Protein AF-0000000080389502 (afdb_homodimer)

Radius of gyration: 26.68 Å; Cα contacts (8 Å, |Δi|>4): 828; chains: 2; bounding box: 94×75×65 Å

Solvent-accessible surface area (backbone atoms only — not comparable to full-atom values): 28628 Å² total; per-residue (Å²): 54,56,65,40,96,85,43,33,66,38,62,66,51,54,52,50,50,26,57,62,64,71,46,53,63,66,55,57,34,42,57,54,43,25,33,50,41,85,51,39,56,64,94,37,68,67,61,42,51,51,28,29,59,66,46,58,41,78,69,93,43,48,61,50,30,21,47,31,10,47,29,51,52,48,30,53,46,35,54,48,49,67,69,35,62,67,53,50,49,50,16,61,76,69,71,42,47,67,64,55,49,43,51,44,32,48,52,36,65,52,27,43,78,57,36,46,61,42,37,57,75,56,47,41,83,64,46,41,33,47,42,91,85,63,77,57,67,89,41,44,40,53,38,51,22,5,42,39,17,26,41,27,75,53,21,28,61,80,46,58,67,75,75,68,66,65,24,40,4,54,52,44,29,49,52,48,43,64,70,57,42,63,69,88,53,24,70,78,38,33,57,77,69,34,22,52,60,47,51,43,48,52,25,49,74,67,66,70,48,69,69,41,79,41,81,74,44,80,44,68,55,89,94,58,31,36,23,30,20,35,30,25,49,93,86,39,78,69,28,65,14,55,26,73,36,65,68,49,2,45,39,36,8,30,40,49,37,52,53,52,51,60,70,62,65,71,78,69,74,66,69,83,113,56,56,64,41,96,87,41,34,67,38,63,66,50,52,53,50,50,28,57,63,64,70,46,54,62,66,55,58,33,40,55,53,42,26,33,50,41,84,50,40,57,62,93,36,68,66,60,42,51,49,30,29,60,66,46,58,42,80,67,92,45,50,60,50,30,20,47,33,9,46,30,49,52,47,30,53,47,36,54,50,51,68,68,34,63,66,53,50,50,49,16,61,77,68,72,43,48,66,63,55,50,43,50,43,31,45,52,35,66,53,27,41,76,57,34,46,63,40,37,57,74,55,47,40,82,64,46,41,34,49,40,91,85,63,76,57,66,89,43,43,40,55,38,51,21,6,42,39,16,27,40,27,75,52,21,29,60,79,47,58,68,75,74,69,65,65,21,41,4,53,53,44,29,48,51,47,44,65,72,56,42,64,69,88,54,24,69,79,40,32,58,78,70,35,20,51,59,48,51,43,48,53,24,49,75,66,66,70,48,70,71,42,80,41,81,72,44,79,44,69,55,88,94,58,31,37,24,30,19,34,31,23,49,92,87,38,80,69,27,65,14,55,27,73,37,66,68,47,2,44,38,35,7,29,42,49,36,51,54,53,52,60,69,60,64,72,79,76,73,64,79,81,116

pLDDT: mean 85.76, std 14.03, range [20.98, 97.81]

Sequence (546 aa):
MRVNPDLSVNENDLEEFQEIISFKFKDKSYLVQALLHGSLFSGDKEKLSDFRKINGLENKDYEKLEYLGDSVLGLIIAEHAFHDTGINEYARLKGLTIEGVATKIRTVLASNESLKPVAGKIKLSRFVLSEGHVNIDGKLSDIMEALIGAIYIDGGQDNTSKTDEAEGNYSAAKDFVYQFFEIDSALEKIAVFNPKGMIQEIFHHNRLGNPIYKVMEEEGPDHEKKFTVGLYLNDKLLAMGSGNSKRKAEKAAAELHLKHLQDESPDISQDIEMRVNPDLSVNENDLEEFQEIISFKFKDKSYLVQALLHGSLFSGDKEKLSDFRKINGLENKDYEKLEYLGDSVLGLIIAEHAFHDTGINEYARLKGLTIEGVATKIRTVLASNESLKPVAGKIKLSRFVLSEGHVNIDGKLSDIMEALIGAIYIDGGQDNTSKTDEAEGNYSAAKDFVYQFFEIDSALEKIAVFNPKGMIQEIFHHNRLGNPIYKVMEEEGPDHEKKFTVGLYLNDKLLAMGSGNSKRKAEKAAAELHLKHLQDESPDISQDIE

Foldseek 3Di:
DDADPQLEDDPVLLVLLCVLLVFAFPQSLLVLLLQEDPQFVVPNVPSVVSNCVVSVNDDNPLPVLLVQLLVLVLVLLVVCLVPPVVLVVVCVVLVHDSVRLSVLLSLQQLDLVQCVQLCVSSVSVVRRRHDPPDDCSRPSSSSVSSNLSSQLQRLGPPNPPPPDSNVSRSVRSSVSCVVRTPSVCSSVCSCVRCLQVSVQSVCVVVVQDGKDKDWDDWDDDPVQIKTKIFIDGPNDTQFIAMDSDSVRRSSRRSSVNVVVVVVPPDPPVPDPD/DDADPQLEDDPVLLVLLCVLLVFAFPQSLLVLLLQEDPQFVVPNPPSVVSNCVVSVPDDPDLPVLLVQLLVLVLVLLVVCLVPDVVLVVVCVVLVHDSVRLSVLLSLQQLDLVQCVQLCVSSVSVVRRRHDPPDDCSRPSSSSVSSNLSSQLQRLGPPNPPPPDSNVSRSVRSSVSCVVRTPSVCSSVCSCVRCLQVSVQSVCVVVVQDGKDKDWDDWDDDPVQIKTKIFIDGPNHTQFIAMDSDSVRRSSRRSSVNVVVVVVPPDPPVPDPD

Secondary structure (DSSP, 8-state):
-PBPTTSPBPHHHHHHHHHHTT---SSTHHHHHHTB-TTTTTT-HHHHHHHHHHTT---S-HHHHHHHHHHHHHHHHHHHHHH-HHHHHHHHHHT--HHHHHHHHHHHHTSHHHHHHHHHHTTHHHH-BS-TT--GGGGHHHHHHHHHHHHHHH--TT---SS-HHHHHHHHHHHHHHHHS-GGGHHHHHHHH-HHHHHHHHHHHTT----EEEEEEEES-GGG-EEEEEEEETTEEEEEEEESSHHHHHHHHHHHHHHHHHHHS--TTSS--/-PBPTTSPBPHHHHHHHHHHTT---SSTHHHHHHTB-TTTTTT-HHHHHHHHHHTT---S-HHHHHHHHHHHHHHHHHHHHHH-HHHHHHHHHHT--HHHHHHHHHHHHHSHHHHHHHHHHTTHHHH-BS-TT--GGGGHHHHHHHHHHHHHHH--TT---SS-HHHHHHHHHHHHHHHHS-GGGHHHHHHHH-HHHHHHHHHHHTT----EEEEEEEES-GGG-EEEEEEEETTEEEEEEEESSHHHHHHHHHHHHHHHHHHHS--TTTT--

Structure (mmCIF, N/CA/C/O backbone):
data_AF-0000000080389502-model_v1
#
loop_
_entity.id
_entity.type
_entity.pdbx_description
1 polymer 'DsRNA-specific ribonuclease'
#
loop_
_atom_site.group_PDB
_atom_site.id
_atom_site.type_symbol
_atom_site.label_atom_id
_atom_site.label_alt_id
_atom_site.label_comp_id
_atom_site.label_asym_id
_atom_site.label_entity_id
_atom_site.label_seq_id
_atom_site.pdbx_PDB_ins_code
_atom_site.Cartn_x
_atom_site.Cartn_y
_atom_site.Cartn_z
_atom_site.occupancy
_atom_site.B_iso_or_equiv
_atom_site.auth_seq_id
_atom_site.auth_comp_id
_atom_site.auth_asym_id
_atom_site.auth_atom_id
_atom_site.pdbx_PDB_model_num
ATOM 1 N N . MET A 1 1 ? -4.391 29.172 6.129 1 91.69 1 MET A N 1
ATOM 2 C CA . MET A 1 1 ? -5.41 29.734 5.246 1 91.69 1 MET A CA 1
ATOM 3 C C . MET A 1 1 ? -6.465 30.484 6.043 1 91.69 1 MET A C 1
ATOM 5 O O . MET A 1 1 ? -6.891 30.031 7.105 1 91.69 1 MET A O 1
ATOM 9 N N . ARG A 1 2 ? -6.75 31.641 5.664 1 90.69 2 ARG A N 1
ATOM 10 C CA . ARG A 1 2 ? -7.711 32.469 6.379 1 90.69 2 ARG A CA 1
ATOM 11 C C . ARG A 1 2 ? -9.141 32 6.113 1 90.69 2 ARG A C 1
ATOM 13 O O . ARG A 1 2 ? -9.461 31.578 5.004 1 90.69 2 ARG A O 1
ATOM 20 N N . VAL A 1 3 ? -9.844 32 7.113 1 94.88 3 VAL A N 1
ATOM 21 C CA . VAL A 1 3 ? -11.273 31.75 7.012 1 94.88 3 VAL A CA 1
ATOM 22 C C . VAL A 1 3 ? -12.047 33.062 7.105 1 94.88 3 VAL A C 1
ATOM 24 O O . VAL A 1 3 ? -11.867 33.812 8.055 1 94.88 3 VAL A O 1
ATOM 27 N N . ASN A 1 4 ? -12.883 33.312 6.137 1 96.12 4 ASN A N 1
ATOM 28 C CA . ASN A 1 4 ? -13.688 34.531 6.102 1 96.12 4 ASN A CA 1
ATOM 29 C C . ASN A 1 4 ? -14.773 34.531 7.172 1 96.12 4 ASN A C 1
ATOM 31 O O . ASN A 1 4 ? -15.062 33.469 7.75 1 96.12 4 ASN A O 1
ATOM 35 N N . PRO A 1 5 ? -15.305 35.688 7.438 1 95.19 5 PRO A N 1
ATOM 36 C CA . PRO A 1 5 ? -16.359 35.75 8.453 1 95.19 5 PRO A CA 1
ATOM 37 C C . PRO A 1 5 ? -17.562 34.875 8.117 1 95.19 5 PRO A C 1
ATOM 39 O O . PRO A 1 5 ? -18.234 34.375 9.023 1 95.19 5 PRO A O 1
ATOM 42 N N . ASP A 1 6 ? -17.828 34.625 6.855 1 96 6 ASP A N 1
ATOM 43 C CA . ASP A 1 6 ? -18.953 33.812 6.453 1 96 6 ASP A CA 1
ATOM 44 C C . ASP A 1 6 ? -18.578 32.312 6.461 1 96 6 ASP A C 1
ATOM 46 O O . ASP A 1 6 ? -19.312 31.484 5.953 1 96 6 ASP A O 1
ATOM 50 N N . LEU A 1 7 ? -17.344 32 6.844 1 95.12 7 LEU A N 1
ATOM 51 C CA . LEU A 1 7 ? -16.812 30.656 7.062 1 95.12 7 LEU A CA 1
ATOM 52 C C . LEU A 1 7 ? -16.312 30.047 5.754 1 95.12 7 LEU A C 1
ATOM 54 O O . LEU A 1 7 ? -15.906 28.891 5.719 1 95.12 7 LEU A O 1
ATOM 58 N N . SER A 1 8 ? -16.359 30.875 4.703 1 96.38 8 SER A N 1
ATOM 59 C CA . SER A 1 8 ? -15.688 30.422 3.484 1 96.38 8 SER A CA 1
ATOM 60 C C . SER A 1 8 ? -14.18 30.578 3.584 1 96.38 8 SER A C 1
ATOM 62 O O . SER A 1 8 ? -13.688 31.453 4.301 1 96.38 8 SER A O 1
ATOM 64 N N . VAL A 1 9 ? -13.484 29.719 2.93 1 95.88 9 VAL A N 1
ATOM 65 C CA . VAL A 1 9 ? -12.031 29.844 2.9 1 95.88 9 VAL A CA 1
ATOM 66 C C . VAL A 1 9 ? -11.633 31 1.969 1 95.88 9 VAL A C 1
ATOM 68 O O . VAL A 1 9 ? -12.305 31.234 0.962 1 95.88 9 VAL A O 1
ATOM 71 N N . ASN A 1 10 ? -10.57 31.703 2.32 1 97 10 ASN A N 1
ATOM 72 C CA . ASN A 1 10 ? -10.109 32.844 1.527 1 97 10 ASN A CA 1
ATOM 73 C C . ASN A 1 10 ? -9.641 32.406 0.141 1 97 10 ASN A C 1
ATOM 75 O O . ASN A 1 10 ? -8.727 31.594 0.017 1 97 10 ASN A O 1
ATOM 79 N N . GLU A 1 11 ? -10.172 33 -0.851 1 96.31 11 GLU A N 1
ATOM 80 C CA . GLU A 1 11 ? -9.93 32.594 -2.232 1 96.31 11 GLU A CA 1
ATOM 81 C C . GLU A 1 11 ? -8.5 32.906 -2.654 1 96.31 11 GLU A C 1
ATOM 83 O O . GLU A 1 11 ? -7.891 32.156 -3.426 1 96.31 11 GLU A O 1
ATOM 88 N N . ASN A 1 12 ? -8.008 33.969 -2.207 1 96.94 12 ASN A N 1
ATOM 89 C CA . ASN A 1 12 ? -6.641 34.344 -2.541 1 96.94 12 ASN A CA 1
ATOM 90 C C . ASN A 1 12 ? -5.633 33.344 -1.97 1 96.94 12 ASN A C 1
ATOM 92 O O . ASN A 1 12 ? -4.641 33 -2.619 1 96.94 12 ASN A O 1
ATOM 96 N N . ASP A 1 13 ? -5.887 32.938 -0.735 1 97.12 13 ASP A N 1
ATOM 97 C CA . ASP A 1 13 ? -5.023 31.938 -0.107 1 97.12 13 ASP A CA 1
ATOM 98 C C . ASP A 1 13 ? -5.07 30.609 -0.86 1 97.12 13 ASP A C 1
ATOM 100 O O . ASP A 1 13 ? -4.043 29.953 -1.04 1 97.12 13 ASP A O 1
ATOM 104 N N . LEU A 1 14 ? -6.23 30.266 -1.277 1 96.69 14 LEU A N 1
ATOM 105 C CA . LEU A 1 14 ? -6.402 29.031 -2.049 1 96.69 14 LEU A CA 1
ATOM 106 C C . LEU A 1 14 ? -5.605 29.094 -3.35 1 96.69 14 LEU A C 1
ATOM 108 O O . LEU A 1 14 ? -4.926 28.125 -3.711 1 96.69 14 LEU A O 1
ATOM 112 N N . GLU A 1 15 ? -5.754 30.219 -3.998 1 97.19 15 GLU A N 1
ATOM 113 C CA . GLU A 1 15 ? -5.055 30.391 -5.266 1 97.19 15 GLU A CA 1
ATOM 114 C C . GLU A 1 15 ? -3.541 30.391 -5.062 1 97.19 15 GLU A C 1
ATOM 116 O O . GLU A 1 15 ? -2.803 29.797 -5.844 1 97.19 15 GLU A O 1
ATOM 121 N N . GLU A 1 16 ? -3.141 31.047 -4.051 1 97.56 16 GLU A N 1
ATOM 122 C CA . GLU A 1 16 ? -1.714 31.141 -3.75 1 97.56 16 GLU A CA 1
ATOM 123 C C . GLU A 1 16 ? -1.128 29.75 -3.482 1 97.56 16 GLU A C 1
ATOM 125 O O . GLU A 1 16 ? -0.048 29.422 -3.979 1 97.56 16 GLU A O 1
ATOM 130 N N . PHE A 1 17 ? -1.812 28.953 -2.711 1 97.81 17 PHE A N 1
ATOM 131 C CA . PHE A 1 17 ? -1.287 27.641 -2.375 1 97.81 17 PHE A CA 1
ATOM 132 C C . PHE A 1 17 ? -1.226 26.75 -3.609 1 97.81 17 PHE A C 1
ATOM 134 O O . PHE A 1 17 ? -0.278 25.969 -3.781 1 97.81 17 PHE A O 1
ATOM 141 N N . GLN A 1 18 ? -2.23 26.828 -4.414 1 97.62 18 GLN A N 1
ATOM 142 C CA . GLN A 1 18 ? -2.23 26.078 -5.664 1 97.62 18 GLN A CA 1
ATOM 143 C C . GLN A 1 18 ? -1.026 26.438 -6.527 1 97.62 18 GLN A C 1
ATOM 145 O O . GLN A 1 18 ? -0.44 25.578 -7.184 1 97.62 18 GLN A O 1
ATOM 150 N N . GLU A 1 19 ? -0.66 27.688 -6.523 1 96.75 19 GLU A N 1
ATOM 151 C CA . GLU A 1 19 ? 0.52 28.141 -7.254 1 96.75 19 GLU A CA 1
ATOM 152 C C . GLU A 1 19 ? 1.799 27.578 -6.645 1 96.75 19 GLU A C 1
ATOM 154 O O . GLU A 1 19 ? 2.699 27.156 -7.371 1 96.75 19 GLU A O 1
ATOM 159 N N . ILE A 1 20 ? 1.818 27.578 -5.395 1 97.06 20 ILE A N 1
ATOM 160 C CA . ILE A 1 20 ? 3.004 27.109 -4.684 1 97.06 20 ILE A CA 1
ATOM 161 C C . ILE A 1 20 ? 3.236 25.641 -4.977 1 97.06 20 ILE A C 1
ATOM 163 O O . ILE A 1 20 ? 4.367 25.219 -5.227 1 97.06 20 ILE A O 1
ATOM 167 N N . ILE A 1 21 ? 2.152 24.828 -5.02 1 96.38 21 ILE A N 1
ATOM 168 C CA . ILE A 1 21 ? 2.318 23.391 -5.207 1 96.38 21 ILE A CA 1
ATOM 169 C C . ILE A 1 21 ? 2.244 23.062 -6.695 1 96.38 21 ILE A C 1
ATOM 171 O O . ILE A 1 21 ? 2.223 21.891 -7.07 1 96.38 21 ILE A O 1
ATOM 175 N N . SER A 1 22 ? 2.121 24.094 -7.543 1 94.69 22 SER A N 1
ATOM 176 C CA . SER A 1 22 ? 2.119 23.969 -9 1 94.69 22 SER A CA 1
ATOM 177 C C . SER A 1 22 ? 1.021 23.016 -9.469 1 94.69 22 SER A C 1
ATOM 179 O O . SER A 1 22 ? 1.265 22.141 -10.297 1 94.69 22 SER A O 1
ATOM 181 N N . PHE A 1 23 ? -0.127 23.188 -8.867 1 95.38 23 PHE A N 1
ATOM 182 C CA . PHE A 1 23 ? -1.27 22.344 -9.211 1 95.38 23 PHE A CA 1
ATOM 183 C C . PHE A 1 23 ? -2.574 23.125 -9.055 1 95.38 23 PHE A C 1
ATOM 185 O O . PHE A 1 23 ? -2.834 23.703 -8 1 95.38 23 PHE A O 1
ATOM 192 N N . LYS A 1 24 ? -3.375 23.109 -10.078 1 95.75 24 LYS A N 1
ATOM 193 C CA . LYS A 1 24 ? -4.672 23.781 -10.039 1 95.75 24 LYS A CA 1
ATOM 194 C C . LYS A 1 24 ? -5.812 22.781 -9.961 1 95.75 24 LYS A C 1
ATOM 196 O O . LYS A 1 24 ? -6.035 22 -10.898 1 95.75 24 LYS A O 1
ATOM 201 N N . PHE A 1 25 ? -6.551 22.844 -8.914 1 94.38 25 PHE A N 1
ATOM 202 C CA . PHE A 1 25 ? -7.637 21.891 -8.664 1 94.38 25 PHE A CA 1
ATOM 203 C C . PHE A 1 25 ? -8.852 22.219 -9.523 1 94.38 25 PHE A C 1
ATOM 205 O O . PHE A 1 25 ? -9.18 23.391 -9.719 1 94.38 25 PHE A O 1
ATOM 212 N N . LYS A 1 26 ? -9.508 21.172 -10 1 92.94 26 LYS A N 1
ATOM 213 C CA . LYS A 1 26 ? -10.836 21.312 -10.578 1 92.94 26 LYS A CA 1
ATOM 214 C C . LYS A 1 26 ? -11.883 21.609 -9.5 1 92.94 26 LYS A C 1
ATOM 216 O O . LYS A 1 26 ? -12.695 22.516 -9.648 1 92.94 26 LYS A O 1
ATOM 221 N N . ASP A 1 27 ? -11.844 20.844 -8.492 1 92.94 27 ASP A N 1
ATOM 222 C CA . ASP A 1 27 ? -12.672 20.984 -7.301 1 92.94 27 ASP A CA 1
ATOM 223 C C . ASP A 1 27 ? -11.82 21.344 -6.082 1 92.94 27 ASP A C 1
ATOM 225 O O . ASP A 1 27 ? -11.25 20.453 -5.441 1 92.94 27 ASP A O 1
ATOM 229 N N . LYS A 1 28 ? -11.844 22.594 -5.715 1 94.62 28 LYS A N 1
ATOM 230 C CA . LYS A 1 28 ? -10.984 23.109 -4.652 1 94.62 28 LYS A CA 1
ATOM 231 C C . LYS A 1 28 ? -11.375 22.516 -3.299 1 94.62 28 LYS A C 1
ATOM 233 O O . LYS A 1 28 ? -10.617 22.625 -2.33 1 94.62 28 LYS A O 1
ATOM 238 N N . SER A 1 29 ? -12.531 21.938 -3.188 1 93.69 29 SER A N 1
ATOM 239 C CA . SER A 1 29 ? -12.961 21.375 -1.916 1 93.69 29 SER A CA 1
ATOM 240 C C . SER A 1 29 ? -12.023 20.25 -1.466 1 93.69 29 SER A C 1
ATOM 242 O O . SER A 1 29 ? -11.828 20.047 -0.266 1 93.69 29 SER A O 1
ATOM 244 N N . TYR A 1 30 ? -11.375 19.516 -2.447 1 93.44 30 TYR A N 1
ATOM 245 C CA . TYR A 1 30 ? -10.406 18.484 -2.1 1 93.44 30 TYR A CA 1
ATOM 246 C C . TYR A 1 30 ? -9.203 19.094 -1.382 1 93.44 30 TYR A C 1
ATOM 248 O O . TYR A 1 30 ? -8.68 18.5 -0.434 1 93.44 30 TYR A O 1
ATOM 256 N N . LEU A 1 31 ? -8.812 20.266 -1.902 1 95.44 31 LEU A N 1
ATOM 257 C CA . LEU A 1 31 ? -7.68 20.953 -1.283 1 95.44 31 LEU A CA 1
ATOM 258 C C . LEU A 1 31 ? -8.031 21.406 0.132 1 95.44 31 LEU A C 1
ATOM 260 O O . LEU A 1 31 ? -7.242 21.203 1.062 1 95.44 31 LEU A O 1
ATOM 264 N N . VAL A 1 32 ? -9.18 21.969 0.287 1 95.25 32 VAL A N 1
ATOM 265 C CA . VAL A 1 32 ? -9.625 22.453 1.592 1 95.25 32 VAL A CA 1
ATOM 266 C C . VAL A 1 32 ? -9.711 21.281 2.57 1 95.25 32 VAL A C 1
ATOM 268 O O . VAL A 1 32 ? -9.258 21.375 3.711 1 95.25 32 VAL A O 1
ATOM 271 N N . GLN A 1 33 ? -10.219 20.234 2.113 1 93.38 33 GLN A N 1
ATOM 272 C CA . GLN A 1 33 ? -10.359 19.047 2.951 1 93.38 33 GLN A CA 1
ATOM 273 C C . GLN A 1 33 ? -8.992 18.516 3.393 1 93.38 33 GLN A C 1
ATOM 275 O O . GLN A 1 33 ? -8.82 18.109 4.543 1 93.38 33 GLN A O 1
ATOM 280 N N . ALA A 1 34 ? -8.062 18.453 2.498 1 94.31 34 ALA A N 1
ATOM 281 C CA . ALA A 1 34 ? -6.734 17.922 2.783 1 94.31 34 ALA A CA 1
ATOM 282 C C . ALA A 1 34 ? -6.02 18.781 3.834 1 94.31 34 ALA A C 1
ATOM 284 O O . ALA A 1 34 ? -5.203 18.266 4.602 1 94.31 34 ALA A O 1
ATOM 285 N N . LEU A 1 35 ? -6.355 20.062 3.879 1 93.75 35 LEU A N 1
ATOM 286 C CA . LEU A 1 35 ? -5.633 20.984 4.746 1 93.75 35 LEU A CA 1
ATOM 287 C C . LEU A 1 35 ? -6.402 21.25 6.035 1 93.75 35 LEU A C 1
ATOM 289 O O . LEU A 1 35 ? -5.973 22.031 6.875 1 93.75 35 LEU A O 1
ATOM 293 N N . LEU A 1 36 ? -7.477 20.578 6.195 1 91.19 36 LEU A N 1
ATOM 294 C CA . LEU A 1 36 ? -8.32 20.781 7.371 1 91.19 36 LEU A CA 1
ATOM 295 C C . LEU A 1 36 ? -7.797 19.984 8.555 1 91.19 36 LEU A C 1
ATOM 297 O O . LEU A 1 36 ? -7.93 18.75 8.594 1 91.19 36 LEU A O 1
ATOM 301 N N . HIS A 1 37 ? -7.238 20.641 9.422 1 86.69 37 HIS A N 1
ATOM 302 C CA . HIS A 1 37 ? -6.777 20 10.648 1 86.69 37 HIS A CA 1
ATOM 303 C C . HIS A 1 37 ? -7.91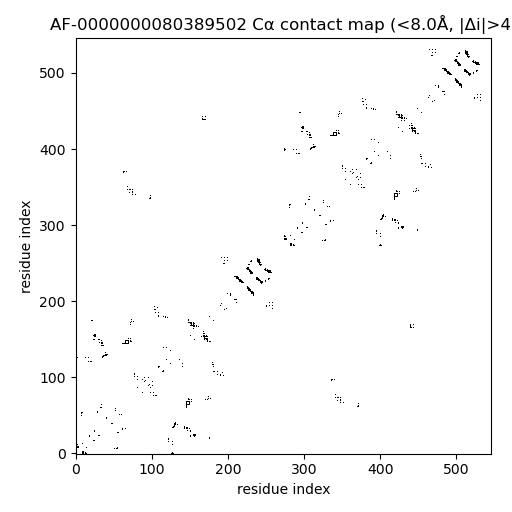4 19.828 11.648 1 86.69 37 HIS A C 1
ATOM 305 O O . HIS A 1 37 ? -8.789 20.703 11.742 1 86.69 37 HIS A O 1
ATOM 311 N N . GLY A 1 38 ? -7.965 18.797 12.414 1 80.38 38 GLY A N 1
ATOM 312 C CA . GLY A 1 38 ? -9.016 18.469 13.359 1 80.38 38 GLY A CA 1
ATOM 313 C C . GLY A 1 38 ? -9.188 19.5 14.453 1 80.38 38 GLY A C 1
ATOM 314 O O . GLY A 1 38 ? -10.234 19.562 15.102 1 80.38 38 GLY A O 1
ATOM 315 N N . SER A 1 39 ? -8.258 20.375 14.656 1 81.81 39 SER A N 1
ATOM 316 C CA . SER A 1 39 ? -8.305 21.375 15.719 1 81.81 39 SER A CA 1
ATOM 317 C C . SER A 1 39 ? -9.172 22.562 15.328 1 81.81 39 SER A C 1
ATOM 319 O O . SER A 1 39 ? -9.547 23.375 16.172 1 81.81 39 SER A O 1
ATOM 321 N N . LEU A 1 40 ? -9.477 22.656 14 1 85.81 40 LEU A N 1
ATOM 322 C CA . LEU A 1 40 ? -10.242 23.812 13.57 1 85.81 40 LEU A CA 1
ATOM 323 C C . LEU A 1 40 ? -11.617 23.828 14.227 1 85.81 40 LEU A C 1
ATOM 325 O O . LEU A 1 40 ? -12.352 22.844 14.164 1 85.81 40 LEU A O 1
ATOM 329 N N . PHE A 1 41 ? -11.938 24.859 14.875 1 84.5 41 PHE A N 1
ATOM 330 C CA . PHE A 1 41 ? -13.211 25.078 15.562 1 84.5 41 PHE A CA 1
ATOM 331 C C . PHE A 1 41 ? -13.383 24.062 16.688 1 84.5 41 PHE A C 1
ATOM 333 O O . PHE A 1 41 ? -14.484 23.578 16.938 1 84.5 41 PHE A O 1
ATOM 340 N N . SER A 1 42 ? -12.203 23.516 17.125 1 78 42 SER A N 1
ATOM 341 C CA . SER A 1 42 ? -12.219 22.531 18.219 1 78 42 SER A CA 1
ATOM 342 C C . SER A 1 42 ? -13.227 22.922 19.297 1 78 42 SER A C 1
ATOM 344 O O . SER A 1 42 ? -13.227 24.062 19.766 1 78 42 SER A O 1
ATOM 346 N N . GLY A 1 43 ? -14.227 22.047 19.562 1 78.06 43 GLY A N 1
ATOM 347 C CA . GLY A 1 43 ? -15.227 22.266 20.594 1 78.06 43 GLY A CA 1
ATOM 348 C C . GLY A 1 43 ? -16.531 22.844 20.047 1 78.06 43 GLY A C 1
ATOM 349 O O . GLY A 1 43 ? -17.516 22.922 20.766 1 78.06 43 GLY A O 1
ATOM 350 N N . ASP A 1 44 ? -16.547 23.297 18.828 1 87.75 44 ASP A N 1
ATOM 351 C CA . ASP A 1 44 ? -17.734 23.859 18.219 1 87.75 44 ASP A CA 1
ATOM 352 C C . ASP A 1 44 ? -18.172 23.047 16.984 1 87.75 44 ASP A C 1
ATOM 354 O O . ASP A 1 44 ? -17.891 23.438 15.852 1 87.75 44 ASP A O 1
ATOM 358 N N . LYS A 1 45 ? -18.938 22.047 17.172 1 86.38 45 LYS A N 1
ATOM 359 C CA . LYS A 1 45 ? -19.328 21.109 16.125 1 86.38 45 LYS A CA 1
ATOM 360 C C . LYS A 1 45 ? -20.25 21.766 15.117 1 86.38 45 LYS A C 1
ATOM 362 O O . LYS A 1 45 ? -20.219 21.438 13.93 1 86.38 45 LYS A O 1
ATOM 367 N N . GLU A 1 46 ? -21.078 22.641 15.562 1 89.81 46 GLU A N 1
ATOM 368 C CA . GLU A 1 46 ? -22.016 23.312 14.672 1 89.81 46 GLU A CA 1
ATOM 369 C C . GLU A 1 46 ? -21.281 24.219 13.688 1 89.81 46 GLU A C 1
ATOM 371 O O . GLU A 1 46 ? -21.578 24.219 12.492 1 89.81 46 GLU A O 1
ATOM 376 N N . LYS A 1 47 ? -20.312 24.938 14.234 1 91.56 47 LYS A N 1
ATOM 377 C CA . LYS A 1 47 ? -19.531 25.812 13.367 1 91.56 47 LYS A CA 1
ATOM 378 C C . LYS A 1 47 ? -18.734 25.016 12.336 1 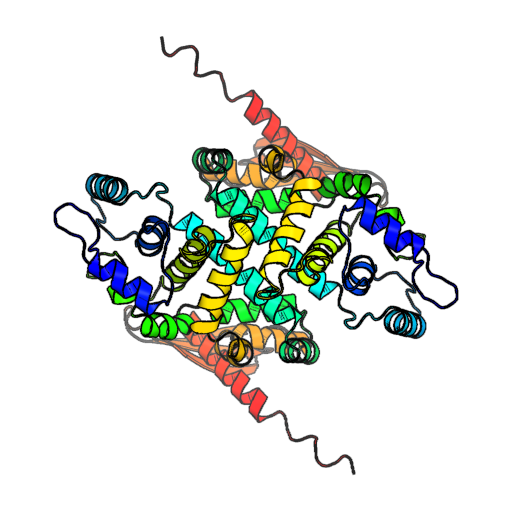91.56 47 LYS A C 1
ATOM 380 O O . LYS A 1 47 ? -18.609 25.438 11.188 1 91.56 47 LYS A O 1
ATOM 385 N N . LEU A 1 48 ? -18.219 24 12.773 1 89.69 48 LEU A N 1
ATOM 386 C CA . LEU A 1 48 ? -17.5 23.125 11.859 1 89.69 48 LEU A CA 1
ATOM 387 C C . LEU A 1 48 ? -18.422 22.578 10.773 1 89.69 48 LEU A C 1
ATOM 389 O O . LEU A 1 48 ? -18.031 22.484 9.609 1 89.69 48 LEU A O 1
ATOM 393 N N . SER A 1 49 ? -19.578 22.156 11.141 1 88.94 49 SER A N 1
ATOM 394 C CA . SER A 1 49 ? -20.562 21.656 10.18 1 88.94 49 SER A CA 1
ATOM 395 C C . SER A 1 49 ? -20.906 22.734 9.148 1 88.94 49 SER A C 1
ATOM 397 O O . SER A 1 49 ? -20.984 22.438 7.953 1 88.94 49 SER A O 1
ATOM 399 N N . ASP A 1 50 ? -21.109 23.906 9.648 1 92.31 50 ASP A N 1
ATOM 400 C CA . ASP A 1 50 ? -21.391 25.031 8.75 1 92.31 50 ASP A CA 1
ATOM 401 C C . ASP A 1 50 ? -20.234 25.297 7.801 1 92.31 50 ASP A C 1
ATOM 403 O O . ASP A 1 50 ? -20.438 25.531 6.609 1 92.31 50 ASP A O 1
ATOM 407 N N . PHE A 1 51 ? -19.078 25.25 8.344 1 93.56 51 PHE A N 1
ATOM 408 C CA . PHE A 1 51 ? -17.875 25.438 7.543 1 93.56 51 PHE A CA 1
ATOM 409 C C . PHE A 1 51 ? -17.797 24.406 6.422 1 93.56 51 PHE A C 1
ATOM 411 O O . PHE A 1 51 ? -17.516 24.766 5.273 1 93.56 51 PHE A O 1
ATOM 418 N N . ARG A 1 52 ? -18.031 23.203 6.77 1 91 52 ARG A N 1
ATOM 419 C CA . ARG A 1 52 ? -17.969 22.125 5.793 1 91 52 ARG A CA 1
ATOM 420 C C . ARG A 1 52 ? -19 22.328 4.688 1 91 52 ARG A C 1
ATOM 422 O O . ARG A 1 52 ? -18.703 22.141 3.508 1 91 52 ARG A O 1
ATOM 429 N N . LYS A 1 53 ? -20.141 22.688 5.039 1 91.75 53 LYS A N 1
ATOM 430 C CA . LYS A 1 53 ? -21.219 22.906 4.07 1 91.75 53 LYS A CA 1
ATOM 431 C C . LYS A 1 53 ? -20.875 24.062 3.135 1 91.75 53 LYS A C 1
ATOM 433 O O . LYS A 1 53 ? -21.031 23.953 1.918 1 91.75 53 LYS A O 1
ATOM 438 N N . ILE A 1 54 ? -20.391 25.094 3.715 1 94.12 54 ILE A N 1
ATOM 439 C CA . ILE A 1 54 ? -20.125 26.312 2.967 1 94.12 54 ILE A CA 1
ATOM 440 C C . ILE A 1 54 ? -18.984 26.062 1.982 1 94.12 54 ILE A C 1
ATOM 442 O O . ILE A 1 54 ? -18.984 26.594 0.868 1 94.12 54 ILE A O 1
ATOM 446 N N . ASN A 1 55 ? -18.047 25.234 2.361 1 93.81 55 ASN A N 1
ATOM 447 C CA . ASN A 1 55 ? -16.875 25 1.53 1 93.81 55 ASN A CA 1
ATOM 448 C C . ASN A 1 55 ? -17.016 23.719 0.723 1 93.81 55 ASN A C 1
ATOM 450 O O . ASN A 1 55 ? -16.047 23.234 0.128 1 93.81 55 ASN A O 1
ATOM 454 N N . GLY A 1 56 ? -18.203 23.078 0.769 1 89.69 56 GLY A N 1
ATOM 455 C CA . GLY A 1 56 ? -18.516 21.922 -0.065 1 89.69 56 GLY A CA 1
ATOM 456 C C . GLY A 1 56 ? -17.766 20.672 0.34 1 89.69 56 GLY A C 1
ATOM 457 O O . GLY A 1 56 ? -17.359 19.875 -0.514 1 89.69 56 GLY A O 1
ATOM 458 N N . LEU A 1 57 ? -17.531 20.609 1.596 1 87.75 57 LEU A N 1
ATOM 459 C CA . LEU A 1 57 ? -16.766 19.469 2.055 1 87.75 57 LEU A CA 1
ATOM 460 C C . LEU A 1 57 ? -17.688 18.281 2.344 1 87.75 57 LEU A C 1
ATOM 462 O O . LEU A 1 57 ? -18.703 18.438 3.02 1 87.75 57 LEU A O 1
ATOM 466 N N . GLU A 1 58 ? -17.844 17.469 1.393 1 64.94 58 GLU A N 1
ATOM 467 C CA . GLU A 1 58 ? -18.719 16.328 1.61 1 64.94 58 GLU A CA 1
ATOM 468 C C . GLU A 1 58 ? -18.25 15.492 2.805 1 64.94 58 GLU A C 1
ATOM 470 O O . GLU A 1 58 ? -19.062 15.008 3.586 1 64.94 58 GLU A O 1
ATOM 475 N N . ASN A 1 59 ? -17.172 14.93 2.688 1 56.72 59 ASN A N 1
ATOM 476 C CA . ASN A 1 59 ? -16.766 13.883 3.621 1 56.72 59 ASN A CA 1
ATOM 477 C C . ASN A 1 59 ? -15.969 14.469 4.789 1 56.72 59 ASN A C 1
ATOM 479 O O . ASN A 1 59 ? -15.242 15.445 4.625 1 56.72 59 ASN A O 1
ATOM 483 N N . LYS A 1 60 ? -16.531 14.453 5.984 1 52.84 60 LYS A N 1
ATOM 484 C CA . LYS A 1 60 ? -15.758 14.672 7.203 1 52.84 60 LYS A CA 1
ATOM 485 C C . LYS A 1 60 ? -14.367 14.055 7.09 1 52.84 60 LYS A C 1
ATOM 487 O O . LYS A 1 60 ? -13.578 14.109 8.039 1 52.84 60 LYS A O 1
ATOM 492 N N . ASP A 1 61 ? -13.969 13.359 5.887 1 61.56 61 ASP A N 1
ATOM 493 C CA . ASP A 1 61 ? -13.016 12.336 6.301 1 61.56 61 ASP A CA 1
ATOM 494 C C . ASP A 1 61 ? -11.648 12.578 5.668 1 61.56 61 ASP A C 1
ATOM 496 O O . ASP A 1 61 ? -11.344 12.031 4.605 1 61.56 61 ASP A O 1
ATOM 500 N N . TYR A 1 62 ? -10.93 13.547 6.156 1 74.19 62 TYR A N 1
ATOM 501 C CA . TYR A 1 62 ? -9.484 13.664 6 1 74.19 62 TYR A CA 1
ATOM 502 C C . TYR A 1 62 ? -8.82 12.289 5.988 1 74.19 62 TYR A C 1
ATOM 504 O O . TYR A 1 62 ? -7.824 12.086 5.293 1 74.19 62 TYR A O 1
ATOM 512 N N . GLU A 1 63 ? -9.477 11.438 6.527 1 82.62 63 GLU A N 1
ATOM 513 C CA . GLU A 1 63 ? -8.93 10.094 6.68 1 82.62 63 GLU A CA 1
ATOM 514 C C . GLU A 1 63 ? -8.961 9.336 5.359 1 82.62 63 GLU A C 1
ATOM 516 O O . GLU A 1 63 ? -8.047 8.57 5.055 1 82.62 63 GLU A O 1
ATOM 521 N N . LYS A 1 64 ? -9.961 9.695 4.551 1 88.94 64 LYS A N 1
ATOM 522 C CA . LYS A 1 64 ? -10.062 9.039 3.254 1 88.94 64 LYS A CA 1
ATOM 523 C C . LYS A 1 64 ? -8.969 9.516 2.307 1 88.94 64 LYS A C 1
ATOM 525 O O . LYS A 1 64 ? -8.352 8.711 1.601 1 88.94 64 LYS A O 1
ATOM 530 N N . LEU A 1 65 ? -8.812 10.82 2.365 1 93.19 65 LEU A N 1
ATOM 531 C CA . LEU A 1 65 ? -7.781 11.383 1.502 1 93.19 65 LEU A CA 1
ATOM 532 C C . LEU A 1 65 ? -6.398 10.906 1.926 1 93.19 65 LEU A C 1
ATOM 534 O O . LEU A 1 65 ? -5.551 10.609 1.078 1 93.19 65 LEU A O 1
ATOM 538 N N . GLU A 1 66 ? -6.258 10.859 3.254 1 93.56 66 GLU A N 1
ATOM 539 C CA . GLU A 1 66 ? -4.992 10.383 3.795 1 93.56 66 GLU A CA 1
ATOM 540 C C . GLU A 1 66 ? -4.711 8.945 3.35 1 93.56 66 GLU A C 1
ATOM 542 O O . GLU A 1 66 ? -3.609 8.641 2.895 1 93.56 66 GLU A O 1
ATOM 547 N N . TYR A 1 67 ? -5.668 8.164 3.447 1 94.06 67 TYR A N 1
ATOM 548 C CA . TYR A 1 67 ? -5.516 6.762 3.062 1 94.06 67 TYR A CA 1
ATOM 549 C C . TYR A 1 67 ? -5.246 6.633 1.569 1 94.06 67 TYR A C 1
ATOM 551 O O . TYR A 1 67 ? -4.375 5.863 1.153 1 94.06 67 TYR A O 1
ATOM 559 N N . LEU A 1 68 ? -6.004 7.312 0.808 1 94.75 68 LEU A N 1
ATOM 560 C CA . LEU A 1 68 ? -5.793 7.32 -0.636 1 94.75 68 LEU A CA 1
ATOM 561 C C . LEU A 1 68 ? -4.391 7.809 -0.978 1 94.75 68 LEU A C 1
ATOM 563 O O . LEU A 1 68 ? -3.688 7.184 -1.775 1 94.75 68 LEU A O 1
ATOM 567 N N . GLY A 1 69 ? -4 8.906 -0.365 1 96.06 69 GLY A N 1
ATOM 568 C CA . GLY A 1 69 ? -2.676 9.461 -0.597 1 96.06 69 GLY A CA 1
ATOM 569 C C . GLY A 1 69 ? -1.556 8.5 -0.232 1 96.06 69 GLY A C 1
ATOM 570 O O . GLY A 1 69 ? -0.542 8.43 -0.929 1 96.06 69 GLY A O 1
ATOM 571 N N . ASP A 1 70 ? -1.771 7.844 0.845 1 95 70 ASP A N 1
ATOM 572 C CA . ASP A 1 70 ? -0.806 6.832 1.269 1 95 70 ASP A CA 1
ATOM 573 C C . ASP A 1 70 ? -0.647 5.746 0.209 1 95 70 ASP A C 1
ATOM 575 O O . ASP A 1 70 ? 0.469 5.305 -0.072 1 95 70 ASP A O 1
ATOM 579 N N . SER A 1 71 ? -1.705 5.301 -0.319 1 95.94 71 SER A N 1
ATOM 580 C CA . SER A 1 71 ? -1.677 4.281 -1.36 1 95.94 71 SER A CA 1
ATOM 581 C C . SER A 1 71 ? -1.001 4.797 -2.625 1 95.94 71 SER A C 1
ATOM 583 O O . SER A 1 71 ? -0.254 4.066 -3.279 1 95.94 71 SER A O 1
ATOM 585 N N . VAL A 1 72 ? -1.279 6.043 -2.977 1 96.06 72 VAL A N 1
ATOM 586 C CA . VAL A 1 72 ? -0.654 6.664 -4.141 1 96.06 72 VAL A CA 1
ATOM 587 C C . VAL A 1 72 ? 0.857 6.742 -3.934 1 96.06 72 VAL A C 1
ATOM 589 O O . VAL A 1 72 ? 1.631 6.359 -4.816 1 96.06 72 VAL A O 1
ATOM 592 N N . LEU A 1 73 ? 1.257 7.246 -2.801 1 95.69 73 LEU A N 1
ATOM 593 C CA . LEU A 1 73 ? 2.678 7.344 -2.48 1 95.69 73 LEU A CA 1
ATOM 594 C C . LEU A 1 73 ? 3.34 5.969 -2.529 1 95.69 73 LEU A C 1
ATOM 596 O O . LEU A 1 73 ? 4.457 5.832 -3.037 1 95.69 73 LEU A O 1
ATOM 600 N N . GLY A 1 74 ? 2.666 4.961 -1.981 1 95.31 74 GLY A N 1
ATOM 601 C CA . GLY A 1 74 ? 3.17 3.6 -2.021 1 95.31 74 GLY A CA 1
ATOM 602 C C . GLY A 1 74 ? 3.447 3.107 -3.43 1 95.31 74 GLY A C 1
ATOM 603 O O . GLY A 1 74 ? 4.48 2.48 -3.684 1 95.31 74 GLY A O 1
ATOM 604 N N . LEU A 1 75 ? 2.545 3.385 -4.289 1 95.31 75 LEU A N 1
ATOM 605 C CA . LEU A 1 75 ? 2.729 2.951 -5.672 1 95.31 75 LEU A CA 1
ATOM 606 C C . LEU A 1 75 ? 3.877 3.707 -6.328 1 95.31 75 LEU A C 1
ATOM 608 O O . LEU A 1 75 ? 4.66 3.123 -7.082 1 95.31 75 LEU A O 1
ATOM 612 N N . ILE A 1 76 ? 3.949 5 -6.086 1 94.38 76 ILE A N 1
ATOM 613 C CA . ILE A 1 76 ? 5.031 5.805 -6.641 1 94.38 76 ILE A CA 1
ATOM 614 C C . ILE A 1 76 ? 6.379 5.23 -6.203 1 94.38 76 ILE A C 1
ATOM 616 O O . ILE A 1 76 ? 7.293 5.086 -7.02 1 94.38 76 ILE A O 1
ATOM 620 N N . ILE A 1 77 ? 6.484 4.879 -4.961 1 94.19 77 ILE A N 1
ATOM 621 C CA . ILE A 1 77 ? 7.715 4.32 -4.41 1 94.19 77 ILE A CA 1
ATOM 622 C C . ILE A 1 77 ? 7.98 2.953 -5.035 1 94.19 77 ILE A C 1
ATOM 624 O O . ILE A 1 77 ? 9.117 2.637 -5.391 1 94.19 77 ILE A O 1
ATOM 628 N N . ALA A 1 78 ? 6.957 2.141 -5.129 1 93.94 78 ALA A N 1
ATOM 629 C CA . ALA A 1 78 ? 7.098 0.819 -5.734 1 93.94 78 ALA A CA 1
ATOM 630 C C . ALA A 1 78 ? 7.594 0.924 -7.172 1 93.94 78 ALA A C 1
ATOM 632 O O . ALA A 1 78 ? 8.469 0.159 -7.594 1 93.94 78 ALA A O 1
ATOM 633 N N . GLU A 1 79 ? 7.012 1.824 -7.91 1 92.31 79 GLU A N 1
ATOM 634 C CA . GLU A 1 79 ? 7.43 2.053 -9.289 1 92.31 79 GLU A CA 1
ATOM 635 C C . GLU A 1 79 ? 8.883 2.52 -9.359 1 92.31 79 GLU A C 1
ATOM 637 O O . GLU A 1 79 ? 9.648 2.047 -10.195 1 92.31 79 GLU A O 1
ATOM 642 N N . HIS A 1 80 ? 9.211 3.471 -8.516 1 91.62 80 HIS A N 1
ATOM 643 C CA . HIS A 1 80 ? 10.586 3.943 -8.422 1 91.62 80 HIS A CA 1
ATOM 644 C C . HIS A 1 80 ? 11.547 2.797 -8.125 1 91.62 80 HIS A C 1
ATOM 646 O O . HIS A 1 80 ? 12.594 2.678 -8.758 1 91.62 80 HIS A O 1
ATOM 652 N N . ALA A 1 81 ? 11.195 1.975 -7.184 1 90.31 81 ALA A N 1
ATOM 653 C CA . ALA A 1 81 ? 12.023 0.846 -6.773 1 90.31 81 ALA A CA 1
ATOM 654 C C . ALA A 1 81 ? 12.18 -0.165 -7.906 1 90.31 81 ALA A C 1
ATOM 656 O O . ALA A 1 81 ? 13.227 -0.801 -8.039 1 90.31 81 ALA A O 1
ATOM 657 N N . PHE A 1 82 ? 11.141 -0.317 -8.68 1 89.56 82 PHE A N 1
ATOM 658 C CA . PHE A 1 82 ? 11.156 -1.272 -9.781 1 89.56 82 PHE A CA 1
ATOM 659 C C . PHE A 1 82 ? 12.219 -0.889 -10.805 1 89.56 82 PHE A C 1
ATOM 661 O O . PHE A 1 82 ? 12.898 -1.757 -11.359 1 89.56 82 PHE A O 1
ATOM 668 N N . HIS A 1 83 ? 12.414 0.357 -10.969 1 87.44 83 HIS A N 1
ATOM 669 C CA . HIS A 1 83 ? 13.266 0.828 -12.062 1 87.44 83 HIS A CA 1
ATOM 670 C C . HIS A 1 83 ? 14.656 1.194 -11.555 1 87.44 83 HIS A C 1
ATOM 672 O O . HIS A 1 83 ? 15.617 1.183 -12.32 1 87.44 83 HIS A O 1
ATOM 678 N N . ASP A 1 84 ? 14.773 1.504 -10.336 1 87.75 84 ASP A N 1
ATOM 679 C CA . ASP A 1 84 ? 15.992 2.113 -9.828 1 87.75 84 ASP A CA 1
ATOM 680 C C . ASP A 1 84 ? 17.078 1.061 -9.602 1 87.75 84 ASP A C 1
ATOM 682 O O . ASP A 1 84 ? 16.938 0.195 -8.734 1 87.75 84 ASP A O 1
ATOM 686 N N . THR A 1 85 ? 18.156 1.139 -10.258 1 85.5 85 THR A N 1
ATOM 687 C CA . THR A 1 85 ? 19.25 0.18 -10.172 1 85.5 85 THR A CA 1
ATOM 688 C C . THR A 1 85 ? 19.984 0.296 -8.836 1 85.5 85 THR A C 1
ATOM 690 O O . THR A 1 85 ? 20.516 -0.691 -8.32 1 85.5 85 THR A O 1
ATOM 693 N N . GLY A 1 86 ? 20.031 1.476 -8.312 1 86.44 86 GLY A N 1
ATOM 694 C CA . GLY A 1 86 ? 20.625 1.667 -7.004 1 86.44 86 GLY A CA 1
ATOM 695 C C . GLY A 1 86 ? 19.906 0.918 -5.898 1 86.44 86 GLY A C 1
ATOM 696 O O . GLY A 1 86 ? 20.547 0.331 -5.023 1 86.44 86 GLY A O 1
ATOM 697 N N . ILE A 1 87 ? 18.672 0.927 -6.027 1 87.44 87 ILE A N 1
ATOM 698 C CA . ILE A 1 87 ? 17.859 0.218 -5.039 1 87.44 87 ILE A CA 1
ATOM 699 C C . ILE A 1 87 ? 18.094 -1.286 -5.168 1 87.44 87 ILE A C 1
ATOM 701 O O . ILE A 1 87 ? 18.203 -1.991 -4.164 1 87.44 87 ILE A O 1
ATOM 705 N N . ASN A 1 88 ? 18.188 -1.716 -6.359 1 85.19 88 ASN A N 1
ATOM 706 C CA . ASN A 1 88 ? 18.484 -3.127 -6.594 1 85.19 88 ASN A CA 1
ATOM 707 C C . ASN A 1 88 ? 19.828 -3.533 -5.992 1 85.19 88 ASN A C 1
ATOM 709 O O . ASN A 1 88 ? 19.922 -4.59 -5.367 1 85.19 88 ASN A O 1
ATOM 713 N N . GLU A 1 89 ? 20.734 -2.711 -6.238 1 85.81 89 GLU A N 1
ATOM 714 C CA . GLU A 1 89 ? 22.078 -2.979 -5.715 1 85.81 89 GLU A CA 1
ATOM 715 C C . GLU A 1 89 ? 22.078 -2.955 -4.191 1 85.81 89 GLU A C 1
ATOM 717 O O . GLU A 1 89 ? 22.688 -3.818 -3.555 1 85.81 89 GLU A O 1
ATOM 722 N N . TYR A 1 90 ? 21.453 -1.991 -3.676 1 85.06 90 TYR A N 1
ATOM 723 C CA . TYR A 1 90 ? 21.344 -1.878 -2.225 1 85.06 90 TYR A CA 1
ATOM 724 C C . TYR A 1 90 ? 20.688 -3.113 -1.627 1 85.06 90 TYR A C 1
ATOM 726 O O . TYR A 1 90 ? 21.156 -3.648 -0.619 1 85.06 90 TYR A O 1
ATOM 734 N N . ALA A 1 91 ? 19.625 -3.539 -2.205 1 84.75 91 ALA A N 1
ATOM 735 C CA . ALA A 1 91 ? 18.906 -4.727 -1.742 1 84.75 91 ALA A CA 1
ATOM 736 C C . ALA A 1 91 ? 19.812 -5.953 -1.742 1 84.75 91 ALA A C 1
ATOM 738 O O . ALA A 1 91 ? 19.859 -6.703 -0.766 1 84.75 91 ALA A O 1
ATOM 739 N N . ARG A 1 92 ? 20.531 -6.109 -2.812 1 81.44 92 ARG A N 1
ATOM 740 C CA . ARG A 1 92 ? 21.453 -7.234 -2.955 1 81.44 92 ARG A CA 1
ATOM 741 C C . ARG A 1 92 ? 22.562 -7.176 -1.907 1 81.44 92 ARG A C 1
ATOM 743 O O . ARG A 1 92 ? 22.828 -8.164 -1.223 1 81.44 92 ARG A O 1
ATOM 750 N N . LEU A 1 93 ? 23.125 -6.059 -1.74 1 76.56 93 LEU A N 1
ATOM 751 C CA . LEU A 1 93 ? 24.25 -5.867 -0.833 1 76.56 93 LEU A CA 1
ATOM 752 C C . LEU A 1 93 ? 23.828 -6.09 0.614 1 76.56 93 LEU A C 1
ATOM 754 O O . LEU A 1 93 ? 24.594 -6.629 1.414 1 76.56 93 LEU A O 1
ATOM 758 N N . LYS A 1 94 ? 22.609 -5.711 0.888 1 78.44 94 LYS A N 1
ATOM 759 C CA . LYS A 1 94 ? 22.141 -5.762 2.27 1 78.44 94 LYS A CA 1
ATOM 760 C C . LYS A 1 94 ? 21.328 -7.027 2.529 1 78.44 94 LYS A C 1
ATOM 762 O O . LYS A 1 94 ? 20.828 -7.23 3.637 1 78.44 94 LYS A O 1
ATOM 767 N N . GLY A 1 95 ? 21.141 -7.812 1.488 1 78.5 95 GLY A N 1
ATOM 768 C CA . GLY A 1 95 ? 20.375 -9.031 1.632 1 78.5 95 GLY A CA 1
ATOM 769 C C . GLY A 1 95 ? 18.891 -8.781 1.891 1 78.5 95 GLY A C 1
ATOM 770 O O . GLY A 1 95 ? 18.281 -9.477 2.697 1 78.5 95 GLY A O 1
ATOM 771 N N . LEU A 1 96 ? 18.406 -7.746 1.328 1 80.69 96 LEU A N 1
ATOM 772 C CA . LEU A 1 96 ? 17 -7.375 1.483 1 80.69 96 LEU A CA 1
ATOM 773 C C . LEU A 1 96 ? 16.219 -7.637 0.198 1 80.69 96 LEU A C 1
ATOM 775 O O . LEU A 1 96 ? 16.812 -7.723 -0.882 1 80.69 96 LEU A O 1
ATOM 779 N N . THR A 1 97 ? 14.914 -7.793 0.4 1 83.44 97 THR A N 1
ATOM 780 C CA . THR A 1 97 ? 14.039 -7.797 -0.771 1 83.44 97 THR A CA 1
ATOM 781 C C . THR A 1 97 ? 13.781 -6.375 -1.259 1 83.44 97 THR A C 1
ATOM 783 O O . THR A 1 97 ? 14.023 -5.41 -0.528 1 83.44 97 THR A O 1
ATOM 786 N N . ILE A 1 98 ? 13.352 -6.254 -2.434 1 86.25 98 ILE A N 1
ATOM 787 C CA . ILE A 1 98 ? 12.977 -4.953 -2.971 1 86.25 98 ILE A CA 1
ATOM 788 C C . ILE A 1 98 ? 11.867 -4.34 -2.115 1 86.25 98 ILE A C 1
ATOM 790 O O . ILE A 1 98 ? 11.852 -3.129 -1.88 1 86.25 98 ILE A O 1
ATOM 794 N N . GLU A 1 99 ? 10.953 -5.211 -1.682 1 89.62 99 GLU A N 1
ATOM 795 C CA . GLU A 1 99 ? 9.891 -4.77 -0.784 1 89.62 99 GLU A CA 1
ATOM 796 C C . GLU A 1 99 ? 10.461 -4.227 0.523 1 89.62 99 GLU A C 1
ATOM 798 O O . GLU A 1 99 ? 9.977 -3.221 1.048 1 89.62 99 GLU A O 1
ATOM 803 N N . GLY A 1 100 ? 11.445 -4.918 1.023 1 88 100 GLY A N 1
ATOM 804 C CA . GLY A 1 100 ? 12.094 -4.457 2.244 1 88 100 GLY A CA 1
ATOM 805 C C . GLY A 1 100 ? 12.711 -3.082 2.109 1 88 100 GLY A C 1
ATOM 806 O O . GLY A 1 100 ? 12.547 -2.23 2.986 1 88 100 GLY A O 1
ATOM 807 N N . VAL A 1 101 ? 13.43 -2.867 1.031 1 88.38 101 VAL A N 1
ATOM 808 C CA . VAL A 1 101 ? 14.078 -1.587 0.787 1 88.38 101 VAL A CA 1
ATOM 809 C C . VAL A 1 101 ? 13.031 -0.501 0.574 1 88.38 101 VAL A C 1
ATOM 811 O O . VAL A 1 101 ? 13.148 0.603 1.109 1 88.38 101 VAL A O 1
ATOM 814 N N . ALA A 1 102 ? 11.992 -0.836 -0.249 1 91.56 102 ALA A N 1
ATOM 815 C CA . ALA A 1 102 ? 10.93 0.117 -0.549 1 91.56 102 ALA A CA 1
ATOM 816 C C . ALA A 1 102 ? 10.219 0.565 0.725 1 91.56 102 ALA A C 1
ATOM 818 O O . ALA A 1 102 ? 9.844 1.732 0.856 1 91.56 102 ALA A O 1
ATOM 819 N N . THR A 1 103 ? 10.031 -0.36 1.612 1 89.62 103 THR A N 1
ATOM 820 C CA . THR A 1 103 ? 9.406 -0.042 2.891 1 89.62 103 THR A CA 1
ATOM 821 C C . THR A 1 103 ? 10.258 0.949 3.678 1 89.62 103 THR A C 1
ATOM 823 O O . THR A 1 103 ? 9.734 1.874 4.297 1 89.62 103 THR A O 1
ATOM 826 N N . LYS A 1 104 ? 11.492 0.758 3.676 1 88.81 104 LYS A N 1
ATOM 827 C CA . LYS A 1 104 ? 12.406 1.675 4.348 1 88.81 104 LYS A CA 1
ATOM 828 C C . LYS A 1 104 ? 12.383 3.053 3.691 1 88.81 104 LYS A C 1
ATOM 830 O O . LYS A 1 104 ? 12.406 4.074 4.379 1 88.81 104 LYS A O 1
ATOM 835 N N . ILE A 1 105 ? 12.367 3.023 2.404 1 91 105 ILE A N 1
ATOM 836 C CA . ILE A 1 105 ? 12.289 4.27 1.651 1 91 105 ILE A CA 1
ATOM 837 C C . ILE A 1 105 ? 11 5.012 2.014 1 91 105 ILE A C 1
ATOM 839 O O . ILE A 1 105 ? 11.016 6.227 2.217 1 91 105 ILE A O 1
ATOM 843 N N . ARG A 1 106 ? 9.93 4.305 2.084 1 91.5 106 ARG A N 1
ATOM 844 C CA . ARG A 1 106 ? 8.648 4.895 2.461 1 91.5 106 ARG A CA 1
ATOM 845 C C . ARG A 1 106 ? 8.727 5.535 3.844 1 91.5 106 ARG A C 1
ATOM 847 O O . ARG A 1 106 ? 8.195 6.625 4.059 1 91.5 106 ARG A O 1
ATOM 854 N N . THR A 1 107 ? 9.32 4.859 4.73 1 87.25 107 THR A N 1
ATOM 855 C CA . THR A 1 107 ? 9.484 5.383 6.082 1 87.25 107 THR A CA 1
ATOM 856 C C . THR A 1 107 ? 10.234 6.707 6.062 1 87.25 107 THR A C 1
ATOM 858 O O . THR A 1 107 ? 9.883 7.641 6.785 1 87.25 107 THR A O 1
ATOM 861 N N . VAL A 1 108 ? 11.203 6.758 5.25 1 88.44 108 VAL A N 1
ATOM 862 C CA . VAL A 1 108 ? 11.992 7.98 5.121 1 88.44 108 VAL A CA 1
ATOM 863 C C . VAL A 1 108 ? 11.125 9.094 4.527 1 88.44 108 VAL A C 1
ATOM 865 O O . VAL A 1 108 ? 11.055 10.195 5.082 1 88.44 108 VAL A O 1
ATOM 868 N N . LEU A 1 109 ? 10.414 8.781 3.51 1 90.5 109 LEU A N 1
ATOM 869 C CA . LEU A 1 109 ? 9.688 9.789 2.748 1 90.5 109 LEU A CA 1
ATOM 870 C C . LEU A 1 109 ? 8.453 10.266 3.51 1 90.5 109 LEU A C 1
ATOM 872 O O . LEU A 1 109 ? 7.988 11.391 3.311 1 90.5 109 LEU A O 1
ATOM 876 N N . ALA A 1 110 ? 7.93 9.422 4.363 1 88 110 ALA A N 1
ATOM 877 C CA . ALA A 1 110 ? 6.668 9.734 5.027 1 88 110 ALA A CA 1
ATOM 878 C C . ALA A 1 110 ? 6.898 10.141 6.48 1 88 110 ALA A C 1
ATOM 880 O O . ALA A 1 110 ? 5.941 10.344 7.234 1 88 110 ALA A O 1
ATOM 881 N N . SER A 1 111 ? 8.125 10.273 6.898 1 86.81 111 SER A N 1
ATOM 882 C CA . SER A 1 111 ? 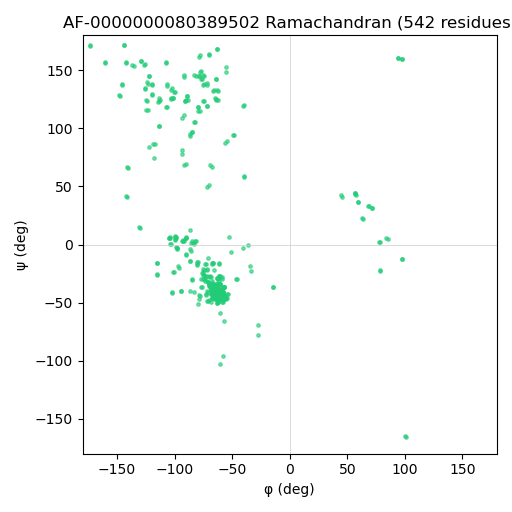8.414 10.688 8.273 1 86.81 111 SER A CA 1
ATOM 883 C C . SER A 1 111 ? 8.242 12.188 8.445 1 86.81 111 SER A C 1
ATOM 885 O O . SER A 1 111 ? 8.555 12.969 7.543 1 86.81 111 SER A O 1
ATOM 887 N N . ASN A 1 112 ? 7.781 12.531 9.594 1 85.88 112 ASN A N 1
ATOM 888 C CA . ASN A 1 112 ? 7.645 13.953 9.883 1 85.88 112 ASN A CA 1
ATOM 889 C C . ASN A 1 112 ? 8.977 14.68 9.742 1 85.88 112 ASN A C 1
ATOM 891 O O . ASN A 1 112 ? 9.023 15.82 9.281 1 85.88 112 ASN A O 1
ATOM 895 N N . GLU A 1 113 ? 10.047 14.039 10.117 1 82.12 113 GLU A N 1
ATOM 896 C CA . GLU A 1 113 ? 11.375 14.641 10.031 1 82.12 113 GLU A CA 1
ATOM 897 C C . GLU A 1 113 ? 11.742 14.953 8.578 1 82.12 113 GLU A C 1
ATOM 899 O O . GLU A 1 113 ? 12.242 16.031 8.281 1 82.12 113 GLU A O 1
ATOM 904 N N . SER A 1 114 ? 11.484 14.031 7.68 1 85.25 114 SER A N 1
ATOM 905 C CA . SER A 1 114 ? 11.82 14.227 6.273 1 85.25 114 SER A CA 1
ATOM 906 C C . SER A 1 114 ? 10.836 15.18 5.594 1 85.25 114 SER A C 1
ATOM 908 O O . SER A 1 114 ? 11.18 15.82 4.602 1 85.25 114 SER A O 1
ATOM 910 N N . LEU A 1 115 ? 9.656 15.273 6.152 1 90.81 115 LEU A N 1
ATOM 911 C CA . LEU A 1 115 ? 8.617 16.078 5.523 1 90.81 115 LEU A CA 1
ATOM 912 C C . LEU A 1 115 ? 8.703 17.531 5.957 1 90.81 115 LEU A C 1
ATOM 914 O O . LEU A 1 115 ? 8.102 18.406 5.336 1 90.81 115 LEU A O 1
ATOM 918 N N . LYS A 1 116 ? 9.477 17.812 7.02 1 88.31 116 LYS A N 1
ATOM 919 C CA . LYS A 1 116 ? 9.609 19.188 7.52 1 88.31 116 LYS A CA 1
ATOM 920 C C . LYS A 1 116 ? 10.148 20.109 6.438 1 88.31 116 LYS A C 1
ATOM 922 O O . LYS A 1 116 ? 9.57 21.172 6.172 1 88.31 116 LYS A O 1
ATOM 927 N N . PRO A 1 117 ? 11.242 19.672 5.793 1 88 117 PRO A N 1
ATOM 928 C CA . PRO A 1 117 ? 11.727 20.531 4.719 1 88 117 PRO A CA 1
ATOM 929 C C . PRO A 1 117 ? 10.719 20.688 3.582 1 88 117 PRO A C 1
ATOM 931 O O . PRO A 1 117 ? 10.617 21.766 2.984 1 88 117 PRO A O 1
ATOM 934 N N . VAL A 1 118 ? 10.008 19.703 3.232 1 91.19 118 VAL A N 1
ATOM 935 C CA . VAL A 1 118 ? 8.992 19.766 2.191 1 91.19 118 VAL A CA 1
ATOM 936 C C . VAL A 1 118 ? 7.883 20.719 2.605 1 91.19 118 VAL A C 1
ATOM 938 O O . VAL A 1 118 ? 7.457 21.562 1.811 1 91.19 118 VAL A O 1
ATOM 941 N N . ALA A 1 119 ? 7.441 20.578 3.836 1 92.12 119 ALA A N 1
ATOM 942 C CA . ALA A 1 119 ? 6.414 21.469 4.379 1 92.12 119 ALA A CA 1
ATOM 943 C C . ALA A 1 119 ? 6.867 22.922 4.332 1 92.12 119 ALA A C 1
ATOM 945 O O . ALA A 1 119 ? 6.07 23.812 4.051 1 92.12 119 ALA A O 1
ATOM 946 N N . GLY A 1 120 ? 8.109 23.125 4.637 1 91.5 120 GLY A N 1
ATOM 947 C CA . GLY A 1 120 ? 8.672 24.453 4.543 1 91.5 120 GLY A CA 1
ATOM 948 C C . GLY A 1 120 ? 8.688 25 3.127 1 91.5 120 GLY A C 1
ATOM 949 O O . GLY A 1 120 ? 8.336 26.156 2.896 1 91.5 120 GLY A O 1
ATOM 950 N N . LYS A 1 121 ? 9.07 24.141 2.143 1 92.69 121 LYS A N 1
ATOM 951 C CA . LYS A 1 121 ? 9.141 24.531 0.738 1 92.69 121 LYS A CA 1
ATOM 952 C C . LYS A 1 121 ? 7.781 24.984 0.221 1 92.69 121 LYS A C 1
ATOM 954 O O . LYS A 1 121 ? 7.691 25.922 -0.575 1 92.69 121 LYS A O 1
ATOM 959 N N . ILE A 1 122 ? 6.75 24.359 0.745 1 95 122 ILE A N 1
ATOM 960 C CA . ILE A 1 122 ? 5.438 24.703 0.206 1 95 122 ILE A CA 1
ATOM 961 C C . ILE A 1 122 ? 4.691 25.609 1.188 1 95 122 ILE A C 1
ATOM 963 O O . ILE A 1 122 ? 3.498 25.859 1.021 1 95 122 ILE A O 1
ATOM 967 N N . LYS A 1 123 ? 5.332 26.031 2.268 1 94.31 123 LYS A N 1
ATOM 968 C CA . LYS A 1 123 ? 4.773 26.922 3.271 1 94.31 123 LYS A CA 1
ATOM 969 C C . LYS A 1 123 ? 3.484 26.359 3.859 1 94.31 123 LYS A C 1
ATOM 971 O O . LYS A 1 123 ? 2.492 27.078 4 1 94.31 123 LYS A O 1
ATOM 976 N N . LEU A 1 124 ? 3.52 25.141 4.148 1 93.88 124 LEU A N 1
ATOM 977 C CA . LEU A 1 124 ? 2.322 24.406 4.543 1 93.88 124 LEU A CA 1
ATOM 978 C C . LEU A 1 124 ? 1.683 25.016 5.777 1 93.88 124 LEU A C 1
ATOM 980 O O . LEU A 1 124 ? 0.457 25.125 5.859 1 93.88 124 LEU A O 1
ATOM 984 N N . SER A 1 125 ? 2.4 25.469 6.77 1 89.69 125 SER A N 1
ATOM 985 C CA . SER A 1 125 ? 1.904 25.984 8.047 1 89.69 125 SER A CA 1
ATOM 986 C C . SER A 1 125 ? 1.016 27.203 7.844 1 89.69 125 SER A C 1
ATOM 988 O O . SER A 1 125 ? 0.104 27.453 8.641 1 89.69 125 SER A O 1
ATOM 990 N N . ARG A 1 126 ? 1.236 27.906 6.812 1 92.69 126 ARG A N 1
ATOM 991 C CA . ARG A 1 126 ? 0.471 29.109 6.531 1 92.69 126 ARG A CA 1
ATOM 992 C C . ARG A 1 126 ? -0.925 28.781 6.02 1 92.69 126 ARG A C 1
ATOM 994 O O . ARG A 1 126 ? -1.842 29.594 6.113 1 92.69 126 ARG A O 1
ATOM 1001 N N . PHE A 1 127 ? -1.024 27.562 5.527 1 94.88 127 PHE A N 1
ATOM 1002 C CA . PHE A 1 127 ? -2.25 27.297 4.781 1 94.88 127 PHE A CA 1
ATOM 1003 C C . PHE A 1 127 ? -3.094 26.234 5.48 1 94.88 127 PHE A C 1
ATOM 1005 O O . PHE A 1 127 ? -4.277 26.078 5.172 1 94.88 127 PHE A O 1
ATOM 1012 N N . VAL A 1 128 ? -2.523 25.531 6.375 1 93.94 128 VAL A N 1
ATOM 1013 C CA . VAL A 1 128 ? -3.289 24.531 7.121 1 93.94 128 VAL A CA 1
ATOM 1014 C C . VAL A 1 128 ? -4.391 25.234 7.922 1 93.94 128 VAL A C 1
ATOM 1016 O O . VAL A 1 128 ? -4.164 26.281 8.516 1 93.94 128 VAL A O 1
ATOM 1019 N N . LEU A 1 129 ? -5.57 24.672 7.816 1 92.5 129 LEU A N 1
ATOM 1020 C CA . LEU A 1 129 ? -6.711 25.188 8.57 1 92.5 129 LEU A CA 1
ATOM 1021 C C . LEU A 1 129 ? -6.75 24.594 9.969 1 92.5 129 LEU A C 1
ATOM 1023 O O . LEU A 1 129 ? -7.219 23.469 10.164 1 92.5 129 LEU A O 1
ATOM 1027 N N . SER A 1 130 ? -6.262 25.266 10.852 1 89.12 130 SER A N 1
ATOM 1028 C CA . SER A 1 130 ? -6.156 24.844 12.242 1 89.12 130 SER A CA 1
ATOM 1029 C C . SER A 1 130 ? -6.363 26.016 13.195 1 89.12 130 SER A C 1
ATOM 1031 O O . SER A 1 130 ? -6.477 27.156 12.766 1 89.12 130 SER A O 1
ATOM 1033 N N . GLU A 1 131 ? -6.434 25.578 14.398 1 85.5 131 GLU A N 1
ATOM 1034 C CA . GLU A 1 131 ? -6.426 26.625 15.414 1 85.5 131 GLU A CA 1
ATOM 1035 C C . GLU A 1 131 ? -5.043 27.266 15.539 1 85.5 131 GLU A C 1
ATOM 1037 O O . GLU A 1 131 ? -4.027 26.594 15.305 1 85.5 131 GLU A O 1
ATOM 1042 N N . GLY A 1 132 ? -4.965 28.516 15.656 1 74.25 132 GLY A N 1
ATOM 1043 C CA . GLY A 1 132 ? -3.752 29.328 15.625 1 74.25 132 GLY A CA 1
ATOM 1044 C C . GLY A 1 132 ? -2.633 28.75 16.469 1 74.25 132 GLY A C 1
ATOM 1045 O O . GLY A 1 132 ? -1.454 28.922 16.156 1 74.25 132 GLY A O 1
ATOM 1046 N N . HIS A 1 133 ? -2.871 28.047 17.516 1 74.62 133 HIS A N 1
ATOM 1047 C CA . HIS A 1 133 ? -1.823 27.641 18.453 1 74.62 133 HIS A CA 1
ATOM 1048 C C . HIS A 1 133 ? -1.39 26.203 18.203 1 74.62 133 HIS A C 1
ATOM 1050 O O . HIS A 1 133 ? -0.472 25.703 18.859 1 74.62 133 HIS A O 1
ATOM 1056 N N . VAL A 1 134 ? -1.867 25.641 17.188 1 77.12 134 VAL A N 1
ATOM 1057 C CA . VAL A 1 134 ? -1.628 24.203 17.031 1 77.12 134 VAL A CA 1
ATOM 1058 C C . VAL A 1 134 ? -0.331 23.984 16.25 1 77.12 134 VAL A C 1
ATOM 1060 O O . VAL A 1 134 ? -0.09 24.641 15.234 1 77.12 134 VAL A O 1
ATOM 1063 N N . ASN A 1 135 ? 0.588 23.234 16.844 1 82.69 135 ASN A N 1
ATOM 1064 C CA . ASN A 1 135 ? 1.779 22.75 16.156 1 82.69 135 ASN A CA 1
ATOM 1065 C C . ASN A 1 135 ? 1.464 21.547 15.258 1 82.69 135 ASN A C 1
ATOM 1067 O O . ASN A 1 135 ? 1.096 20.484 15.75 1 82.69 135 ASN A O 1
ATOM 1071 N N . ILE A 1 136 ? 1.636 21.797 13.969 1 81.38 136 ILE A N 1
ATOM 1072 C CA . ILE A 1 136 ? 1.23 20.75 13.031 1 81.38 136 ILE A CA 1
ATOM 1073 C C . ILE A 1 136 ? 2.408 19.812 12.758 1 81.38 136 ILE A C 1
ATOM 1075 O O . ILE A 1 136 ? 2.295 18.875 11.961 1 81.38 136 ILE A O 1
ATOM 1079 N N . ASP A 1 137 ? 3.521 19.984 13.438 1 81.19 137 ASP A N 1
ATOM 1080 C CA . ASP A 1 137 ? 4.738 19.234 13.148 1 81.19 137 ASP A CA 1
ATOM 1081 C C . ASP A 1 137 ? 4.512 17.734 13.336 1 81.19 137 ASP A C 1
ATOM 1083 O O . ASP A 1 137 ? 5.066 16.922 12.594 1 81.19 137 ASP A O 1
ATOM 1087 N N . GLY A 1 138 ? 3.693 17.438 14.266 1 82.38 138 GLY A N 1
ATOM 1088 C CA . GLY A 1 138 ? 3.436 16.031 14.531 1 82.38 138 GLY A CA 1
ATOM 1089 C C . GLY A 1 138 ? 2.42 15.43 13.586 1 82.38 138 GLY A C 1
ATOM 1090 O O . GLY A 1 138 ? 2.154 14.227 13.641 1 82.38 138 GLY A O 1
ATOM 1091 N N . LYS A 1 139 ? 1.903 16.25 12.562 1 87.88 139 LYS A N 1
ATOM 1092 C CA . LYS A 1 139 ? 0.856 15.758 11.672 1 87.88 139 LYS A CA 1
ATOM 1093 C C . LYS A 1 139 ? 1.218 16 10.211 1 87.88 139 LYS A C 1
ATOM 1095 O O . LYS A 1 139 ? 0.355 15.93 9.328 1 87.88 139 LYS A O 1
ATOM 1100 N N . LEU A 1 140 ? 2.422 16.312 9.984 1 89.62 140 LEU A N 1
ATOM 1101 C CA . LEU A 1 140 ? 2.852 16.641 8.633 1 89.62 140 LEU A CA 1
ATOM 1102 C C . LEU A 1 140 ? 2.621 15.453 7.691 1 89.62 140 LEU A C 1
ATOM 1104 O O . LEU A 1 140 ? 2.186 15.641 6.551 1 89.62 140 LEU A O 1
ATOM 1108 N 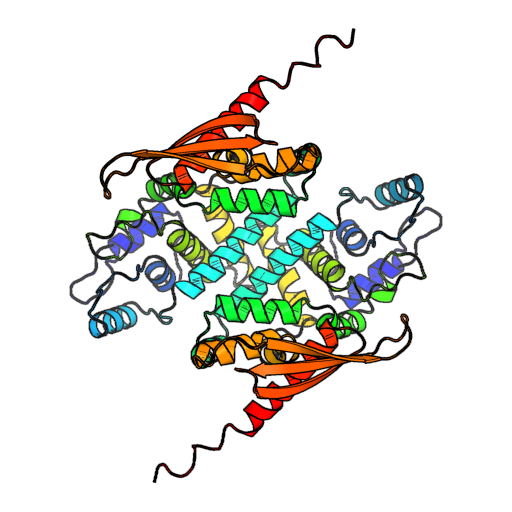N . SER A 1 141 ? 2.887 14.281 8.211 1 90.38 141 SER A N 1
ATOM 1109 C CA . SER A 1 141 ? 2.734 13.086 7.387 1 90.38 141 SER A CA 1
ATOM 1110 C C . SER A 1 141 ? 1.288 12.906 6.934 1 90.38 141 SER A C 1
ATOM 1112 O O . SER A 1 141 ? 1.023 12.727 5.742 1 90.38 141 SER A O 1
ATOM 1114 N N . ASP A 1 142 ? 0.382 13.086 7.812 1 91.56 142 ASP A N 1
ATOM 1115 C CA . ASP A 1 142 ? -1.036 12.922 7.512 1 91.56 142 ASP A CA 1
ATOM 1116 C C . ASP A 1 142 ? -1.509 13.969 6.5 1 91.56 142 ASP A C 1
ATOM 1118 O O . ASP A 1 142 ? -2.219 13.641 5.547 1 91.56 142 ASP A O 1
ATOM 1122 N N . ILE A 1 143 ? -1.092 15.164 6.781 1 92.81 143 ILE A N 1
ATOM 1123 C CA . ILE A 1 143 ? -1.529 16.266 5.938 1 92.81 143 ILE A CA 1
ATOM 1124 C C . ILE A 1 143 ? -0.947 16.109 4.535 1 92.81 143 ILE A C 1
ATOM 1126 O O . ILE A 1 143 ? -1.648 16.297 3.539 1 92.81 143 ILE A O 1
ATOM 1130 N N . MET A 1 144 ? 0.314 15.75 4.457 1 94.38 144 MET A N 1
ATOM 1131 C CA . MET A 1 144 ? 0.972 15.578 3.164 1 94.38 144 MET A CA 1
ATOM 1132 C C . MET A 1 144 ? 0.355 14.422 2.389 1 94.38 144 MET A C 1
ATOM 1134 O O . MET A 1 144 ? 0.146 14.523 1.178 1 94.38 144 MET A O 1
ATOM 1138 N N . GLU A 1 145 ? 0.097 13.328 3.07 1 95.19 145 GLU A N 1
ATOM 1139 C CA . GLU A 1 145 ? -0.561 12.195 2.426 1 95.19 145 GLU A CA 1
ATOM 1140 C C . GLU A 1 145 ? -1.946 12.578 1.915 1 95.19 145 GLU A C 1
ATOM 1142 O O . GLU A 1 145 ? -2.32 12.227 0.795 1 95.19 145 GLU A O 1
ATOM 1147 N N . ALA A 1 146 ? -2.65 13.352 2.736 1 94.94 146 ALA A N 1
ATOM 1148 C CA . ALA A 1 146 ? -3.969 13.82 2.318 1 94.94 146 ALA A CA 1
ATOM 1149 C C . ALA A 1 146 ? -3.867 14.719 1.092 1 94.94 146 ALA A C 1
ATOM 1151 O O . ALA A 1 146 ? -4.719 14.672 0.203 1 94.94 146 ALA A O 1
ATOM 1152 N N . LEU A 1 147 ? -2.854 15.586 1.083 1 96.06 147 LEU A N 1
ATOM 1153 C CA . LEU A 1 147 ? -2.641 16.469 -0.061 1 96.06 147 LEU A CA 1
ATOM 1154 C C . LEU A 1 147 ? -2.365 15.648 -1.324 1 96.06 147 LEU A C 1
ATOM 1156 O O . LEU A 1 147 ? -2.916 15.945 -2.389 1 96.06 147 LEU A O 1
ATOM 1160 N N . ILE A 1 148 ? -1.557 14.617 -1.214 1 96.25 148 ILE A N 1
ATOM 1161 C CA . ILE A 1 148 ? -1.293 13.719 -2.334 1 96.25 148 ILE A CA 1
ATOM 1162 C C . ILE A 1 148 ? -2.6 13.078 -2.801 1 96.25 148 ILE A C 1
ATOM 1164 O O . ILE A 1 148 ? -2.879 13.031 -4 1 96.25 148 ILE A O 1
ATOM 1168 N N . GLY A 1 149 ? -3.377 12.594 -1.848 1 95.94 149 GLY A N 1
ATOM 1169 C CA . GLY A 1 149 ? -4.672 12.016 -2.17 1 95.94 149 GLY A CA 1
ATOM 1170 C C . GLY A 1 149 ? -5.598 12.992 -2.877 1 95.94 149 GLY A C 1
ATOM 1171 O O . GLY A 1 149 ? -6.285 12.617 -3.83 1 95.94 149 GLY A O 1
ATOM 1172 N N . ALA A 1 150 ? -5.613 14.234 -2.445 1 94.94 150 ALA A N 1
ATOM 1173 C CA . ALA A 1 150 ? -6.445 15.266 -3.051 1 94.94 150 ALA A CA 1
ATOM 1174 C C . ALA A 1 150 ? -6.023 15.539 -4.492 1 94.94 150 ALA A C 1
ATOM 1176 O O . ALA A 1 150 ? -6.867 15.656 -5.383 1 94.94 150 ALA A O 1
ATOM 1177 N N . ILE A 1 151 ? -4.746 15.641 -4.711 1 95.12 151 ILE A N 1
ATOM 1178 C CA . ILE A 1 151 ? -4.219 15.875 -6.047 1 95.12 151 ILE A CA 1
ATOM 1179 C C . ILE A 1 151 ? -4.586 14.711 -6.961 1 95.12 151 ILE A C 1
ATOM 1181 O O . ILE A 1 151 ? -5.02 14.914 -8.094 1 95.12 151 ILE A O 1
ATOM 1185 N N . TYR A 1 152 ? -4.453 13.531 -6.449 1 94.31 152 TYR A N 1
ATOM 1186 C CA . TYR A 1 152 ? -4.742 12.328 -7.223 1 94.31 152 TYR A CA 1
ATOM 1187 C C . TYR A 1 152 ? -6.215 12.281 -7.621 1 94.31 152 TYR A C 1
ATOM 1189 O O . TYR A 1 152 ? -6.539 12.062 -8.789 1 94.31 152 TYR A O 1
ATOM 1197 N N . ILE A 1 153 ? -7.066 12.477 -6.66 1 91.69 153 ILE A N 1
ATOM 1198 C CA . ILE A 1 153 ? -8.492 12.281 -6.922 1 91.69 153 ILE A CA 1
ATOM 1199 C C . ILE A 1 153 ? -9.008 13.398 -7.824 1 91.69 153 ILE A C 1
ATOM 1201 O O . ILE A 1 153 ? -9.898 13.18 -8.648 1 91.69 153 ILE A O 1
ATOM 1205 N N . ASP A 1 154 ? -8.469 14.594 -7.734 1 91.62 154 ASP A N 1
ATOM 1206 C CA . ASP A 1 154 ? -8.906 15.734 -8.539 1 91.62 154 ASP A CA 1
ATOM 1207 C C . ASP A 1 154 ? -8.344 15.648 -9.953 1 91.62 154 ASP A C 1
ATOM 1209 O O . ASP A 1 154 ? -9.055 15.922 -10.93 1 91.62 154 ASP A O 1
ATOM 1213 N N . GLY A 1 155 ? -7.043 15.305 -10.094 1 88.44 155 GLY A N 1
ATOM 1214 C CA . GLY A 1 155 ? -6.391 15.156 -11.391 1 88.44 155 GLY A CA 1
ATOM 1215 C C . GLY A 1 155 ? -6.008 16.484 -12.016 1 88.44 155 GLY A C 1
ATOM 1216 O O . GLY A 1 155 ? -5.184 16.531 -12.93 1 88.44 155 GLY A O 1
ATOM 1217 N N . GLY A 1 156 ? -6.641 17.562 -11.641 1 87.5 156 GLY A N 1
ATOM 1218 C CA . GLY A 1 156 ? -6.238 18.891 -12.078 1 87.5 156 GLY A CA 1
ATOM 1219 C C . GLY A 1 156 ? -7.047 19.406 -13.258 1 87.5 156 GLY A C 1
ATOM 1220 O O . GLY A 1 156 ? -7.703 18.625 -13.953 1 87.5 156 GLY A O 1
ATOM 1221 N N . GLN A 1 157 ? -7.055 20.688 -13.469 1 80.12 157 GLN A N 1
ATOM 1222 C CA . GLN A 1 157 ? -7.812 21.359 -14.516 1 80.12 157 GLN A CA 1
ATOM 1223 C C . GLN A 1 157 ? -7.27 21.016 -15.906 1 80.12 157 GLN A C 1
ATOM 1225 O O . GLN A 1 157 ? -8.016 21.016 -16.891 1 80.12 157 GLN A O 1
ATOM 1230 N N . ASP A 1 158 ? -6.02 20.797 -15.961 1 68.12 158 ASP A N 1
ATOM 1231 C CA . ASP A 1 158 ? -5.391 20.547 -17.25 1 68.12 158 ASP A CA 1
ATOM 1232 C C . ASP A 1 158 ? -5.594 19.094 -17.672 1 68.12 158 ASP A C 1
ATOM 1234 O O . ASP A 1 158 ? -5.289 18.719 -18.812 1 68.12 158 ASP A O 1
ATOM 1238 N N . ASN A 1 159 ? -5.93 18.375 -16.688 1 62.56 159 ASN A N 1
ATOM 1239 C CA . ASN A 1 159 ? -6.215 16.984 -17.031 1 62.56 159 ASN A CA 1
ATOM 1240 C C . ASN A 1 159 ? -7.492 16.859 -17.844 1 62.56 159 ASN A C 1
ATOM 1242 O O . ASN A 1 159 ? -8.594 17.031 -17.328 1 62.56 159 ASN A O 1
ATOM 1246 N N . THR A 1 160 ? -7.418 17.406 -19.188 1 52.28 160 THR A N 1
ATOM 1247 C CA . THR A 1 160 ? -8.531 17.391 -20.125 1 52.28 160 THR A CA 1
ATOM 1248 C C . THR A 1 160 ? -8.875 15.977 -20.562 1 52.28 160 THR A C 1
ATOM 1250 O O . THR A 1 160 ? -9.688 15.766 -21.453 1 52.28 160 THR A O 1
ATOM 1253 N N . SER A 1 161 ? -8.047 15.211 -20.344 1 49.16 161 SER A N 1
ATOM 1254 C CA . SER A 1 161 ? -8.32 13.953 -21.031 1 49.16 161 SER A CA 1
ATOM 1255 C C . SER A 1 161 ? -9.758 13.5 -20.797 1 49.16 161 SER A C 1
ATOM 1257 O O . SER A 1 161 ? -10.234 13.492 -19.656 1 49.16 161 SER A O 1
ATOM 1259 N N . LYS A 1 162 ? -10.492 13.93 -21.797 1 41.72 162 LYS A N 1
ATOM 1260 C CA . LYS A 1 162 ? -11.859 13.414 -21.844 1 41.72 162 LYS A CA 1
ATOM 1261 C C . LYS A 1 162 ? -11.953 12.039 -21.172 1 41.72 162 LYS A C 1
ATOM 1263 O O . LYS A 1 162 ? -12.992 11.68 -20.625 1 41.72 162 LYS A O 1
ATOM 1268 N N . THR A 1 163 ? -11.516 11.07 -21.922 1 43.56 163 THR A N 1
ATOM 1269 C CA . THR A 1 163 ? -11.898 9.695 -21.656 1 43.56 163 THR A CA 1
ATOM 1270 C C . THR A 1 163 ? -11.5 9.281 -20.234 1 43.56 163 THR A C 1
ATOM 1272 O O . THR A 1 163 ? -12.328 8.797 -19.469 1 43.56 163 THR A O 1
ATOM 1275 N N . ASP A 1 164 ? -10.266 8.57 -19.906 1 44.91 164 ASP A N 1
ATOM 1276 C CA . ASP A 1 164 ? -10.117 7.738 -18.719 1 44.91 164 ASP A CA 1
ATOM 1277 C C . ASP A 1 164 ? -9.523 8.531 -17.547 1 44.91 164 ASP A C 1
ATOM 1279 O O . ASP A 1 164 ? -8.367 8.953 -17.609 1 44.91 164 ASP A O 1
ATOM 1283 N N . GLU A 1 165 ? -10.281 9.391 -16.812 1 50.66 165 GLU A N 1
ATOM 1284 C CA . GLU A 1 165 ? -10.172 10.148 -15.562 1 50.66 165 GLU A CA 1
ATOM 1285 C C . GLU A 1 165 ? -9.008 9.648 -14.719 1 50.66 165 GLU A C 1
ATOM 1287 O O . GLU A 1 165 ? -8.32 10.438 -14.062 1 50.66 165 GLU A O 1
ATOM 1292 N N . ALA A 1 166 ? -8.789 8.375 -14.75 1 54.22 166 ALA A N 1
ATOM 1293 C CA . ALA A 1 166 ? -7.844 7.773 -13.812 1 54.22 166 ALA A CA 1
ATOM 1294 C C . ALA A 1 166 ? -6.406 8.109 -14.195 1 54.22 166 ALA A C 1
ATOM 1296 O O . ALA A 1 166 ? -5.551 8.273 -13.32 1 54.22 166 ALA A O 1
ATOM 1297 N N . GLU A 1 167 ? -6.18 8.367 -15.578 1 55.5 167 GLU A N 1
ATOM 1298 C CA . GLU A 1 167 ? -4.82 8.531 -16.094 1 55.5 167 GLU A CA 1
ATOM 1299 C C . GLU A 1 167 ? -4.191 9.828 -15.578 1 55.5 167 GLU A C 1
ATOM 1301 O O . GLU A 1 167 ? -3.068 9.82 -15.078 1 55.5 167 GLU A O 1
ATOM 1306 N N . GLY A 1 168 ? -4.855 10.844 -15.688 1 64.19 168 GLY A N 1
ATOM 1307 C CA . GLY A 1 168 ? -4.363 12.164 -15.336 1 64.19 168 GLY A CA 1
ATOM 1308 C C . GLY A 1 168 ? -4.207 12.359 -13.836 1 64.19 168 GLY A C 1
ATOM 1309 O O . GLY A 1 168 ? -3.316 13.086 -13.391 1 64.19 168 GLY A O 1
ATOM 1310 N N . ASN A 1 169 ? -4.75 11.422 -13.18 1 84.81 169 ASN A N 1
ATOM 1311 C CA . ASN A 1 169 ? -4.777 11.602 -11.734 1 84.81 169 ASN A CA 1
ATOM 1312 C C . ASN A 1 169 ? -3.49 11.094 -11.086 1 84.81 169 ASN A C 1
ATOM 1314 O O . ASN A 1 169 ? -2.873 11.805 -10.289 1 84.81 169 ASN A O 1
ATOM 1318 N N . TYR A 1 170 ? -3.025 9.961 -11.602 1 89 170 TYR A N 1
ATOM 1319 C CA . TYR A 1 170 ? -1.817 9.383 -11.023 1 89 170 TYR A CA 1
ATOM 1320 C C . TYR A 1 170 ? -0.59 10.211 -11.391 1 89 170 TYR A C 1
ATOM 1322 O O . TYR A 1 170 ? 0.269 10.469 -10.547 1 89 170 TYR A O 1
ATOM 1330 N N . SER A 1 171 ? -0.553 10.672 -12.633 1 88.5 171 SER A N 1
ATOM 1331 C CA . SER A 1 171 ? 0.583 11.461 -13.094 1 88.5 171 SER A CA 1
ATOM 1332 C C . SER A 1 171 ? 0.696 12.773 -12.32 1 88.5 171 SER A C 1
ATOM 1334 O O . SER A 1 171 ? 1.8 13.219 -12 1 88.5 171 SER A O 1
ATOM 1336 N N . ALA A 1 172 ? -0.403 13.352 -12.023 1 91.12 172 ALA A N 1
ATOM 1337 C CA . ALA A 1 172 ? -0.408 14.602 -11.281 1 91.12 172 ALA A CA 1
ATOM 1338 C C . ALA A 1 172 ? 0.181 14.422 -9.883 1 91.12 172 ALA A C 1
ATOM 1340 O O . ALA A 1 172 ? 1.005 15.219 -9.438 1 91.12 172 ALA A O 1
ATOM 1341 N N . ALA A 1 173 ? -0.243 13.367 -9.234 1 93.69 173 ALA A N 1
ATOM 1342 C CA . ALA A 1 173 ? 0.271 13.078 -7.898 1 93.69 173 ALA A CA 1
ATOM 1343 C C . ALA A 1 173 ? 1.758 12.734 -7.941 1 93.69 173 ALA A C 1
ATOM 1345 O O . ALA A 1 173 ? 2.527 13.172 -7.082 1 93.69 173 ALA A O 1
ATOM 1346 N N . LYS A 1 174 ? 2.119 11.992 -8.953 1 93.12 174 LYS A N 1
ATOM 1347 C CA . LYS A 1 174 ? 3.518 11.617 -9.133 1 93.12 174 LYS A CA 1
ATOM 1348 C C . LYS A 1 174 ? 4.398 12.852 -9.344 1 93.12 174 LYS A C 1
ATOM 1350 O O . LYS A 1 174 ? 5.469 12.961 -8.742 1 93.12 174 LYS A O 1
ATOM 1355 N N . ASP A 1 175 ? 3.953 13.742 -10.156 1 92.56 175 ASP A N 1
ATOM 1356 C CA . ASP A 1 175 ? 4.688 14.977 -10.422 1 92.56 175 ASP A CA 1
ATOM 1357 C C . ASP A 1 175 ? 4.883 15.781 -9.133 1 92.56 175 ASP A C 1
ATOM 1359 O O . ASP A 1 175 ? 5.965 16.328 -8.898 1 92.56 175 ASP A O 1
ATOM 1363 N N . PHE A 1 176 ? 3.854 15.891 -8.352 1 94.62 176 PHE A N 1
ATOM 1364 C CA . PHE A 1 176 ? 3.928 16.609 -7.086 1 94.62 176 PHE A CA 1
ATOM 1365 C C . PHE A 1 176 ? 4.973 15.977 -6.172 1 94.62 176 PHE A C 1
ATOM 1367 O O . PHE A 1 176 ? 5.801 16.672 -5.594 1 94.62 176 PHE A O 1
ATOM 1374 N N . VAL A 1 177 ? 4.996 14.648 -6.055 1 94.38 177 VAL A N 1
ATOM 1375 C CA . VAL A 1 177 ? 5.91 13.938 -5.168 1 94.38 177 VAL A CA 1
ATOM 1376 C C . VAL A 1 177 ? 7.348 14.117 -5.656 1 94.38 177 VAL A C 1
ATOM 1378 O O . VAL A 1 177 ? 8.242 14.438 -4.871 1 94.38 177 VAL A O 1
ATOM 1381 N N . TYR A 1 178 ? 7.57 13.977 -6.934 1 92.94 178 TYR A N 1
ATOM 1382 C CA . TYR A 1 178 ? 8.922 14.078 -7.469 1 92.94 178 TYR A CA 1
ATOM 1383 C C . TYR A 1 178 ? 9.438 15.508 -7.363 1 92.94 178 TYR A C 1
ATOM 1385 O O . TYR A 1 178 ? 10.641 15.734 -7.242 1 92.94 178 TYR A O 1
ATOM 1393 N N . GLN A 1 179 ? 8.531 16.453 -7.387 1 93.38 179 GLN A N 1
ATOM 1394 C CA . GLN A 1 179 ? 8.93 17.844 -7.309 1 93.38 179 GLN A CA 1
ATOM 1395 C C . GLN A 1 179 ? 9.32 18.234 -5.887 1 93.38 179 GLN A C 1
ATOM 1397 O O . GLN A 1 179 ? 10.266 19 -5.684 1 93.38 179 GLN A O 1
ATOM 1402 N N . PHE A 1 180 ? 8.633 17.688 -4.957 1 93.5 180 PHE A N 1
ATOM 1403 C CA . PHE A 1 180 ? 8.797 18.266 -3.627 1 93.5 180 PHE A CA 1
ATOM 1404 C C . PHE A 1 180 ? 9.43 17.25 -2.674 1 93.5 180 PHE A C 1
ATOM 1406 O O . PHE A 1 180 ? 10.031 17.641 -1.668 1 93.5 180 PHE A O 1
ATOM 1413 N N . PHE A 1 181 ? 9.227 15.953 -2.998 1 91.06 181 PHE A N 1
ATOM 1414 C CA . PHE A 1 181 ? 9.82 14.922 -2.154 1 91.06 181 PHE A CA 1
ATOM 1415 C C . PHE A 1 181 ? 11.203 14.531 -2.67 1 91.06 181 PHE A C 1
ATOM 1417 O O . PHE A 1 181 ? 11.453 14.578 -3.875 1 91.06 181 PHE A O 1
ATOM 1424 N N . GLU A 1 182 ? 12.078 14.258 -1.883 1 84.94 182 GLU A N 1
ATOM 1425 C CA . GLU A 1 182 ? 13.414 13.836 -2.289 1 84.94 182 GLU A CA 1
ATOM 1426 C C . GLU A 1 182 ? 13.492 12.32 -2.443 1 84.94 182 GLU A C 1
ATOM 1428 O O . GLU A 1 182 ? 14.258 11.656 -1.738 1 84.94 182 GLU A O 1
ATOM 1433 N N . ILE A 1 183 ? 12.836 11.828 -3.432 1 86.75 183 ILE A N 1
ATOM 1434 C CA . ILE A 1 183 ? 12.688 10.391 -3.6 1 86.75 183 ILE A CA 1
ATOM 1435 C C . ILE A 1 183 ? 14.023 9.773 -4 1 86.75 183 ILE A C 1
ATOM 1437 O O . ILE A 1 183 ? 14.383 8.688 -3.533 1 86.75 183 ILE A O 1
ATOM 1441 N N . ASP A 1 184 ? 14.805 10.453 -4.773 1 85.06 184 ASP A N 1
ATOM 1442 C CA . ASP A 1 184 ? 16.062 9.93 -5.305 1 85.06 184 ASP A CA 1
ATOM 1443 C C . ASP A 1 184 ? 17.125 9.828 -4.207 1 85.06 184 ASP A C 1
ATOM 1445 O O . ASP A 1 184 ? 18.047 9.023 -4.309 1 85.06 184 ASP A O 1
ATOM 1449 N N . SER A 1 185 ? 16.922 10.602 -3.174 1 85.25 185 SER A N 1
ATOM 1450 C CA . SER A 1 185 ? 17.922 10.609 -2.113 1 85.25 185 SER A CA 1
ATOM 1451 C C . SER A 1 185 ? 17.453 9.789 -0.911 1 85.25 185 SER A C 1
ATOM 1453 O O . SER A 1 185 ? 18.156 9.703 0.094 1 85.25 185 SER A O 1
ATOM 1455 N N . ALA A 1 186 ? 16.297 9.25 -1.043 1 88 186 ALA A N 1
ATOM 1456 C CA . ALA A 1 186 ? 15.711 8.562 0.105 1 88 186 ALA A CA 1
ATOM 1457 C C . ALA A 1 186 ? 16.547 7.352 0.501 1 88 186 ALA A C 1
ATOM 1459 O O . ALA A 1 186 ? 16.672 7.035 1.687 1 88 186 ALA A O 1
ATOM 1460 N N . LEU A 1 187 ? 17.094 6.695 -0.512 1 86.25 187 LEU A N 1
ATOM 1461 C CA . LEU A 1 187 ? 17.891 5.496 -0.268 1 86.25 187 LEU A CA 1
ATOM 1462 C C . LEU A 1 187 ? 19.062 5.797 0.665 1 86.25 187 LEU A C 1
ATOM 1464 O O . LEU A 1 187 ? 19.328 5.035 1.598 1 86.25 187 LEU A O 1
ATOM 1468 N N . GLU A 1 188 ? 19.688 6.902 0.454 1 84.69 188 GLU A N 1
ATOM 1469 C CA . GLU A 1 188 ? 20.859 7.285 1.221 1 84.69 188 GLU A CA 1
ATOM 1470 C C . GLU A 1 188 ? 20.484 7.699 2.641 1 84.69 188 GLU A C 1
ATOM 1472 O O . GLU A 1 188 ? 21.344 7.734 3.527 1 84.69 188 GLU A O 1
ATOM 1477 N N . LYS A 1 189 ? 19.25 7.973 2.854 1 85.31 189 LYS A N 1
ATOM 1478 C CA . LYS A 1 189 ? 18.812 8.5 4.141 1 85.31 189 LYS A CA 1
ATOM 1479 C C . LYS A 1 189 ? 18.25 7.383 5.02 1 85.31 189 LYS A C 1
ATOM 1481 O O . LYS A 1 189 ? 17.875 7.621 6.172 1 85.31 189 LYS A O 1
ATOM 1486 N N . ILE A 1 190 ? 18.172 6.191 4.492 1 81.88 190 ILE A N 1
ATOM 1487 C CA . ILE A 1 190 ? 17.562 5.07 5.203 1 81.88 190 ILE A CA 1
ATOM 1488 C C . ILE A 1 190 ? 18.25 4.887 6.555 1 81.88 190 ILE A C 1
ATOM 1490 O O . ILE A 1 190 ? 17.578 4.746 7.582 1 81.88 190 ILE A O 1
ATOM 1494 N N . ALA A 1 191 ? 19.547 4.922 6.535 1 74.62 191 ALA A N 1
ATOM 1495 C CA . ALA A 1 191 ? 20.312 4.672 7.762 1 74.62 191 ALA A CA 1
ATOM 1496 C C . ALA A 1 191 ? 20.047 5.766 8.797 1 74.62 191 ALA A C 1
ATOM 1498 O O . ALA A 1 191 ? 19.984 5.488 10 1 74.62 191 ALA A O 1
ATOM 1499 N N . VAL A 1 192 ? 19.859 6.93 8.344 1 75.75 192 VAL A N 1
ATOM 1500 C CA . VAL A 1 192 ? 19.672 8.078 9.227 1 75.75 192 VAL A CA 1
ATOM 1501 C C . VAL A 1 192 ? 18.281 8.023 9.859 1 75.75 192 VAL A C 1
ATOM 1503 O O . VAL A 1 192 ? 18.109 8.383 11.023 1 75.75 192 VAL A O 1
ATOM 1506 N N . PHE A 1 193 ? 17.375 7.473 9.156 1 76.94 193 PHE A N 1
ATOM 1507 C CA . PHE A 1 193 ? 16 7.574 9.602 1 76.94 193 PHE A CA 1
ATOM 1508 C C . PHE A 1 193 ? 15.586 6.32 10.367 1 76.94 193 PHE A C 1
ATOM 1510 O O . PHE A 1 193 ? 14.602 6.336 11.109 1 76.94 193 PHE A O 1
ATOM 1517 N N . ASN A 1 194 ? 16.297 5.273 10.195 1 80.94 194 ASN A N 1
ATOM 1518 C CA . ASN A 1 194 ? 15.969 4.047 10.914 1 80.94 194 ASN A CA 1
ATOM 1519 C C . ASN A 1 194 ? 17.234 3.309 11.367 1 80.94 194 ASN A C 1
ATOM 1521 O O . ASN A 1 194 ? 17.406 2.129 11.055 1 80.94 194 ASN A O 1
ATOM 1525 N N . PRO A 1 195 ? 17.891 3.967 12.25 1 83.56 195 PRO A N 1
ATOM 1526 C CA . PRO A 1 195 ? 19.156 3.348 12.648 1 83.56 195 PRO A CA 1
ATOM 1527 C C . PRO A 1 195 ? 18.969 2.055 13.438 1 83.56 195 PRO A C 1
ATOM 1529 O O . PRO A 1 195 ? 19.734 1.108 13.289 1 83.56 195 PRO A O 1
ATOM 1532 N N . LYS A 1 196 ? 17.953 2.072 14.289 1 86.5 196 LYS A N 1
ATOM 1533 C CA . LYS A 1 196 ? 17.703 0.867 15.078 1 86.5 196 LYS A CA 1
ATOM 1534 C C . LYS A 1 196 ? 17.375 -0.323 14.18 1 86.5 196 LYS A C 1
ATOM 1536 O O . LYS A 1 196 ? 17.891 -1.426 14.398 1 86.5 196 LYS A O 1
ATOM 1541 N N . GLY A 1 197 ? 16.562 -0.079 13.195 1 83.75 197 GLY A N 1
ATOM 1542 C CA . GLY A 1 197 ? 16.25 -1.136 12.25 1 83.75 197 GLY A CA 1
ATOM 1543 C C . GLY A 1 197 ? 17.469 -1.63 11.484 1 83.75 197 GLY A C 1
ATOM 1544 O O . GLY A 1 197 ? 17.625 -2.834 11.273 1 83.75 197 GLY A O 1
ATOM 1545 N N . MET A 1 198 ? 18.234 -0.722 11.156 1 82.44 198 MET A N 1
ATOM 1546 C CA . MET A 1 198 ? 19.438 -1.062 10.398 1 82.44 198 MET A CA 1
ATOM 1547 C C . MET A 1 198 ? 20.375 -1.917 11.242 1 82.44 198 MET A C 1
ATOM 1549 O O . MET A 1 198 ? 20.938 -2.891 10.742 1 82.44 198 MET A O 1
ATOM 1553 N N . ILE A 1 199 ? 20.484 -1.539 12.469 1 86 199 ILE A N 1
ATOM 1554 C CA . ILE A 1 199 ? 21.359 -2.289 13.375 1 86 199 ILE A CA 1
ATOM 1555 C C . ILE A 1 199 ? 20.828 -3.715 13.531 1 86 199 ILE A C 1
ATOM 1557 O O . ILE A 1 199 ? 21.609 -4.676 13.469 1 86 199 ILE A O 1
ATOM 1561 N N . GLN A 1 200 ? 19.594 -3.793 13.742 1 84.81 200 GLN A N 1
ATOM 1562 C CA . GLN A 1 200 ? 18.953 -5.102 13.875 1 84.81 200 GLN A CA 1
ATOM 1563 C C . GLN A 1 200 ? 19.203 -5.965 12.648 1 84.81 200 GLN A C 1
ATOM 1565 O O . GLN A 1 200 ? 19.531 -7.145 12.766 1 84.81 200 GLN A O 1
ATOM 1570 N N . GLU A 1 201 ? 19.047 -5.41 11.5 1 81.31 201 GLU A N 1
ATOM 1571 C CA . GLU A 1 201 ? 19.25 -6.117 10.242 1 81.31 201 GLU A CA 1
ATOM 1572 C C . GLU A 1 201 ? 20.703 -6.57 10.102 1 81.31 201 GLU A C 1
ATOM 1574 O O . GLU A 1 201 ? 20.969 -7.699 9.68 1 81.31 201 GLU A O 1
ATOM 1579 N N . ILE A 1 202 ? 21.578 -5.684 10.375 1 80.5 202 ILE A N 1
ATOM 1580 C CA . ILE A 1 202 ? 23 -5.973 10.273 1 80.5 202 ILE A CA 1
ATOM 1581 C C . ILE A 1 202 ? 23.359 -7.125 11.211 1 80.5 202 ILE A C 1
ATOM 1583 O O . ILE A 1 202 ? 24.062 -8.062 10.812 1 80.5 202 ILE A O 1
ATOM 1587 N N . PHE A 1 203 ? 22.797 -7.039 12.422 1 84.88 203 PHE A N 1
ATOM 1588 C CA . PHE A 1 203 ? 23.078 -8.078 13.398 1 84.88 203 PHE A CA 1
ATOM 1589 C C . PHE A 1 203 ? 22.5 -9.422 12.953 1 84.88 203 PHE A C 1
ATOM 1591 O O . PHE A 1 203 ? 23.156 -10.453 13.07 1 84.88 203 PHE A O 1
ATOM 1598 N N . HIS A 1 204 ? 21.344 -9.391 12.414 1 81.88 204 HIS A N 1
ATOM 1599 C CA . HIS A 1 204 ? 20.703 -10.602 11.93 1 81.88 204 HIS A CA 1
ATOM 1600 C C . HIS A 1 204 ? 21.438 -11.188 10.734 1 81.88 204 HIS A C 1
ATOM 1602 O O . HIS A 1 204 ? 21.672 -12.398 10.672 1 81.88 204 HIS A O 1
ATOM 1608 N N . HIS A 1 205 ? 21.766 -10.344 9.844 1 78.12 205 HIS A N 1
ATOM 1609 C CA . HIS A 1 205 ? 22.453 -10.773 8.633 1 78.12 205 HIS A CA 1
ATOM 1610 C C . HIS A 1 205 ? 23.781 -11.438 8.977 1 78.12 205 HIS A C 1
ATOM 1612 O O . HIS A 1 205 ? 24.188 -12.398 8.32 1 78.12 205 HIS A O 1
ATOM 1618 N N . ASN A 1 206 ? 24.406 -10.922 9.93 1 80.56 206 ASN A N 1
ATOM 1619 C CA . ASN A 1 206 ? 25.719 -11.422 10.32 1 80.56 206 ASN A CA 1
ATOM 1620 C C . ASN A 1 206 ? 25.609 -12.477 11.414 1 80.56 206 ASN A C 1
ATOM 1622 O O . ASN A 1 206 ? 26.625 -12.906 11.977 1 80.56 206 ASN A O 1
ATOM 1626 N N . ARG A 1 207 ? 24.375 -12.766 11.727 1 86.5 207 ARG A N 1
ATOM 1627 C CA . ARG A 1 207 ? 24.078 -13.812 12.703 1 86.5 207 ARG A CA 1
ATOM 1628 C C . ARG A 1 207 ? 24.703 -13.492 14.055 1 86.5 207 ARG A C 1
ATOM 1630 O O . ARG A 1 207 ? 25.297 -14.359 14.688 1 86.5 207 ARG A O 1
ATOM 1637 N N . LEU A 1 208 ? 24.734 -12.281 14.43 1 86.88 208 LEU A N 1
ATOM 1638 C CA . LEU A 1 208 ? 25.359 -11.828 15.672 1 86.88 208 LEU A CA 1
ATOM 1639 C C . LEU A 1 208 ? 24.344 -11.852 16.812 1 86.88 208 LEU A C 1
ATOM 1641 O O . LEU A 1 208 ? 24.719 -11.727 17.984 1 86.88 208 LEU A O 1
ATOM 1645 N N . GLY A 1 209 ? 23.078 -12.078 16.453 1 85.62 209 GLY A N 1
ATOM 1646 C CA . GLY A 1 209 ? 22.031 -12.047 17.469 1 85.62 209 GLY A CA 1
ATOM 1647 C C . GLY A 1 209 ? 21.25 -10.75 17.469 1 85.62 209 GLY A C 1
ATOM 1648 O O . GLY A 1 209 ? 21.266 -10.008 16.484 1 85.62 209 GLY A O 1
ATOM 1649 N N . ASN A 1 210 ? 20.438 -10.539 18.641 1 90.31 210 ASN A N 1
ATOM 1650 C CA . ASN A 1 210 ? 19.562 -9.375 18.719 1 90.31 210 ASN A CA 1
ATOM 1651 C C . ASN A 1 210 ? 20.188 -8.25 19.547 1 90.31 210 ASN A C 1
ATOM 1653 O O . ASN A 1 210 ? 20.781 -8.5 20.594 1 90.31 210 ASN A O 1
ATOM 1657 N N . PRO A 1 211 ? 20.156 -7.039 18.984 1 91.5 211 PRO A N 1
ATOM 1658 C CA . PRO A 1 211 ? 20.578 -5.895 19.797 1 91.5 211 PRO A CA 1
ATOM 1659 C C . PRO A 1 211 ? 19.672 -5.648 21 1 91.5 211 PRO A C 1
ATOM 1661 O O . PRO A 1 211 ? 18.469 -5.898 20.922 1 91.5 211 PRO A O 1
ATOM 1664 N N . ILE A 1 212 ? 20.234 -5.273 22.078 1 93.94 212 ILE A N 1
ATOM 1665 C CA . ILE A 1 212 ? 19.469 -4.941 23.281 1 93.94 212 ILE A CA 1
ATOM 1666 C C . ILE A 1 212 ? 19.734 -3.49 23.672 1 93.94 212 ILE A C 1
ATOM 1668 O O . ILE A 1 212 ? 20.891 -3.055 23.719 1 93.94 212 ILE A O 1
ATOM 1672 N N . TYR A 1 213 ? 18.672 -2.775 23.859 1 95.25 213 TYR A N 1
ATOM 1673 C CA . TYR A 1 213 ? 18.766 -1.398 24.328 1 95.25 213 TYR A CA 1
ATOM 1674 C C . TYR A 1 213 ? 18.406 -1.301 25.812 1 95.25 213 TYR A C 1
ATOM 1676 O O . TYR A 1 213 ? 17.359 -1.778 26.234 1 95.25 213 TYR A O 1
ATOM 1684 N N . LYS A 1 214 ? 19.281 -0.737 26.609 1 95.12 214 LYS A N 1
ATOM 1685 C CA . LYS A 1 214 ? 19.062 -0.616 28.047 1 95.12 214 LYS A CA 1
ATOM 1686 C C . LYS A 1 214 ? 19.203 0.834 28.5 1 95.12 214 LYS A C 1
ATOM 1688 O O . LYS A 1 214 ? 20.156 1.521 28.125 1 95.12 214 LYS A O 1
ATOM 1693 N N . VAL A 1 215 ? 18.266 1.271 29.312 1 95.31 215 VAL A N 1
ATOM 1694 C CA . VAL A 1 215 ? 18.375 2.598 29.922 1 95.31 215 VAL A CA 1
ATOM 1695 C C . VAL A 1 215 ? 19.469 2.594 30.984 1 95.31 215 VAL A C 1
ATOM 1697 O O . VAL A 1 215 ? 19.375 1.837 31.953 1 95.31 215 VAL A O 1
ATOM 1700 N N . MET A 1 216 ? 20.406 3.389 30.766 1 94.44 216 MET A N 1
ATOM 1701 C CA . MET A 1 216 ? 21.547 3.455 31.688 1 94.44 216 MET A CA 1
ATOM 1702 C C . MET A 1 216 ? 21.344 4.559 32.719 1 94.44 216 MET A C 1
ATOM 1704 O O . MET A 1 216 ? 21.781 4.43 33.875 1 94.44 216 MET A O 1
ATOM 1708 N N . GLU A 1 217 ? 20.828 5.652 32.25 1 92.06 217 GLU A N 1
ATOM 1709 C CA . GLU A 1 217 ? 20.641 6.812 33.125 1 92.06 217 GLU A CA 1
ATOM 1710 C C . GLU A 1 217 ? 19.375 7.578 32.719 1 92.06 217 GLU A C 1
ATOM 1712 O O . GLU A 1 217 ? 19 7.637 31.547 1 92.06 217 GLU A O 1
ATOM 1717 N N . GLU A 1 218 ? 18.625 7.996 33.688 1 92.19 218 GLU A N 1
ATOM 1718 C CA . GLU A 1 218 ? 17.5 8.914 33.531 1 92.19 218 GLU A CA 1
ATOM 1719 C C . GLU A 1 218 ? 17.656 10.133 34.438 1 92.19 218 GLU A C 1
ATOM 1721 O O . GLU A 1 218 ? 17.734 10.008 35.656 1 92.19 218 GLU A O 1
ATOM 1726 N N . GLU A 1 219 ? 17.797 11.328 33.75 1 89.88 219 GLU A N 1
ATOM 1727 C CA . GLU A 1 219 ? 18.062 12.531 34.531 1 89.88 219 GLU A CA 1
ATOM 1728 C C . GLU A 1 219 ? 17.094 13.656 34.156 1 89.88 219 GLU A C 1
ATOM 1730 O O . GLU A 1 219 ? 16.516 13.641 33.062 1 89.88 219 GLU A O 1
ATOM 1735 N N . GLY A 1 220 ? 16.891 14.664 35.062 1 86.5 220 GLY A N 1
ATOM 1736 C CA . GLY A 1 220 ? 16.125 15.875 34.812 1 86.5 220 GLY A CA 1
ATOM 1737 C C . GLY A 1 220 ? 14.688 15.781 35.25 1 86.5 220 GLY A C 1
ATOM 1738 O O . GLY A 1 220 ? 14.203 14.695 35.594 1 86.5 220 GLY A O 1
ATOM 1739 N N . PRO A 1 221 ? 14.133 16.953 35.406 1 85.19 221 PRO A N 1
ATOM 1740 C CA . PRO A 1 221 ? 12.719 16.969 35.781 1 85.19 221 PRO A CA 1
ATOM 1741 C C . PRO A 1 221 ? 11.82 16.359 34.719 1 85.19 221 PRO A C 1
ATOM 1743 O O . PRO A 1 221 ? 12.281 16.094 33.594 1 85.19 221 PRO A O 1
ATOM 1746 N N . ASP A 1 222 ? 10.625 16.125 35.062 1 78.44 222 ASP A N 1
ATOM 1747 C CA . ASP A 1 222 ? 9.688 15.383 34.219 1 78.44 222 ASP A CA 1
ATOM 1748 C C . ASP A 1 222 ? 9.539 16.047 32.844 1 78.44 222 ASP A C 1
ATOM 1750 O O . ASP A 1 222 ? 9.453 15.359 31.828 1 78.44 222 ASP A O 1
ATOM 1754 N N . HIS A 1 223 ? 9.578 17.438 32.844 1 82.06 223 HIS A N 1
ATOM 1755 C CA . HIS A 1 223 ? 9.32 18.141 31.594 1 82.06 223 HIS A CA 1
ATOM 1756 C C . HIS A 1 223 ? 10.594 18.297 30.766 1 82.06 223 HIS A C 1
ATOM 1758 O O . HIS A 1 223 ? 10.555 18.75 29.625 1 82.06 223 HIS A O 1
ATOM 1764 N N . GLU A 1 224 ? 11.75 17.875 31.281 1 84.88 224 GLU A N 1
ATOM 1765 C CA . GLU A 1 224 ? 13.031 17.953 30.594 1 84.88 224 GLU A CA 1
ATOM 1766 C C . GLU A 1 224 ? 13.891 16.719 30.859 1 84.88 224 GLU A C 1
ATOM 1768 O O . GLU A 1 224 ? 15.062 16.828 31.219 1 84.88 224 GLU A O 1
ATOM 1773 N N . LYS A 1 225 ? 13.234 15.609 30.844 1 86.88 225 LYS A N 1
ATOM 1774 C CA . LYS A 1 225 ? 13.906 14.352 31.141 1 86.88 225 LYS A CA 1
ATOM 1775 C C . LYS A 1 225 ? 14.945 14.008 30.078 1 86.88 225 LYS A C 1
ATOM 1777 O O . LYS A 1 225 ? 14.734 14.281 28.891 1 86.88 225 LYS A O 1
ATOM 1782 N N . LYS A 1 226 ? 16.078 13.641 30.547 1 92.94 226 LYS A N 1
ATOM 1783 C CA . LYS A 1 226 ? 17.141 13.156 29.656 1 92.94 226 LYS A CA 1
ATOM 1784 C C . LYS A 1 226 ? 17.422 11.68 29.906 1 92.94 226 LYS A C 1
ATOM 1786 O O . LYS A 1 226 ? 17.625 11.258 31.047 1 92.94 226 LYS A O 1
ATOM 1791 N N . PHE A 1 227 ? 17.359 10.883 28.859 1 94.62 227 PHE A N 1
ATOM 1792 C CA . PHE A 1 227 ? 17.625 9.453 28.922 1 94.62 227 PHE A CA 1
ATOM 1793 C C . PHE A 1 227 ? 18.969 9.133 28.281 1 94.62 227 PHE A C 1
ATOM 1795 O O . PHE A 1 227 ? 19.344 9.734 27.266 1 94.62 227 PHE A O 1
ATOM 1802 N N . THR A 1 228 ? 19.688 8.32 28.906 1 96 228 THR A N 1
ATOM 1803 C CA . THR A 1 228 ? 20.875 7.711 28.297 1 96 228 THR A CA 1
ATOM 1804 C C . THR A 1 228 ? 20.672 6.207 28.125 1 96 228 THR A C 1
ATOM 1806 O O . THR A 1 228 ? 20.359 5.5 29.078 1 96 228 THR A O 1
ATOM 1809 N N . VAL A 1 229 ? 20.828 5.773 26.859 1 96.31 229 VAL A N 1
ATOM 1810 C CA . VAL A 1 229 ? 20.578 4.371 26.531 1 96.31 229 VAL A CA 1
ATOM 1811 C C . VAL A 1 229 ? 21.844 3.734 25.969 1 96.31 229 VAL A C 1
ATOM 1813 O O . VAL A 1 229 ? 22.594 4.379 25.234 1 96.31 229 VAL A O 1
ATOM 1816 N N . GLY A 1 230 ? 22.078 2.504 26.422 1 96.31 230 GLY A N 1
ATOM 1817 C CA . GLY A 1 230 ? 23.141 1.705 25.859 1 96.31 230 GLY A CA 1
ATOM 1818 C C . GLY A 1 230 ? 22.656 0.634 24.906 1 96.31 230 GLY A C 1
ATOM 1819 O O . GLY A 1 230 ? 21.641 -0.019 25.172 1 96.31 230 GLY A O 1
ATOM 1820 N N . LEU A 1 231 ? 23.359 0.583 23.75 1 96.44 231 LEU A N 1
ATOM 1821 C CA . LEU A 1 231 ? 23.141 -0.508 22.797 1 96.44 231 LEU A CA 1
ATOM 1822 C C . LEU A 1 231 ? 24.094 -1.667 23.078 1 96.44 231 LEU A C 1
ATOM 1824 O O . LEU A 1 231 ? 25.312 -1.486 23.109 1 96.44 231 LEU A O 1
ATOM 1828 N N . TYR A 1 232 ? 23.484 -2.816 23.281 1 94.75 232 TYR A N 1
ATOM 1829 C CA . TYR A 1 232 ? 24.281 -3.971 23.672 1 94.75 232 TYR A CA 1
ATOM 1830 C C . TYR A 1 232 ? 24.109 -5.113 22.688 1 94.75 232 TYR A C 1
ATOM 1832 O O . TYR A 1 232 ? 23.047 -5.266 22.078 1 94.75 232 TYR A O 1
ATOM 1840 N N . LEU A 1 233 ? 25.203 -5.832 22.5 1 92.94 233 LEU A N 1
ATOM 1841 C CA . LEU A 1 233 ? 25.188 -7.152 21.875 1 92.94 233 LEU A CA 1
ATOM 1842 C C . LEU A 1 233 ? 25.828 -8.195 22.797 1 92.94 233 LEU A C 1
ATOM 1844 O O . LEU A 1 233 ? 27.016 -8.07 23.141 1 92.94 233 LEU A O 1
ATOM 1848 N N . ASN A 1 234 ? 25.078 -9.234 23.094 1 89.38 234 ASN A N 1
ATOM 1849 C CA . ASN A 1 234 ? 25.609 -10.25 24 1 89.38 234 ASN A CA 1
ATOM 1850 C C . ASN A 1 234 ? 26.266 -9.609 25.219 1 89.38 234 ASN A C 1
ATOM 1852 O O . ASN A 1 234 ? 27.422 -9.922 25.547 1 89.38 234 ASN A O 1
ATOM 1856 N N . ASP A 1 235 ? 25.734 -8.602 25.797 1 88.31 235 ASP A N 1
ATOM 1857 C CA . ASP A 1 235 ? 26.109 -7.93 27.031 1 88.31 235 ASP A CA 1
ATOM 1858 C C . ASP A 1 235 ? 27.312 -7.004 26.812 1 88.31 235 ASP A C 1
ATOM 1860 O O . ASP A 1 235 ? 27.828 -6.422 27.766 1 88.31 235 ASP A O 1
ATOM 1864 N N . LYS A 1 236 ? 27.797 -6.891 25.609 1 92.81 236 LYS A N 1
ATOM 1865 C CA . LYS A 1 236 ? 28.859 -5.938 25.266 1 92.81 236 LYS A CA 1
ATOM 1866 C C . LYS A 1 236 ? 28.266 -4.598 24.844 1 92.81 236 LYS A C 1
ATOM 1868 O O . LYS A 1 236 ? 27.391 -4.539 23.984 1 92.81 236 LYS A O 1
ATOM 1873 N N . LEU A 1 237 ? 28.719 -3.602 25.453 1 95.12 237 LEU A N 1
ATOM 1874 C CA . LEU A 1 237 ? 28.281 -2.254 25.109 1 95.12 237 LEU A CA 1
ATOM 1875 C C . LEU A 1 237 ? 28.906 -1.803 23.797 1 95.12 237 LEU A C 1
ATOM 1877 O O . LEU A 1 237 ? 30.125 -1.787 23.656 1 95.12 237 LEU A O 1
ATOM 1881 N N . LEU A 1 238 ? 28.094 -1.441 22.875 1 94.19 238 LEU A N 1
ATOM 1882 C CA . LEU A 1 238 ? 28.562 -1.072 21.547 1 94.19 238 LEU A CA 1
ATOM 1883 C C . LEU A 1 238 ? 28.578 0.443 21.375 1 94.19 238 LEU A C 1
ATOM 1885 O O . LEU A 1 238 ? 29.469 0.993 20.734 1 94.19 238 LEU A O 1
ATOM 1889 N N . ALA A 1 239 ? 27.562 1.072 21.859 1 95.44 239 ALA A N 1
ATOM 1890 C CA . ALA A 1 239 ? 27.422 2.521 21.734 1 95.44 239 ALA A CA 1
ATOM 1891 C C . ALA A 1 239 ? 26.438 3.064 22.766 1 95.44 239 ALA A C 1
ATOM 1893 O O . ALA A 1 239 ? 25.641 2.309 23.344 1 95.44 239 ALA A O 1
ATOM 1894 N N . MET A 1 240 ? 26.594 4.293 23.031 1 96 240 MET A N 1
ATOM 1895 C CA . MET A 1 240 ? 25.688 5 23.938 1 96 240 MET A CA 1
ATOM 1896 C C . MET A 1 240 ? 25.078 6.219 23.25 1 96 240 MET A C 1
ATOM 1898 O O . MET A 1 240 ? 25.734 6.875 22.453 1 96 240 MET A O 1
ATOM 1902 N N . GLY A 1 241 ? 23.766 6.422 23.516 1 95 241 GLY A N 1
ATOM 1903 C CA . GLY A 1 241 ? 23.094 7.598 23 1 95 241 GLY A CA 1
ATOM 1904 C C . GLY A 1 241 ? 22.188 8.266 24.016 1 95 241 GLY A C 1
ATOM 1905 O O . GLY A 1 241 ? 21.75 7.629 24.984 1 95 241 GLY A O 1
ATOM 1906 N N . SER A 1 242 ? 21.984 9.516 23.828 1 94.75 242 SER A N 1
ATOM 1907 C CA . SER A 1 242 ? 21.141 10.281 24.734 1 94.75 242 SER A CA 1
ATOM 1908 C C . SER A 1 242 ? 20.047 11.023 23.984 1 94.75 242 SER A C 1
ATOM 1910 O O . SER A 1 242 ? 20.156 11.242 22.781 1 94.75 242 SER A O 1
ATOM 1912 N N . GLY A 1 243 ? 18.922 11.312 24.719 1 92.5 243 GLY A N 1
ATOM 1913 C CA . GLY A 1 243 ? 17.812 12.047 24.156 1 92.5 243 GLY A CA 1
ATOM 1914 C C . GLY A 1 243 ? 16.75 12.398 25.188 1 92.5 243 GLY A C 1
ATOM 1915 O O . GLY A 1 243 ? 16.812 11.961 26.328 1 92.5 243 GLY A O 1
ATOM 1916 N N . ASN A 1 244 ? 15.812 13.203 24.797 1 91.25 244 ASN A N 1
ATOM 1917 C CA . ASN A 1 244 ? 14.766 13.656 25.719 1 91.25 244 ASN A CA 1
ATOM 1918 C C . ASN A 1 244 ? 13.633 12.633 25.812 1 91.25 244 ASN A C 1
ATOM 1920 O O . ASN A 1 244 ? 12.617 12.891 26.453 1 91.25 244 ASN A O 1
ATOM 1924 N N . SER A 1 245 ? 13.734 11.57 25.141 1 90.62 245 SER A N 1
ATOM 1925 C CA . SER A 1 245 ? 12.883 10.391 25.281 1 90.62 245 SER A CA 1
ATOM 1926 C C . SER A 1 245 ? 13.68 9.102 25.109 1 90.62 245 SER A C 1
ATOM 1928 O O . SER A 1 245 ? 14.781 9.117 24.562 1 90.62 245 SER A O 1
ATOM 1930 N N . LYS A 1 246 ? 13.164 8.062 25.672 1 91.62 246 LYS A N 1
ATOM 1931 C CA . LYS A 1 246 ? 13.82 6.766 25.516 1 91.62 246 LYS A CA 1
ATOM 1932 C C . LYS A 1 246 ? 14.047 6.434 24.047 1 91.62 246 LYS A C 1
ATOM 1934 O O . LYS A 1 246 ? 15.133 6 23.656 1 91.62 246 LYS A O 1
ATOM 1939 N N . ARG A 1 247 ? 12.992 6.734 23.266 1 89.88 247 ARG A N 1
ATOM 1940 C CA . ARG A 1 247 ? 13.055 6.434 21.828 1 89.88 247 ARG A CA 1
ATOM 1941 C C . ARG A 1 247 ? 14.18 7.207 21.156 1 89.88 247 ARG A C 1
ATOM 1943 O O . ARG A 1 247 ? 14.938 6.641 20.375 1 89.88 247 ARG A O 1
ATOM 1950 N N . LYS A 1 248 ? 14.305 8.422 21.453 1 89.94 248 LYS A N 1
ATOM 1951 C CA . LYS A 1 248 ? 15.344 9.258 20.875 1 89.94 248 LYS A CA 1
ATOM 1952 C C . LYS A 1 248 ? 16.734 8.82 21.312 1 89.94 248 LYS A C 1
ATOM 1954 O O . LYS A 1 248 ? 17.688 8.844 20.531 1 89.94 248 LYS A O 1
ATOM 1959 N N . ALA A 1 249 ? 16.812 8.398 22.562 1 93.44 249 ALA A N 1
ATOM 1960 C CA . ALA A 1 249 ? 18.078 7.922 23.094 1 93.44 249 ALA A CA 1
ATOM 1961 C C . ALA A 1 249 ? 18.516 6.629 22.406 1 93.44 249 ALA A C 1
ATOM 1963 O O . ALA A 1 249 ? 19.688 6.457 22.078 1 93.44 249 ALA A O 1
ATOM 1964 N N . GLU A 1 250 ? 17.562 5.77 22.203 1 94.31 250 GLU A N 1
ATOM 1965 C CA . GLU A 1 250 ? 17.828 4.52 21.5 1 94.31 250 GLU A CA 1
ATOM 1966 C C . GLU A 1 250 ? 18.312 4.781 20.078 1 94.31 250 GLU A C 1
ATOM 1968 O O . GLU A 1 250 ? 19.281 4.16 19.609 1 94.31 250 GLU A O 1
ATOM 1973 N N . LYS A 1 251 ? 17.656 5.703 19.438 1 91.12 251 LYS A N 1
ATOM 1974 C CA . LYS A 1 251 ? 18.016 6.062 18.078 1 91.12 251 LYS A CA 1
ATOM 1975 C C . LYS A 1 251 ? 19.453 6.609 18.016 1 91.12 251 LYS A C 1
ATOM 1977 O O . LYS A 1 251 ? 20.219 6.25 17.125 1 91.12 251 LYS A O 1
ATOM 1982 N N . ALA A 1 252 ? 19.75 7.406 18.953 1 92.56 252 ALA A N 1
ATOM 1983 C CA . ALA A 1 252 ? 21.094 8.008 19 1 92.56 252 ALA A CA 1
ATOM 1984 C C . ALA A 1 252 ? 22.156 6.941 19.203 1 92.56 252 ALA A C 1
ATOM 1986 O O . ALA A 1 252 ? 23.219 7.008 18.578 1 92.56 252 ALA A O 1
ATOM 1987 N N . ALA A 1 253 ? 21.891 6.02 20.062 1 94.44 253 ALA A N 1
ATOM 1988 C CA . ALA A 1 253 ? 22.828 4.926 20.281 1 94.44 253 ALA A CA 1
ATOM 1989 C C . ALA A 1 253 ? 23.047 4.113 19.016 1 94.44 253 ALA A C 1
ATOM 1991 O O . ALA A 1 253 ? 24.188 3.793 18.656 1 94.44 253 ALA A O 1
ATOM 1992 N N . ALA A 1 254 ? 21.969 3.865 18.391 1 92.75 254 ALA A N 1
ATOM 1993 C CA . ALA A 1 254 ? 22.031 3.09 17.156 1 92.75 254 ALA A CA 1
ATOM 1994 C C . ALA A 1 254 ? 22.797 3.842 16.078 1 92.75 254 ALA A C 1
ATOM 1996 O O . ALA A 1 254 ? 23.641 3.256 15.375 1 92.75 254 ALA A O 1
ATOM 1997 N N . GLU A 1 255 ? 22.531 5.086 15.938 1 90.75 255 GLU A N 1
ATOM 1998 C CA . GLU A 1 255 ? 23.203 5.918 14.945 1 90.75 255 GLU A CA 1
ATOM 1999 C C . GLU A 1 255 ? 24.719 5.93 15.172 1 90.75 255 GLU A C 1
ATOM 2001 O O . GLU A 1 255 ? 25.484 5.844 14.219 1 90.75 255 GLU A O 1
ATOM 2006 N N . LEU A 1 256 ? 25.031 6.062 16.391 1 91.5 256 LEU A N 1
ATOM 2007 C CA . LEU A 1 256 ? 26.453 6.105 16.75 1 91.5 256 LEU A CA 1
ATOM 2008 C C . LEU A 1 256 ? 27.156 4.801 16.359 1 91.5 256 LEU A C 1
ATOM 2010 O O . LEU A 1 256 ? 28.25 4.816 15.82 1 91.5 256 LEU A O 1
ATOM 2014 N N . HIS A 1 257 ? 26.516 3.773 16.672 1 91.5 257 HIS A N 1
ATOM 2015 C CA . HIS A 1 257 ? 27.141 2.496 16.344 1 91.5 257 HIS A CA 1
ATOM 2016 C C . HIS A 1 257 ? 27.25 2.309 14.836 1 91.5 257 HIS A C 1
ATOM 2018 O O . HIS A 1 257 ? 28.234 1.763 14.344 1 91.5 257 HIS A O 1
ATOM 2024 N N . LEU A 1 258 ? 26.234 2.711 14.062 1 87.75 258 LEU A N 1
ATOM 2025 C CA . LEU A 1 258 ? 26.266 2.605 12.609 1 87.75 258 LEU A CA 1
ATOM 2026 C C . LEU A 1 258 ? 27.438 3.393 12.023 1 87.75 258 LEU A C 1
ATOM 2028 O O . LEU A 1 258 ? 28.078 2.943 11.07 1 87.75 258 LEU A O 1
ATOM 2032 N N . LYS A 1 259 ? 27.594 4.5 12.602 1 84.75 259 LYS A N 1
ATOM 2033 C CA . LYS A 1 259 ? 28.719 5.316 12.164 1 84.75 259 LYS A CA 1
ATOM 2034 C C . LYS A 1 259 ? 30.047 4.598 12.398 1 84.75 259 LYS A C 1
ATOM 2036 O O . LYS A 1 259 ? 30.953 4.66 11.562 1 84.75 259 LYS A O 1
ATOM 2041 N N . HIS A 1 260 ? 30.125 3.92 13.516 1 84.88 260 HIS A N 1
ATOM 2042 C CA . HIS A 1 260 ? 31.328 3.164 13.852 1 84.88 260 HIS A CA 1
ATOM 2043 C C . HIS A 1 260 ? 31.562 2.027 12.859 1 84.88 260 HIS A C 1
ATOM 2045 O O . HIS A 1 260 ? 32.719 1.738 12.492 1 84.88 260 HIS A O 1
ATOM 2051 N N . LEU A 1 261 ? 30.516 1.374 12.461 1 81.31 261 LEU A N 1
ATOM 2052 C CA . LEU A 1 261 ? 30.609 0.257 11.523 1 81.31 261 LEU A CA 1
ATOM 2053 C C . LEU A 1 261 ? 31.062 0.736 10.148 1 81.31 261 LEU A C 1
ATOM 2055 O O . LEU A 1 261 ? 31.781 0.021 9.438 1 81.31 261 LEU A O 1
ATOM 2059 N N . GLN A 1 262 ? 30.578 1.797 9.727 1 71.69 262 GLN A N 1
ATOM 2060 C CA . GLN A 1 262 ? 30.938 2.361 8.43 1 71.69 262 GLN A CA 1
ATOM 2061 C C . GLN A 1 262 ? 32.406 2.768 8.414 1 71.69 262 GLN A C 1
ATOM 2063 O O . GLN A 1 262 ? 33.094 2.604 7.395 1 71.69 262 GLN A O 1
ATOM 2068 N N . ASP A 1 263 ? 32.844 3.26 9.469 1 66.94 263 ASP A N 1
ATOM 2069 C CA . ASP A 1 263 ? 34.219 3.68 9.578 1 66.94 263 ASP A CA 1
ATOM 2070 C C . ASP A 1 263 ? 35.156 2.473 9.625 1 66.94 263 ASP A C 1
ATOM 2072 O O . ASP A 1 263 ? 36.281 2.537 9.133 1 66.94 263 ASP A O 1
ATOM 2076 N N . GLU A 1 264 ? 34.719 1.338 10.094 1 56.78 264 GLU A N 1
ATOM 2077 C CA . GLU A 1 264 ? 35.562 0.142 10.172 1 56.78 264 GLU A CA 1
ATOM 2078 C C . GLU A 1 264 ? 35.562 -0.617 8.844 1 56.78 264 GLU A C 1
ATOM 2080 O O . GLU A 1 264 ? 36.344 -1.529 8.641 1 56.78 264 GLU A O 1
ATOM 2085 N N . SER A 1 265 ? 34.656 -0.695 8 1 50.31 265 SER A N 1
ATOM 2086 C CA . SER A 1 265 ? 34.719 -1.385 6.715 1 50.31 265 SER A CA 1
ATOM 2087 C C . SER A 1 265 ? 35.906 -0.89 5.887 1 50.31 265 SER A C 1
ATOM 2089 O O . SER A 1 265 ? 35.906 0.247 5.41 1 50.31 265 SER A O 1
ATOM 2091 N N . PRO A 1 266 ? 37.125 -1.425 5.953 1 39.91 266 PRO A N 1
ATOM 2092 C CA . PRO A 1 266 ? 38.375 -1.153 5.242 1 39.91 266 PRO A CA 1
ATOM 2093 C C . PRO A 1 266 ? 38.219 -1.237 3.725 1 39.91 266 PRO A C 1
ATOM 2095 O O . PRO A 1 266 ? 37.281 -1.867 3.23 1 39.91 266 PRO A O 1
ATOM 2098 N N . ASP A 1 267 ? 39 -0.424 2.871 1 37.78 267 ASP A N 1
ATOM 2099 C CA . ASP A 1 267 ? 39.5 -0.498 1.499 1 37.78 267 ASP A CA 1
ATOM 2100 C C . ASP A 1 267 ? 39.969 -1.915 1.152 1 37.78 267 ASP A C 1
ATOM 2102 O O . ASP A 1 267 ? 41.062 -2.322 1.507 1 37.78 267 ASP A O 1
ATOM 2106 N N . ILE A 1 268 ? 39.312 -2.918 1.194 1 34.75 268 ILE A N 1
ATOM 2107 C CA . ILE A 1 268 ? 39.812 -4.145 0.584 1 34.75 268 ILE A CA 1
ATOM 2108 C C . ILE A 1 268 ? 40.25 -3.857 -0.845 1 34.75 268 ILE A C 1
ATOM 2110 O O . ILE A 1 268 ? 40.656 -4.77 -1.569 1 34.75 268 ILE A O 1
ATOM 2114 N N . SER A 1 269 ? 40.062 -2.695 -1.443 1 33.75 269 SER A N 1
ATOM 2115 C CA . SER A 1 269 ? 40.688 -2.594 -2.766 1 33.75 269 SER A CA 1
ATOM 2116 C C . SER A 1 269 ?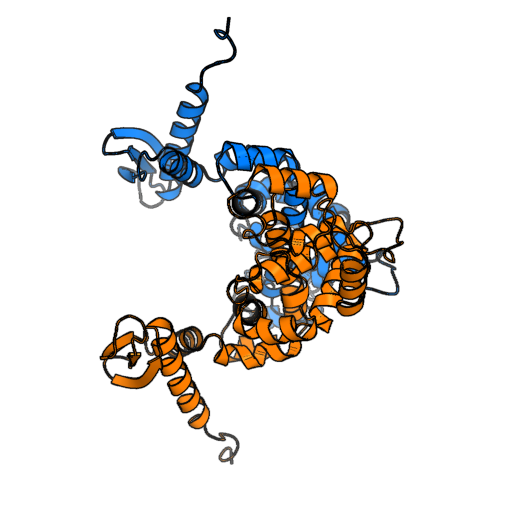 42.188 -2.756 -2.689 1 33.75 269 SER A C 1
ATOM 2118 O O . SER A 1 269 ? 42.875 -2.85 -3.719 1 33.75 269 SER A O 1
ATOM 2120 N N . GLN A 1 270 ? 42.906 -2.465 -1.638 1 29.02 270 GLN A N 1
ATOM 2121 C CA . GLN A 1 270 ? 44.344 -2.301 -1.955 1 29.02 270 GLN A CA 1
ATOM 2122 C C . GLN A 1 270 ? 45.031 -3.654 -2.096 1 29.02 270 GLN A C 1
ATOM 2124 O O . GLN A 1 270 ? 46.031 -3.775 -2.812 1 29.02 270 GLN A O 1
ATOM 2129 N N . ASP A 1 271 ? 44.875 -4.676 -1.201 1 26.94 271 ASP A N 1
ATOM 2130 C CA . ASP A 1 271 ? 46 -5.625 -1.274 1 26.94 271 ASP A CA 1
ATOM 2131 C C . ASP A 1 271 ? 45.688 -6.73 -2.289 1 26.94 271 ASP A C 1
ATOM 2133 O O . ASP A 1 271 ? 46.344 -7.773 -2.277 1 26.94 271 ASP A O 1
ATOM 2137 N N . ILE A 1 272 ? 44.656 -6.75 -3.066 1 24.16 272 ILE A N 1
ATOM 2138 C CA . ILE A 1 272 ? 44.719 -7.777 -4.102 1 24.16 272 ILE A CA 1
ATOM 2139 C C . ILE A 1 272 ? 45.75 -7.398 -5.152 1 24.16 272 ILE A C 1
ATOM 2141 O O . ILE A 1 272 ? 45.5 -6.566 -6.027 1 24.16 272 ILE A O 1
ATOM 2145 N N . GLU A 1 273 ? 47.031 -7.012 -4.672 1 21.03 273 GLU A N 1
ATOM 2146 C CA . GLU A 1 273 ? 48.156 -7.465 -5.504 1 21.03 273 GLU A CA 1
ATOM 2147 C C . GLU A 1 273 ? 48.406 -8.961 -5.324 1 21.03 273 GLU A C 1
ATOM 2149 O O . GLU A 1 273 ? 48.344 -9.477 -4.203 1 21.03 273 GLU A O 1
ATOM 2154 N N . MET B 1 1 ? 2.188 -23 -19.625 1 91.69 1 MET B N 1
ATOM 2155 C CA . MET B 1 1 ? 2.797 -22.562 -20.875 1 91.69 1 MET B CA 1
ATOM 2156 C C . MET B 1 1 ? 3.928 -23.5 -21.281 1 91.69 1 MET B C 1
ATOM 2158 O O . MET B 1 1 ? 4.719 -23.938 -20.453 1 91.69 1 MET B O 1
ATOM 2162 N N . ARG B 1 2 ? 3.926 -23.938 -22.453 1 90.62 2 ARG B N 1
ATOM 2163 C CA . ARG B 1 2 ? 4.93 -24.875 -22.953 1 90.62 2 ARG B CA 1
ATOM 2164 C C . ARG B 1 2 ? 6.262 -24.156 -23.203 1 90.62 2 ARG B C 1
ATOM 2166 O O . ARG B 1 2 ? 6.285 -23.016 -23.641 1 90.62 2 ARG B O 1
ATOM 2173 N N . VAL B 1 3 ? 7.227 -24.797 -22.812 1 95 3 VAL B N 1
ATOM 2174 C CA . VAL B 1 3 ? 8.578 -24.344 -23.125 1 95 3 VAL B CA 1
ATOM 2175 C C . VAL B 1 3 ? 9.148 -25.156 -24.281 1 95 3 VAL B C 1
ATOM 2177 O O . VAL B 1 3 ? 9.156 -26.391 -24.234 1 95 3 VAL B O 1
ATOM 2180 N N . ASN B 1 4 ? 9.594 -24.484 -25.312 1 96.25 4 ASN B N 1
ATOM 2181 C CA . ASN B 1 4 ? 10.164 -25.141 -26.484 1 96.25 4 ASN B CA 1
ATOM 2182 C C . ASN B 1 4 ? 11.523 -25.766 -26.156 1 96.25 4 ASN B C 1
ATOM 2184 O O . ASN B 1 4 ? 12.125 -25.469 -25.125 1 96.25 4 ASN B O 1
ATOM 2188 N N . PRO B 1 5 ? 11.945 -26.641 -27.031 1 95.25 5 PRO B N 1
ATOM 2189 C CA . PRO B 1 5 ? 13.242 -27.297 -26.812 1 95.25 5 PRO B CA 1
ATOM 2190 C C . PRO B 1 5 ? 14.391 -26.297 -26.719 1 95.25 5 PRO B C 1
ATOM 2192 O O . PRO B 1 5 ? 15.383 -26.562 -26.031 1 95.25 5 PRO B O 1
ATOM 2195 N N . ASP B 1 6 ? 14.281 -25.156 -27.391 1 96 6 ASP B N 1
ATOM 2196 C CA . ASP B 1 6 ? 15.336 -24.156 -27.344 1 96 6 ASP B CA 1
ATOM 2197 C C . ASP B 1 6 ? 15.188 -23.25 -26.125 1 96 6 ASP B C 1
ATOM 2199 O O . ASP B 1 6 ? 15.859 -22.219 -26.016 1 96 6 ASP B O 1
ATOM 2203 N N . LEU B 1 7 ? 14.195 -23.516 -25.266 1 95.19 7 LEU B N 1
ATOM 2204 C CA . LEU B 1 7 ? 13.953 -22.875 -23.984 1 95.19 7 LEU B CA 1
ATOM 2205 C C . LEU B 1 7 ? 13.172 -21.578 -24.141 1 95.19 7 LEU B C 1
ATOM 2207 O O . LEU B 1 7 ? 12.945 -20.859 -23.172 1 95.19 7 LEU B O 1
ATOM 2211 N N . SER B 1 8 ? 12.758 -21.344 -25.391 1 96.44 8 SER B N 1
ATOM 2212 C CA . SER B 1 8 ? 11.828 -20.234 -25.578 1 96.44 8 SER B CA 1
ATOM 2213 C C . SER B 1 8 ? 10.414 -20.625 -25.172 1 96.44 8 SER B C 1
ATOM 2215 O O . SER B 1 8 ? 10.047 -21.797 -25.25 1 96.44 8 SER B O 1
ATOM 2217 N N . VAL B 1 9 ? 9.695 -19.672 -24.703 1 95.88 9 VAL B N 1
ATOM 2218 C CA . VAL B 1 9 ? 8.305 -19.953 -24.375 1 95.88 9 VAL B CA 1
ATOM 2219 C C . VAL B 1 9 ? 7.48 -20.047 -25.656 1 95.88 9 VAL B C 1
ATOM 2221 O O . VAL B 1 9 ? 7.766 -19.375 -26.641 1 95.88 9 VAL B O 1
ATOM 2224 N N . ASN B 1 10 ? 6.48 -20.922 -25.656 1 97.06 10 ASN B N 1
ATOM 2225 C CA . ASN B 1 10 ? 5.633 -21.141 -26.812 1 97.06 10 ASN B CA 1
ATOM 2226 C C . ASN B 1 10 ? 4.836 -19.891 -27.172 1 97.06 10 ASN B C 1
ATOM 2228 O O . ASN B 1 10 ? 4.047 -19.406 -26.359 1 97.06 10 ASN B O 1
ATOM 2232 N N . GLU B 1 11 ? 4.953 -19.438 -28.344 1 96.31 11 GLU B N 1
ATOM 2233 C CA . GLU B 1 11 ? 4.355 -18.172 -28.781 1 96.31 11 GLU B CA 1
ATOM 2234 C C . GLU B 1 11 ? 2.834 -18.281 -28.844 1 96.31 11 GLU B C 1
ATOM 2236 O O . GLU B 1 11 ? 2.133 -17.297 -28.547 1 96.31 11 GLU B O 1
ATOM 2241 N N . ASN B 1 12 ? 2.357 -19.375 -29.219 1 97 12 ASN B N 1
ATOM 2242 C CA . ASN B 1 12 ? 0.912 -19.562 -29.266 1 97 12 ASN B CA 1
ATOM 2243 C C . ASN B 1 12 ? 0.284 -19.484 -27.875 1 97 12 ASN B C 1
ATOM 2245 O O . ASN B 1 12 ? -0.804 -18.922 -27.719 1 97 12 ASN B O 1
ATOM 2249 N N . ASP B 1 13 ? 0.965 -20.109 -26.938 1 97.19 13 ASP B N 1
ATOM 2250 C CA . ASP B 1 13 ? 0.485 -20.062 -25.562 1 97.19 13 ASP B CA 1
ATOM 2251 C C . ASP B 1 13 ? 0.494 -18.625 -25.031 1 97.19 13 ASP B C 1
ATOM 2253 O O . ASP B 1 13 ? -0.435 -18.203 -24.328 1 97.19 13 ASP B O 1
ATOM 2257 N N . LEU B 1 14 ? 1.511 -17.938 -25.375 1 96.69 14 LEU B N 1
ATOM 2258 C CA . LEU B 1 14 ? 1.616 -16.531 -24.953 1 96.69 14 LEU B CA 1
ATOM 2259 C C . LEU B 1 14 ? 0.464 -15.719 -25.531 1 96.69 14 LEU B C 1
ATOM 2261 O O . LEU B 1 14 ? -0.146 -14.914 -24.812 1 96.69 14 LEU B O 1
ATOM 2265 N N . GLU B 1 15 ? 0.242 -15.93 -26.797 1 97.19 15 GLU B N 1
ATOM 2266 C CA . GLU B 1 15 ? -0.831 -15.203 -27.453 1 97.19 15 GLU B CA 1
ATOM 2267 C C . GLU B 1 15 ? -2.193 -15.57 -26.875 1 97.19 15 GLU B C 1
ATOM 2269 O O . GLU B 1 15 ? -3.037 -14.703 -26.656 1 97.19 15 GLU B O 1
ATOM 2274 N N . GLU B 1 16 ? -2.359 -16.812 -26.656 1 97.56 16 GLU B N 1
ATOM 2275 C CA . GLU B 1 16 ? -3.621 -17.281 -26.094 1 97.56 16 GLU B CA 1
ATOM 2276 C C . GLU B 1 16 ? -3.891 -16.672 -24.719 1 97.56 16 GLU B C 1
ATOM 2278 O O . GLU B 1 16 ? -5.012 -16.25 -24.438 1 97.56 16 GLU B O 1
ATOM 2283 N N . PHE B 1 17 ? -2.9 -16.641 -23.891 1 97.81 17 PHE B N 1
ATOM 2284 C CA . PHE B 1 17 ? -3.1 -16.109 -22.547 1 97.81 17 PHE B CA 1
ATOM 2285 C C . PHE B 1 17 ? -3.404 -14.617 -22.594 1 97.81 17 PHE B C 1
ATOM 2287 O O . PHE B 1 17 ? -4.234 -14.125 -21.828 1 97.81 17 PHE B O 1
ATOM 2294 N N . GLN B 1 18 ? -2.715 -13.922 -23.453 1 97.62 18 GLN B N 1
ATOM 2295 C CA . GLN B 1 18 ? -2.988 -12.5 -23.625 1 97.62 18 GLN B CA 1
ATOM 2296 C C . GLN B 1 18 ? -4.438 -12.266 -24.031 1 97.62 18 GLN B C 1
ATOM 2298 O O . GLN B 1 18 ? -5.066 -11.297 -23.594 1 97.62 18 GLN B O 1
ATOM 2303 N N . GLU B 1 19 ? -4.965 -13.141 -24.828 1 96.81 19 GLU B N 1
ATOM 2304 C CA . GLU B 1 19 ? -6.363 -13.055 -25.25 1 96.81 19 GLU B CA 1
ATOM 2305 C C . GLU B 1 19 ? -7.297 -13.32 -24.062 1 96.81 19 GLU B C 1
ATOM 2307 O O . GLU B 1 19 ? -8.305 -12.633 -23.891 1 96.81 19 GLU B O 1
ATOM 2312 N N . ILE B 1 20 ? -6.938 -14.266 -23.328 1 97.06 20 ILE B N 1
ATOM 2313 C CA . ILE B 1 20 ? -7.766 -14.672 -22.188 1 97.06 20 ILE B CA 1
ATOM 2314 C C . ILE B 1 20 ? -7.863 -13.523 -21.188 1 97.06 20 ILE B C 1
ATOM 2316 O O . ILE B 1 20 ? -8.945 -13.227 -20.672 1 97.06 20 ILE B O 1
ATOM 2320 N N . ILE B 1 21 ? -6.742 -12.812 -20.969 1 96.44 21 ILE B N 1
ATOM 2321 C CA . ILE B 1 21 ? -6.746 -11.766 -19.953 1 96.44 21 ILE B CA 1
ATOM 2322 C C . ILE B 1 21 ? -7.082 -10.422 -20.594 1 96.44 21 ILE B C 1
ATOM 2324 O O . ILE B 1 21 ? -7.012 -9.375 -19.953 1 96.44 21 ILE B O 1
ATOM 2328 N N . SER B 1 22 ? -7.371 -10.43 -21.906 1 94.69 22 SER B N 1
ATOM 2329 C CA . SER B 1 22 ? -7.797 -9.266 -22.672 1 94.69 22 SER B CA 1
ATOM 2330 C C . SER B 1 22 ? -6.77 -8.141 -22.578 1 94.69 22 SER B C 1
ATOM 2332 O O . SER B 1 22 ? -7.125 -6.984 -22.344 1 94.69 22 SER B O 1
ATOM 2334 N N . PHE B 1 23 ? -5.535 -8.531 -22.688 1 95.38 23 PHE B N 1
ATOM 2335 C CA . PHE B 1 23 ? -4.445 -7.562 -22.625 1 95.38 23 PHE B CA 1
ATOM 2336 C C . PHE B 1 23 ? -3.283 -7.996 -23.516 1 95.38 23 PHE B C 1
ATOM 2338 O O . PHE B 1 23 ? -2.797 -9.125 -23.406 1 95.38 23 PHE B O 1
ATOM 2345 N N . LYS B 1 24 ? -2.848 -7.117 -24.359 1 95.81 24 LYS B N 1
ATOM 2346 C CA . LYS B 1 24 ? -1.714 -7.395 -25.234 1 95.81 24 LYS B CA 1
ATOM 2347 C C . LYS B 1 24 ? -0.47 -6.637 -24.781 1 95.81 24 LYS B C 1
ATOM 2349 O O . LYS B 1 24 ? -0.436 -5.402 -24.828 1 95.81 24 LYS B O 1
ATOM 2354 N N . PHE B 1 25 ? 0.534 -7.355 -24.438 1 94.56 25 PHE B N 1
ATOM 2355 C CA . PHE B 1 25 ? 1.768 -6.777 -23.922 1 94.56 25 PHE B CA 1
ATOM 2356 C C . PHE B 1 25 ? 2.596 -6.172 -25.062 1 94.56 25 PHE B C 1
ATOM 2358 O O . PHE B 1 25 ? 2.674 -6.742 -26.141 1 94.56 25 PHE B O 1
ATOM 2365 N N . LYS B 1 26 ? 3.23 -5.023 -24.75 1 93.06 26 LYS B N 1
ATOM 2366 C CA . LYS B 1 26 ? 4.281 -4.5 -25.609 1 93.06 26 LYS B CA 1
ATOM 2367 C C . LYS B 1 26 ? 5.551 -5.34 -25.516 1 93.06 26 LYS B C 1
ATOM 2369 O O . LYS B 1 26 ? 6.145 -5.707 -26.531 1 93.06 26 LYS B O 1
ATOM 2374 N N . ASP B 1 27 ? 5.934 -5.605 -24.344 1 93.06 27 ASP B N 1
ATOM 2375 C CA . ASP B 1 27 ? 7.059 -6.477 -24 1 93.06 27 ASP B CA 1
ATOM 2376 C C . ASP B 1 27 ? 6.582 -7.734 -23.281 1 93.06 27 ASP B C 1
ATOM 2378 O O . ASP B 1 27 ? 6.367 -7.719 -22.062 1 93.06 27 ASP B O 1
ATOM 2382 N N . LYS B 1 28 ? 6.531 -8.812 -24 1 94.69 28 LYS B N 1
ATOM 2383 C CA . LYS B 1 28 ? 5.973 -10.062 -23.5 1 94.69 28 LYS B CA 1
ATOM 2384 C C . LYS B 1 28 ? 6.836 -10.641 -22.375 1 94.69 28 LYS B C 1
ATOM 2386 O O . LYS B 1 28 ? 6.406 -11.539 -21.656 1 94.69 28 LYS B O 1
ATOM 2391 N N . SER B 1 29 ? 8.047 -10.172 -22.234 1 93.75 29 SER B N 1
ATOM 2392 C CA . SER B 1 29 ? 8.922 -10.688 -21.172 1 93.75 29 SER B CA 1
ATOM 2393 C C . SER B 1 29 ? 8.328 -10.438 -19.797 1 93.75 29 SER B C 1
ATOM 2395 O O . SER B 1 29 ? 8.555 -11.219 -18.875 1 93.75 29 SER B O 1
ATOM 2397 N N . TYR B 1 30 ? 7.527 -9.312 -19.625 1 93.56 30 TYR B N 1
ATOM 2398 C CA . TYR B 1 30 ? 6.867 -9.047 -18.359 1 93.56 30 TYR B CA 1
ATOM 2399 C C . TYR B 1 30 ? 5.871 -10.148 -18.016 1 93.56 30 TYR B C 1
ATOM 2401 O O . TYR B 1 30 ? 5.75 -10.547 -16.859 1 93.56 30 TYR B O 1
ATOM 2409 N N . LEU B 1 31 ? 5.18 -10.586 -19.062 1 95.44 31 LEU B N 1
ATOM 2410 C CA . LEU B 1 31 ? 4.207 -11.656 -18.859 1 95.44 31 LEU B CA 1
ATOM 2411 C C . LEU B 1 31 ? 4.902 -12.953 -18.469 1 95.44 31 LEU B C 1
ATOM 2413 O O . LEU B 1 31 ? 4.48 -13.633 -17.531 1 95.44 31 LEU B O 1
ATOM 2417 N N . VAL B 1 32 ? 5.949 -13.266 -19.156 1 95.38 32 VAL B N 1
ATOM 2418 C CA . VAL B 1 32 ? 6.699 -14.492 -18.891 1 95.38 32 VAL B CA 1
ATOM 2419 C C . VAL B 1 32 ? 7.25 -14.445 -17.469 1 95.38 32 VAL B C 1
ATOM 2421 O O . VAL B 1 32 ? 7.156 -15.43 -16.734 1 95.38 32 VAL B O 1
ATOM 2424 N N . GLN B 1 33 ? 7.738 -13.359 -17.109 1 93.44 33 GLN B N 1
ATOM 2425 C CA . GLN B 1 33 ? 8.297 -13.195 -15.766 1 93.44 33 GLN B CA 1
ATOM 2426 C C . GLN B 1 33 ? 7.227 -13.375 -14.695 1 93.44 33 GLN B C 1
ATOM 2428 O O . GLN B 1 33 ? 7.473 -13.992 -13.664 1 93.44 33 GLN B O 1
ATOM 2433 N N . ALA B 1 34 ? 6.09 -12.805 -14.898 1 94.31 34 ALA B N 1
ATOM 2434 C CA . ALA B 1 34 ? 5 -12.867 -13.93 1 94.31 34 ALA B CA 1
ATOM 2435 C C . ALA B 1 34 ? 4.527 -14.305 -13.719 1 94.31 34 ALA B C 1
ATOM 2437 O O . ALA B 1 34 ? 4.07 -14.656 -12.633 1 94.31 34 ALA B O 1
ATOM 2438 N N . LEU B 1 35 ? 4.676 -15.125 -14.758 1 93.81 35 LEU B N 1
ATOM 2439 C CA . LEU B 1 35 ? 4.125 -16.469 -14.711 1 93.81 35 LEU B CA 1
ATOM 2440 C C . LEU B 1 35 ? 5.207 -17.484 -14.375 1 93.81 35 LEU B C 1
ATOM 2442 O O . LEU B 1 35 ? 4.941 -18.688 -14.328 1 93.81 35 LEU B O 1
ATOM 2446 N N . LEU B 1 36 ? 6.367 -17.031 -14.125 1 91.25 36 LEU B N 1
ATOM 2447 C CA . LEU B 1 36 ? 7.488 -17.922 -13.836 1 91.25 36 LEU B CA 1
ATOM 2448 C C . LEU B 1 36 ? 7.477 -18.359 -12.375 1 91.25 36 LEU B C 1
ATOM 2450 O O . LEU B 1 36 ? 7.773 -17.562 -11.484 1 91.25 36 LEU B O 1
ATOM 2454 N N . HIS B 1 37 ? 7.117 -19.516 -12.18 1 86.75 37 HIS B N 1
ATOM 2455 C CA . HIS B 1 37 ? 7.145 -20.062 -10.828 1 86.75 37 HIS B CA 1
ATOM 2456 C C . HIS B 1 37 ? 8.547 -20.562 -10.469 1 86.75 37 HIS B C 1
ATOM 2458 O O . HIS B 1 37 ? 9.273 -21.062 -11.32 1 86.75 37 HIS B O 1
ATOM 2464 N N . GLY B 1 38 ? 8.969 -20.453 -9.273 1 80.69 38 GLY B N 1
ATOM 2465 C CA . GLY B 1 38 ? 10.305 -20.797 -8.789 1 80.69 38 GLY B CA 1
ATOM 2466 C C . GLY B 1 38 ? 10.648 -22.266 -8.977 1 80.69 38 GLY B C 1
ATOM 2467 O O . GLY B 1 38 ? 11.82 -22.641 -8.953 1 80.69 38 GLY B O 1
ATOM 2468 N N . SER B 1 39 ? 9.703 -23.109 -9.211 1 82.25 39 SER B N 1
ATOM 2469 C CA . SER B 1 39 ? 9.922 -24.547 -9.344 1 82.25 39 SER B CA 1
ATOM 2470 C C . SER B 1 39 ? 10.453 -24.906 -10.727 1 82.25 39 SER B C 1
ATOM 2472 O O . SER B 1 39 ? 10.953 -26 -10.945 1 82.25 39 SER B O 1
ATOM 2474 N N . LEU B 1 40 ? 10.328 -23.922 -11.664 1 85.94 40 LEU B N 1
ATOM 2475 C CA . LEU B 1 40 ? 10.75 -24.25 -13.023 1 85.94 40 LEU B CA 1
ATOM 2476 C C . LEU B 1 40 ? 12.242 -24.547 -13.07 1 85.94 40 LEU B C 1
ATOM 2478 O O . LEU B 1 40 ? 13.055 -23.75 -12.594 1 85.94 40 LEU B O 1
ATOM 2482 N N . PHE B 1 41 ? 12.602 -25.641 -13.555 1 84.88 41 PHE B N 1
ATOM 2483 C CA . PHE B 1 41 ? 13.977 -26.109 -13.688 1 84.88 41 PHE B CA 1
ATOM 2484 C C . PHE B 1 41 ? 14.625 -26.266 -12.32 1 84.88 41 PHE B C 1
ATOM 2486 O O . PHE B 1 41 ? 15.812 -25.969 -12.148 1 84.88 41 PHE B O 1
ATOM 2493 N N . SER B 1 42 ? 13.727 -26.438 -11.289 1 78.25 42 SER B N 1
ATOM 2494 C CA . SER B 1 42 ? 14.211 -26.609 -9.922 1 78.25 42 SER B CA 1
ATOM 2495 C C . SER B 1 42 ? 15.445 -27.5 -9.883 1 78.25 42 SER B C 1
ATOM 2497 O O . SER B 1 42 ? 15.438 -28.594 -10.438 1 78.25 42 SER B O 1
ATOM 2499 N N . GLY B 1 43 ? 16.578 -26.953 -9.391 1 78.25 43 GLY B N 1
ATOM 2500 C CA . GLY B 1 43 ? 17.812 -27.703 -9.25 1 78.25 43 GLY B CA 1
ATOM 2501 C C . GLY B 1 43 ? 18.781 -27.484 -10.398 1 78.25 43 GLY B C 1
ATOM 2502 O O . GLY B 1 43 ? 19.938 -27.922 -10.328 1 78.25 43 GLY B O 1
ATOM 2503 N N . ASP B 1 44 ? 18.359 -26.891 -11.461 1 87.94 44 ASP B N 1
ATOM 2504 C CA . ASP B 1 44 ? 19.203 -26.625 -12.617 1 87.94 44 ASP B CA 1
ATOM 2505 C C . ASP B 1 44 ? 19.359 -25.125 -12.859 1 87.94 44 ASP B C 1
ATOM 2507 O O . ASP B 1 44 ? 18.703 -24.578 -13.742 1 87.94 44 ASP B O 1
ATOM 2511 N N . LYS B 1 45 ? 20.281 -24.516 -12.234 1 86.5 45 LYS B N 1
ATOM 2512 C CA . LYS B 1 45 ? 20.469 -23.078 -12.266 1 86.5 45 LYS B CA 1
ATOM 2513 C C . LYS B 1 45 ? 20.938 -22.609 -13.648 1 86.5 45 LYS B C 1
ATOM 2515 O O . LYS B 1 45 ? 20.578 -21.531 -14.102 1 86.5 45 LYS B O 1
ATOM 2520 N N . GLU B 1 46 ? 21.719 -23.406 -14.273 1 89.88 46 GLU B N 1
ATOM 2521 C CA . GLU B 1 46 ? 22.234 -23.047 -15.594 1 89.88 46 GLU B CA 1
ATOM 2522 C C . GLU B 1 46 ? 21.109 -23 -16.625 1 89.88 46 GLU B C 1
ATOM 2524 O O . GLU B 1 46 ? 21.031 -22.062 -17.422 1 89.88 46 GLU B O 1
ATOM 2529 N N . LYS B 1 47 ? 20.266 -24.016 -16.531 1 91.56 47 LYS B N 1
ATOM 2530 C CA . LYS B 1 47 ? 19.141 -24.047 -17.469 1 91.56 47 LYS B CA 1
ATOM 2531 C C . LYS B 1 47 ? 18.203 -22.875 -17.25 1 91.56 47 LYS B C 1
ATOM 2533 O O . LYS B 1 47 ? 17.672 -22.297 -18.203 1 91.56 47 LYS B O 1
ATOM 2538 N N . LEU B 1 48 ? 17.984 -22.594 -16.062 1 89.69 48 LEU B N 1
ATOM 2539 C CA . LEU B 1 48 ? 17.141 -21.453 -15.734 1 89.69 48 LEU B CA 1
ATOM 2540 C C . LEU B 1 48 ? 17.766 -20.156 -16.25 1 89.69 48 LEU B C 1
ATOM 2542 O O . LEU B 1 48 ? 17.047 -19.281 -16.766 1 89.69 48 LEU B O 1
ATOM 2546 N N . SER B 1 49 ? 19.031 -19.984 -16.078 1 89.06 49 SER B N 1
ATOM 2547 C CA . SER B 1 49 ? 19.734 -18.812 -16.578 1 89.06 49 SER B CA 1
ATOM 2548 C C . SER B 1 49 ? 19.594 -18.688 -18.094 1 89.06 49 SER B C 1
ATOM 2550 O O . SER B 1 49 ? 19.344 -17.594 -18.609 1 89.06 49 SER B O 1
ATOM 2552 N N . ASP B 1 50 ? 19.75 -19.812 -18.734 1 92.38 50 ASP B N 1
ATOM 2553 C CA . ASP B 1 50 ? 19.578 -19.828 -20.188 1 92.38 50 ASP B CA 1
ATOM 2554 C C . ASP B 1 50 ? 18.156 -19.453 -20.594 1 92.38 50 ASP B C 1
ATOM 2556 O O . ASP B 1 50 ? 17.953 -18.703 -21.531 1 92.38 50 ASP B O 1
ATOM 2560 N N . PHE B 1 51 ? 17.25 -20 -19.875 1 93.62 51 PHE B N 1
ATOM 2561 C CA . PHE B 1 51 ? 15.852 -19.703 -20.125 1 93.62 51 PHE B CA 1
ATOM 2562 C C . PHE B 1 51 ? 15.578 -18.203 -20 1 93.62 51 PHE B C 1
ATOM 2564 O O . PHE B 1 51 ? 14.914 -17.609 -20.859 1 93.62 51 PHE B O 1
ATOM 2571 N N . ARG B 1 52 ? 16.078 -17.641 -18.969 1 91.12 52 ARG B N 1
ATOM 2572 C CA . ARG B 1 52 ? 15.875 -16.219 -18.719 1 91.12 52 ARG B CA 1
ATOM 2573 C C . ARG B 1 52 ? 16.469 -15.383 -19.844 1 91.12 52 ARG B C 1
ATOM 2575 O O . ARG B 1 52 ? 15.852 -14.422 -20.312 1 91.12 52 ARG B O 1
ATOM 2582 N N . LYS B 1 53 ? 17.609 -15.711 -20.25 1 91.81 53 LYS B N 1
ATOM 2583 C CA . LYS B 1 53 ? 18.281 -14.984 -21.312 1 91.81 53 LYS B CA 1
ATOM 2584 C C . LYS B 1 53 ? 17.516 -15.086 -22.625 1 91.81 53 LYS B C 1
ATOM 2586 O O . LYS B 1 53 ? 17.297 -14.078 -23.312 1 91.81 53 LYS B O 1
ATOM 2591 N N . ILE B 1 54 ? 17.094 -16.25 -22.906 1 94.25 54 ILE B N 1
ATOM 2592 C CA . ILE B 1 54 ? 16.422 -16.531 -24.172 1 94.25 54 ILE B CA 1
ATOM 2593 C C . ILE B 1 54 ? 15.078 -15.797 -24.219 1 94.25 54 ILE B C 1
ATOM 2595 O O . ILE B 1 54 ? 14.672 -15.312 -25.281 1 94.25 54 ILE B O 1
ATOM 2599 N N . ASN B 1 55 ? 14.453 -15.672 -23.094 1 93.94 55 ASN B N 1
ATOM 2600 C CA . ASN B 1 55 ? 13.133 -15.062 -23.031 1 93.94 55 ASN B CA 1
ATOM 2601 C C . ASN B 1 55 ? 13.203 -13.602 -22.594 1 93.94 55 ASN B C 1
ATOM 2603 O O . ASN B 1 55 ? 12.172 -12.984 -22.297 1 93.94 55 ASN B O 1
ATOM 2607 N N . GLY B 1 56 ? 14.414 -13.047 -22.438 1 89.94 56 GLY B N 1
ATOM 2608 C CA . GLY B 1 56 ? 14.625 -11.633 -22.172 1 89.94 56 GLY B CA 1
ATOM 2609 C C . GLY B 1 56 ? 14.219 -11.227 -20.766 1 89.94 56 GLY B C 1
ATOM 2610 O O . GLY B 1 56 ? 13.703 -10.133 -20.562 1 89.94 56 GLY B O 1
ATOM 2611 N N . LEU B 1 57 ? 14.383 -12.156 -19.906 1 87.88 57 LEU B N 1
ATOM 2612 C CA . LEU B 1 57 ? 13.969 -11.859 -18.547 1 87.88 57 LEU B CA 1
ATOM 2613 C C . LEU B 1 57 ? 15.086 -11.172 -17.766 1 87.88 57 LEU B C 1
ATOM 2615 O O . LEU B 1 57 ? 16.234 -11.625 -17.797 1 87.88 57 LEU B O 1
ATOM 2619 N N . GLU B 1 58 ? 15.07 -9.906 -17.719 1 65.19 58 GLU B N 1
ATOM 2620 C CA . GLU B 1 58 ? 16.109 -9.172 -17.016 1 65.19 58 GLU B CA 1
ATOM 2621 C C . GLU B 1 58 ? 16.141 -9.555 -15.531 1 65.19 58 GLU B C 1
ATOM 2623 O O . GLU B 1 58 ? 17.219 -9.617 -14.914 1 65.19 58 GLU B O 1
ATOM 2628 N N . ASN B 1 59 ? 15.094 -9.359 -14.922 1 57.41 59 ASN B N 1
ATOM 2629 C CA . ASN B 1 59 ? 15.094 -9.414 -13.469 1 57.41 59 ASN B CA 1
ATOM 2630 C C . ASN B 1 59 ? 14.727 -10.805 -12.953 1 57.41 59 ASN B C 1
ATOM 2632 O O . ASN B 1 59 ? 13.891 -11.492 -13.547 1 57.41 59 ASN B O 1
ATOM 2636 N N . LYS B 1 60 ? 15.703 -11.5 -12.406 1 53.03 60 LYS B N 1
ATOM 2637 C CA . LYS B 1 60 ? 15.422 -12.727 -11.664 1 53.03 60 LYS B CA 1
ATOM 2638 C C . LYS B 1 60 ? 14.172 -12.578 -10.805 1 53.03 60 LYS B C 1
ATOM 2640 O O . LYS B 1 60 ? 13.75 -13.531 -10.141 1 53.03 60 LYS B O 1
ATOM 2645 N N . ASP B 1 61 ? 13.523 -11.281 -10.789 1 61.06 61 ASP B N 1
ATOM 2646 C CA . ASP B 1 61 ? 12.859 -11.25 -9.492 1 61.06 61 ASP B CA 1
ATOM 2647 C C . ASP B 1 61 ? 11.352 -11.039 -9.648 1 61.06 61 ASP B C 1
ATOM 2649 O O . ASP B 1 61 ? 10.883 -9.906 -9.766 1 61.06 61 ASP B O 1
ATOM 2653 N N . TYR B 1 62 ? 10.625 -12.07 -9.875 1 74 62 TYR B N 1
ATOM 2654 C CA . TYR B 1 62 ? 9.188 -12.172 -9.672 1 74 62 TYR B CA 1
ATOM 2655 C C . TYR B 1 62 ? 8.75 -11.359 -8.461 1 74 62 TYR B C 1
ATOM 2657 O O . TYR B 1 62 ? 7.629 -10.852 -8.414 1 74 62 TYR B O 1
ATOM 2665 N N . GLU B 1 63 ? 9.656 -11.086 -7.703 1 82.44 63 GLU B N 1
ATOM 2666 C CA . GLU B 1 63 ? 9.375 -10.398 -6.445 1 82.44 63 GLU B CA 1
ATOM 2667 C C . GLU B 1 63 ? 9.117 -8.914 -6.676 1 82.44 63 GLU B C 1
ATOM 2669 O O . GLU B 1 63 ? 8.266 -8.312 -6.008 1 82.44 63 GLU B O 1
ATOM 2674 N N . LYS B 1 64 ? 9.766 -8.391 -7.73 1 88.94 64 LYS B N 1
ATOM 2675 C CA . LYS B 1 64 ? 9.562 -6.98 -8.031 1 88.94 64 LYS B CA 1
ATOM 2676 C C . LYS B 1 64 ? 8.172 -6.738 -8.617 1 88.94 64 LYS B C 1
ATOM 2678 O O . LYS B 1 64 ? 7.496 -5.773 -8.242 1 88.94 64 LYS B O 1
ATOM 2683 N N . LEU B 1 65 ? 7.852 -7.652 -9.5 1 93.12 65 LEU B N 1
ATOM 2684 C CA . LEU B 1 65 ? 6.535 -7.52 -10.117 1 93.12 65 LEU B CA 1
ATOM 2685 C C . LEU B 1 65 ? 5.434 -7.723 -9.086 1 93.12 65 LEU B C 1
ATOM 2687 O O . LEU B 1 65 ? 4.422 -7.02 -9.102 1 93.12 65 LEU B O 1
ATOM 2691 N N . GLU B 1 66 ? 5.715 -8.711 -8.234 1 93.62 66 GLU B N 1
ATOM 2692 C CA . GLU B 1 66 ? 4.754 -8.984 -7.164 1 93.62 66 GLU B CA 1
ATOM 2693 C C . GLU B 1 66 ? 4.562 -7.762 -6.27 1 93.62 66 GLU B C 1
ATOM 2695 O O . GLU B 1 66 ? 3.432 -7.383 -5.961 1 93.62 66 GLU B O 1
ATOM 2700 N N . TYR B 1 67 ? 5.602 -7.184 -5.914 1 94.06 67 TYR B N 1
ATOM 2701 C CA . TYR B 1 67 ? 5.547 -6.012 -5.051 1 94.06 67 TYR B CA 1
ATOM 2702 C C . TYR B 1 67 ? 4.855 -4.848 -5.75 1 94.06 67 TYR B C 1
ATOM 2704 O O . TYR B 1 67 ? 4.016 -4.168 -5.156 1 94.06 67 TYR B O 1
ATOM 2712 N N . LEU B 1 68 ? 5.238 -4.605 -6.941 1 94.75 68 LEU B N 1
ATOM 2713 C CA . LEU B 1 68 ? 4.598 -3.562 -7.73 1 94.75 68 LEU B CA 1
ATOM 2714 C C . LEU B 1 68 ? 3.102 -3.826 -7.867 1 94.75 68 LEU B C 1
ATOM 2716 O O . LEU B 1 68 ? 2.287 -2.924 -7.656 1 94.75 68 LEU B O 1
ATOM 2720 N N . GLY B 1 69 ? 2.766 -5.043 -8.203 1 96.12 69 GLY B N 1
ATOM 2721 C CA . GLY B 1 69 ? 1.369 -5.422 -8.352 1 96.12 69 GLY B CA 1
ATOM 2722 C C . GLY B 1 69 ? 0.562 -5.234 -7.078 1 96.12 69 GLY B C 1
ATOM 2723 O O . GLY B 1 69 ? -0.596 -4.812 -7.129 1 96.12 69 GLY B O 1
ATOM 2724 N N . ASP B 1 70 ? 1.188 -5.578 -6.016 1 95 70 ASP B N 1
ATOM 2725 C CA . ASP B 1 70 ? 0.553 -5.375 -4.719 1 95 70 ASP B CA 1
ATOM 2726 C C . ASP B 1 70 ? 0.236 -3.9 -4.484 1 95 70 ASP B C 1
ATOM 2728 O O . ASP B 1 70 ? -0.836 -3.562 -3.98 1 95 70 ASP B O 1
ATOM 2732 N N . SER B 1 71 ? 1.134 -3.064 -4.789 1 95.94 71 SER B N 1
ATOM 2733 C CA . SER B 1 71 ? 0.937 -1.626 -4.633 1 95.94 71 SER B CA 1
ATOM 2734 C C . SER B 1 71 ? -0.16 -1.114 -5.562 1 95.94 71 SER B C 1
ATOM 2736 O O . SER B 1 71 ? -0.958 -0.258 -5.176 1 95.94 71 SER B O 1
ATOM 2738 N N . VAL B 1 72 ? -0.182 -1.626 -6.777 1 96.06 72 VAL B N 1
ATOM 2739 C CA . VAL B 1 72 ? -1.214 -1.252 -7.738 1 96.06 72 VAL B CA 1
ATOM 2740 C C . VAL B 1 72 ? -2.586 -1.67 -7.215 1 96.06 72 VAL B C 1
ATOM 2742 O O . VAL B 1 72 ? -3.525 -0.873 -7.211 1 96.06 72 VAL B O 1
ATOM 2745 N N . LEU B 1 73 ? -2.689 -2.896 -6.797 1 95.75 73 LEU B N 1
ATOM 2746 C CA . LEU B 1 73 ? -3.943 -3.4 -6.246 1 95.75 73 LEU B CA 1
ATOM 2747 C C . LEU B 1 73 ? -4.387 -2.566 -5.047 1 95.75 73 LEU B C 1
ATOM 2749 O O . LEU B 1 73 ? -5.57 -2.256 -4.906 1 95.75 73 LEU B O 1
ATOM 2753 N N . GLY B 1 74 ? -3.447 -2.227 -4.184 1 95.38 74 GLY B N 1
ATOM 2754 C CA . GLY B 1 74 ? -3.736 -1.381 -3.037 1 95.38 74 GLY B CA 1
ATOM 2755 C C . GLY B 1 74 ? -4.355 -0.05 -3.418 1 95.38 74 GLY B C 1
ATOM 2756 O O . GLY B 1 74 ? -5.316 0.397 -2.787 1 95.38 74 GLY B O 1
ATOM 2757 N N . LEU B 1 75 ? -3.803 0.549 -4.414 1 95.31 75 LEU B N 1
ATOM 2758 C CA . LEU B 1 75 ? -4.336 1.834 -4.852 1 95.31 75 LEU B CA 1
ATOM 2759 C C . LEU B 1 75 ? -5.727 1.67 -5.453 1 95.31 75 LEU B C 1
ATOM 2761 O O . LEU B 1 75 ? -6.609 2.502 -5.227 1 95.31 75 LEU B O 1
ATOM 2765 N N . ILE B 1 76 ? -5.906 0.635 -6.246 1 94.44 76 ILE B N 1
ATOM 2766 C CA . ILE B 1 76 ? -7.211 0.37 -6.844 1 94.44 76 ILE B CA 1
ATOM 2767 C C . ILE B 1 76 ? -8.258 0.224 -5.746 1 94.44 76 ILE B C 1
ATOM 2769 O O . ILE B 1 76 ? -9.352 0.793 -5.84 1 94.44 76 ILE B O 1
ATOM 2773 N N . ILE B 1 77 ? -7.926 -0.498 -4.715 1 94.25 77 ILE B N 1
ATOM 2774 C CA . ILE B 1 77 ? -8.836 -0.719 -3.594 1 94.25 77 ILE B CA 1
ATOM 2775 C C . ILE B 1 77 ? -9.078 0.598 -2.861 1 94.25 77 ILE B C 1
ATOM 2777 O O . ILE B 1 77 ? -10.219 0.904 -2.486 1 94.25 77 ILE B O 1
ATOM 2781 N N . ALA B 1 78 ? -8.031 1.346 -2.633 1 93.88 78 ALA B N 1
ATOM 2782 C CA . ALA B 1 78 ? -8.156 2.637 -1.963 1 93.88 78 ALA B CA 1
ATOM 2783 C C . ALA B 1 78 ? -9.086 3.57 -2.738 1 93.88 78 ALA B C 1
ATOM 2785 O O . ALA B 1 78 ? -9.922 4.258 -2.148 1 93.88 78 ALA B O 1
ATOM 2786 N N . GLU B 1 79 ? -8.898 3.615 -4.027 1 92.25 79 GLU B N 1
ATOM 2787 C CA . GLU B 1 79 ? -9.742 4.434 -4.887 1 92.25 79 GLU B CA 1
ATOM 2788 C C . GLU B 1 79 ? -11.195 3.973 -4.828 1 92.25 79 GLU B C 1
ATOM 2790 O O . GLU B 1 79 ? -12.109 4.797 -4.734 1 92.25 79 GLU B O 1
ATOM 2795 N N . HIS B 1 80 ? -11.375 2.676 -4.926 1 91.69 80 HIS B N 1
ATOM 2796 C CA . HIS B 1 80 ? -12.711 2.104 -4.805 1 91.69 80 HIS B CA 1
ATOM 2797 C C . HIS B 1 80 ? -13.359 2.486 -3.475 1 91.69 80 HIS B C 1
ATOM 2799 O O . HIS B 1 80 ? -14.523 2.885 -3.438 1 91.69 80 HIS B O 1
ATOM 2805 N N . ALA B 1 81 ? -12.625 2.365 -2.41 1 90.38 81 ALA B N 1
ATOM 2806 C CA . ALA B 1 81 ? -13.117 2.672 -1.07 1 90.38 81 ALA B CA 1
ATOM 2807 C C . ALA B 1 81 ? -13.461 4.152 -0.938 1 90.38 81 ALA B C 1
ATOM 2809 O O . ALA B 1 81 ? -14.398 4.516 -0.218 1 90.38 81 ALA B O 1
ATOM 2810 N N . PHE B 1 82 ? -12.703 4.984 -1.609 1 89.69 82 PHE B N 1
ATOM 2811 C CA . PHE B 1 82 ? -12.922 6.426 -1.54 1 89.69 82 PHE B CA 1
ATOM 2812 C C . PHE B 1 82 ? -14.289 6.789 -2.105 1 89.69 82 PHE B C 1
ATOM 2814 O O . PHE B 1 82 ? -14.977 7.672 -1.577 1 89.69 82 PHE B O 1
ATOM 2821 N N . HIS B 1 83 ? -14.711 6.07 -3.061 1 87.5 83 HIS B N 1
ATOM 2822 C CA . HIS B 1 83 ? -15.914 6.453 -3.793 1 87.5 83 HIS B CA 1
ATOM 2823 C C . HIS B 1 83 ? -17.125 5.637 -3.34 1 87.5 83 HIS B C 1
ATOM 2825 O O . HIS B 1 83 ? -18.266 6.07 -3.49 1 87.5 83 HIS B O 1
ATOM 2831 N N . ASP B 1 84 ? -16.891 4.516 -2.811 1 87.81 84 ASP B N 1
ATOM 2832 C CA . ASP B 1 84 ? -17.984 3.562 -2.586 1 87.81 84 ASP B CA 1
ATOM 2833 C C . ASP B 1 84 ? -18.781 3.92 -1.333 1 87.81 84 ASP B C 1
ATOM 2835 O O . ASP B 1 84 ? -18.25 3.857 -0.219 1 87.81 84 ASP B O 1
ATOM 2839 N N . THR B 1 85 ? -20 4.195 -1.442 1 85.5 85 THR B N 1
ATOM 2840 C CA . THR B 1 85 ? -20.875 4.598 -0.342 1 85.5 85 THR B CA 1
ATOM 2841 C C . THR B 1 85 ? -21.141 3.422 0.587 1 85.5 85 THR B C 1
ATOM 2843 O O . THR B 1 85 ? -21.344 3.605 1.789 1 85.5 85 THR B O 1
ATOM 2846 N N . GLY B 1 86 ? -21.203 2.25 0.029 1 86.56 86 GLY B N 1
ATOM 2847 C CA . GLY B 1 86 ? -21.391 1.062 0.847 1 86.56 86 GLY B CA 1
ATOM 2848 C C . GLY B 1 86 ? -20.266 0.83 1.836 1 86.56 86 GLY B C 1
ATOM 2849 O O . GLY B 1 86 ? -20.516 0.464 2.988 1 86.56 86 GLY B O 1
ATOM 2850 N N . ILE B 1 87 ? -19.141 1.101 1.365 1 87.62 87 ILE B N 1
ATOM 2851 C CA . ILE B 1 87 ? -17.984 0.944 2.227 1 87.62 87 ILE B CA 1
ATOM 2852 C C . ILE B 1 87 ? -18.016 1.985 3.342 1 87.62 87 ILE B C 1
ATOM 2854 O O . ILE B 1 87 ? -17.719 1.678 4.5 1 87.62 87 ILE B O 1
ATOM 2858 N N . ASN B 1 88 ? -18.422 3.143 2.994 1 85.44 88 ASN B N 1
ATOM 2859 C CA . ASN B 1 88 ? -18.562 4.195 3.996 1 85.44 88 ASN B CA 1
ATOM 2860 C C . ASN B 1 88 ? -19.578 3.812 5.07 1 85.44 88 ASN B C 1
ATOM 2862 O O . ASN B 1 88 ? -19.328 4.012 6.262 1 85.44 88 ASN B O 1
ATOM 2866 N N . GLU B 1 89 ? -20.625 3.328 4.598 1 85.81 89 GLU B N 1
ATOM 2867 C CA . GLU B 1 89 ? -21.688 2.916 5.516 1 85.81 89 GLU B CA 1
ATOM 2868 C C . GLU B 1 89 ? -21.234 1.761 6.402 1 85.81 89 GLU B C 1
ATOM 2870 O O . GLU B 1 89 ? -21.484 1.759 7.609 1 85.81 89 GLU B O 1
ATOM 2875 N N . TYR B 1 90 ? -20.609 0.843 5.793 1 85.12 90 TYR B N 1
ATOM 2876 C CA . TYR B 1 90 ? -20.094 -0.299 6.531 1 85.12 90 TYR B CA 1
ATOM 2877 C C . TYR B 1 90 ? -19.094 0.154 7.602 1 85.12 90 TYR B C 1
ATOM 2879 O O . TYR B 1 90 ? -19.156 -0.319 8.734 1 85.12 90 TYR B O 1
ATOM 2887 N N . ALA B 1 91 ? -18.219 1.014 7.25 1 84.81 91 ALA B N 1
ATOM 2888 C CA . ALA B 1 91 ? -17.234 1.543 8.188 1 84.81 91 ALA B CA 1
ATOM 2889 C C . ALA B 1 91 ? -17.906 2.209 9.383 1 84.81 91 ALA B C 1
ATOM 2891 O O . ALA B 1 91 ? -17.531 1.962 10.531 1 84.81 91 ALA B O 1
ATOM 2892 N N . ARG B 1 92 ? -18.906 3.002 9.094 1 81.56 92 ARG B N 1
ATOM 2893 C CA . ARG B 1 92 ? -19.641 3.709 10.141 1 81.56 92 ARG B CA 1
ATOM 2894 C C . ARG B 1 92 ? -20.359 2.73 11.055 1 81.56 92 ARG B C 1
ATOM 2896 O O . ARG B 1 92 ? -20.266 2.824 12.281 1 81.56 92 ARG B O 1
ATOM 2903 N N . LEU B 1 93 ? -21 1.801 10.477 1 76.56 93 LEU B N 1
ATOM 2904 C CA . LEU B 1 93 ? -21.812 0.836 11.219 1 76.56 93 LEU B CA 1
ATOM 2905 C C . LEU B 1 93 ? -20.938 -0.035 12.109 1 76.56 93 LEU B C 1
ATOM 2907 O O . LEU B 1 93 ? -21.328 -0.386 13.227 1 76.56 93 LEU B O 1
ATOM 2911 N N . LYS B 1 94 ? -19.75 -0.309 11.617 1 78.44 94 LYS B N 1
ATOM 2912 C CA . LYS B 1 94 ? -18.891 -1.237 12.328 1 78.44 94 LYS B CA 1
ATOM 2913 C C . LYS B 1 94 ? -17.859 -0.487 13.172 1 78.44 94 LYS B C 1
ATOM 2915 O O . LYS B 1 94 ? -17.016 -1.104 13.828 1 78.44 94 LYS B O 1
ATOM 2920 N N . GLY B 1 95 ? -17.891 0.824 13.086 1 78.62 95 GLY B N 1
ATOM 2921 C CA . GLY B 1 95 ? -16.938 1.624 13.844 1 78.62 95 GLY B CA 1
ATOM 2922 C C . GLY B 1 95 ? -15.516 1.475 13.352 1 78.62 95 GLY B C 1
ATOM 2923 O O . GLY B 1 95 ? -14.578 1.411 14.156 1 78.62 95 GLY B O 1
ATOM 2924 N N . LEU B 1 96 ? -15.359 1.289 12.094 1 81.12 96 LEU B N 1
ATOM 2925 C CA . LEU B 1 96 ? -14.047 1.132 11.477 1 81.12 96 LEU B CA 1
ATOM 2926 C C . LEU B 1 96 ? -13.672 2.373 10.672 1 81.12 96 LEU B C 1
ATOM 2928 O O . LEU B 1 96 ? -14.547 3.148 10.281 1 81.12 96 LEU B O 1
ATOM 2932 N N . THR B 1 97 ? -12.375 2.523 10.516 1 83.5 97 THR B N 1
ATOM 2933 C CA . THR B 1 97 ? -11.914 3.525 9.555 1 83.5 97 THR B CA 1
ATOM 2934 C C . THR B 1 97 ? -12.031 3.002 8.125 1 83.5 97 THR B C 1
ATOM 2936 O O . THR B 1 97 ? -12.172 1.797 7.91 1 83.5 97 THR B O 1
ATOM 2939 N N . ILE B 1 98 ? -11.992 3.855 7.207 1 86.38 98 ILE B N 1
ATOM 2940 C CA . ILE B 1 98 ? -11.992 3.465 5.801 1 86.38 98 ILE B CA 1
ATOM 2941 C C . ILE B 1 98 ? -10.773 2.586 5.508 1 86.38 98 ILE B C 1
ATOM 2943 O O . ILE B 1 98 ? -10.867 1.627 4.738 1 86.38 98 ILE B O 1
ATOM 2947 N N . GLU B 1 99 ? -9.656 2.961 6.121 1 89.75 99 GLU B N 1
ATOM 2948 C CA . GLU B 1 99 ? -8.453 2.154 5.992 1 89.75 99 GLU B CA 1
ATOM 2949 C C . GLU B 1 99 ? -8.664 0.745 6.535 1 89.75 99 GLU B C 1
ATOM 2951 O O . GLU B 1 99 ? -8.195 -0.231 5.945 1 89.75 99 GLU B O 1
ATOM 2956 N N . GLY B 1 100 ? -9.336 0.681 7.66 1 88.12 100 GLY B N 1
ATOM 2957 C CA . GLY B 1 100 ? -9.633 -0.621 8.234 1 88.12 100 GLY B CA 1
ATOM 2958 C C . GLY B 1 100 ? -10.461 -1.503 7.324 1 88.12 100 GLY B C 1
ATOM 2959 O O . GLY B 1 100 ? -10.156 -2.688 7.152 1 88.12 100 GLY B O 1
ATOM 2960 N N . VAL B 1 101 ? -11.492 -0.943 6.75 1 88.56 101 VAL B N 1
ATOM 2961 C CA . VAL B 1 101 ? -12.367 -1.687 5.852 1 88.56 101 VAL B CA 1
ATOM 2962 C C . VAL B 1 101 ? -11.609 -2.082 4.59 1 88.56 101 VAL B C 1
ATOM 2964 O O . VAL B 1 101 ? -11.711 -3.217 4.121 1 88.56 101 VAL B O 1
ATOM 2967 N N . ALA B 1 102 ? -10.836 -1.109 4.031 1 91.69 102 ALA B N 1
ATOM 2968 C CA . ALA B 1 102 ? -10.07 -1.353 2.814 1 91.69 102 ALA B CA 1
ATOM 2969 C C . ALA B 1 102 ? -9.078 -2.494 3.012 1 91.69 102 ALA B C 1
ATOM 2971 O O . ALA B 1 102 ? -8.852 -3.295 2.1 1 91.69 102 ALA B O 1
ATOM 2972 N N . THR B 1 103 ? -8.492 -2.52 4.172 1 89.75 103 THR B N 1
ATOM 2973 C CA . THR B 1 103 ? -7.555 -3.592 4.492 1 89.75 103 THR B CA 1
ATOM 2974 C C . THR B 1 103 ? -8.258 -4.945 4.48 1 89.75 103 THR B C 1
ATOM 2976 O O . THR B 1 103 ? -7.711 -5.934 3.992 1 89.75 103 THR B O 1
ATOM 2979 N N . LYS B 1 104 ? -9.398 -5 5.012 1 88.88 104 LYS B N 1
ATOM 2980 C CA . LYS B 1 104 ? -10.18 -6.23 5.004 1 88.88 104 LYS B CA 1
ATOM 2981 C C . LYS B 1 104 ? -10.562 -6.633 3.582 1 88.88 104 LYS B C 1
ATOM 2983 O O . LYS B 1 104 ? -10.516 -7.812 3.23 1 88.88 104 LYS B O 1
ATOM 2988 N N . ILE B 1 105 ? -10.938 -5.652 2.834 1 91.12 105 ILE B N 1
ATOM 2989 C CA . ILE B 1 105 ? -11.273 -5.891 1.435 1 91.12 105 ILE B CA 1
ATOM 2990 C C . ILE B 1 105 ? -10.062 -6.457 0.7 1 91.12 105 ILE B C 1
ATOM 2992 O O . ILE B 1 105 ? -10.188 -7.402 -0.083 1 91.12 105 ILE B O 1
ATOM 2996 N N . ARG B 1 106 ? -8.938 -5.895 0.943 1 91.62 106 ARG B N 1
ATOM 2997 C CA . ARG B 1 106 ? -7.699 -6.375 0.331 1 91.62 106 ARG B CA 1
ATOM 2998 C C . ARG B 1 106 ? -7.441 -7.832 0.692 1 91.62 106 ARG B C 1
ATOM 3000 O O . ARG B 1 106 ? -7.027 -8.625 -0.159 1 91.62 106 ARG B O 1
ATOM 3007 N N . THR B 1 107 ? -7.633 -8.141 1.907 1 87.12 107 THR B N 1
ATOM 3008 C CA . THR B 1 107 ? -7.441 -9.516 2.363 1 87.12 107 THR B CA 1
ATOM 3009 C C . THR B 1 107 ? -8.352 -10.469 1.595 1 87.12 107 THR B C 1
ATOM 3011 O O . THR B 1 107 ? -7.926 -11.562 1.214 1 87.12 107 THR B O 1
ATOM 3014 N N . VAL B 1 108 ? -9.516 -10.031 1.37 1 88.5 108 VAL B N 1
ATOM 3015 C CA . VAL B 1 108 ? -10.469 -10.844 0.622 1 88.5 108 VAL B CA 1
ATOM 3016 C C . VAL B 1 108 ? -9.992 -11 -0.821 1 88.5 108 VAL B C 1
ATOM 3018 O O . VAL B 1 108 ? -9.914 -12.117 -1.337 1 88.5 108 VAL B O 1
ATOM 3021 N N . LEU B 1 109 ? -9.586 -9.938 -1.41 1 90.56 109 LEU B N 1
ATOM 3022 C CA . LEU B 1 109 ? -9.281 -9.922 -2.836 1 90.56 109 LEU B CA 1
ATOM 3023 C C . LEU B 1 109 ? -7.953 -10.617 -3.117 1 90.56 109 LEU B C 1
ATOM 3025 O O . LEU B 1 109 ? -7.738 -11.133 -4.215 1 90.56 109 LEU B O 1
ATOM 3029 N N . ALA B 1 110 ? -7.074 -10.633 -2.145 1 88.06 110 ALA B N 1
ATOM 3030 C CA . ALA B 1 110 ? -5.727 -11.148 -2.371 1 88.06 110 ALA B CA 1
ATOM 3031 C C . ALA B 1 110 ? -5.555 -12.531 -1.742 1 88.06 110 ALA B C 1
ATOM 3033 O O . ALA B 1 110 ? -4.453 -13.086 -1.74 1 88.06 110 ALA B O 1
ATOM 3034 N N . SER B 1 111 ? -6.605 -13.102 -1.216 1 86.88 111 SER B N 1
ATOM 3035 C CA . SER B 1 111 ? -6.512 -14.43 -0.623 1 86.88 111 SER B CA 1
ATOM 3036 C C . SER B 1 111 ? -6.516 -15.516 -1.694 1 86.88 111 SER B C 1
ATOM 3038 O O . SER B 1 111 ? -7.199 -15.391 -2.713 1 86.88 111 SER B O 1
ATOM 3040 N N . ASN B 1 112 ? -5.777 -16.531 -1.424 1 85.94 112 ASN B N 1
ATOM 3041 C CA . ASN B 1 112 ? -5.766 -17.656 -2.359 1 85.94 112 ASN B CA 1
ATOM 3042 C C . ASN B 1 112 ? -7.164 -18.219 -2.576 1 85.94 112 ASN B C 1
ATOM 3044 O O . ASN B 1 112 ? -7.512 -18.625 -3.689 1 85.94 112 ASN B O 1
ATOM 3048 N N . GLU B 1 113 ? -7.973 -18.234 -1.534 1 82.12 113 GLU B N 1
ATOM 3049 C CA . GLU B 1 113 ? -9.336 -18.75 -1.626 1 82.12 113 GLU B CA 1
ATOM 3050 C C . GLU B 1 113 ? -10.172 -17.922 -2.604 1 82.12 113 GLU B C 1
ATOM 3052 O O . GLU B 1 113 ? -10.883 -18.469 -3.439 1 82.12 113 GLU B O 1
ATOM 3057 N N . SER B 1 114 ? -10.062 -16.625 -2.531 1 85.25 114 SER B N 1
ATOM 3058 C CA . SER B 1 114 ? -10.836 -15.75 -3.402 1 85.25 114 SER B CA 1
ATOM 3059 C C . SER B 1 114 ? -10.258 -15.719 -4.812 1 85.25 114 SER B C 1
ATOM 3061 O O . SER B 1 114 ? -10.977 -15.438 -5.777 1 85.25 114 SER B O 1
ATOM 3063 N N . LEU B 1 115 ? -9 -16.016 -4.922 1 90.81 115 LEU B N 1
ATOM 3064 C CA . LEU B 1 115 ? -8.328 -15.914 -6.211 1 90.81 115 LEU B CA 1
ATOM 3065 C C . LEU B 1 115 ? -8.492 -17.203 -7.016 1 90.81 115 LEU B C 1
ATOM 3067 O O . LEU B 1 115 ? -8.242 -17.219 -8.227 1 90.81 115 LEU B O 1
ATOM 3071 N N . LYS B 1 116 ? -8.922 -18.281 -6.363 1 88.38 116 LYS B N 1
ATOM 3072 C CA . LYS B 1 116 ? -9.094 -19.562 -7.051 1 88.38 116 LYS B CA 1
ATOM 3073 C C . LYS B 1 116 ? -10.07 -19.438 -8.219 1 88.38 116 LYS B C 1
ATOM 3075 O O . LYS B 1 116 ? -9.75 -19.844 -9.344 1 88.38 116 LYS B O 1
ATOM 3080 N N . PRO B 1 117 ? -11.234 -18.828 -7.922 1 88.12 117 PRO B N 1
ATOM 3081 C CA . PRO B 1 117 ? -12.148 -18.672 -9.055 1 88.12 117 PRO B CA 1
ATOM 3082 C C . PRO B 1 117 ? -11.57 -17.781 -10.148 1 88.12 117 PRO B C 1
ATOM 3084 O O . PRO B 1 117 ? -11.812 -18.016 -11.336 1 88.12 117 PRO B O 1
ATOM 3087 N N . VAL B 1 118 ? -10.867 -16.766 -9.844 1 91.31 118 VAL B N 1
ATOM 3088 C CA . VAL B 1 118 ? -10.227 -15.875 -10.812 1 91.31 118 VAL B CA 1
ATOM 3089 C C . VAL B 1 118 ? -9.203 -16.656 -11.633 1 91.31 118 VAL B C 1
ATOM 3091 O O . VAL B 1 118 ? -9.164 -16.547 -12.859 1 91.31 118 VAL B O 1
ATOM 3094 N N . ALA B 1 119 ? -8.383 -17.422 -10.93 1 92.12 119 ALA B N 1
ATOM 3095 C CA . ALA B 1 119 ? -7.379 -18.25 -11.586 1 92.12 119 ALA B CA 1
ATOM 3096 C C . ALA B 1 119 ? -8.031 -19.219 -12.562 1 92.12 119 ALA B C 1
ATOM 3098 O O . ALA B 1 119 ? -7.496 -19.484 -13.641 1 92.12 119 ALA B O 1
ATOM 3099 N N . GLY B 1 120 ? -9.133 -19.766 -12.148 1 91.56 120 GLY B N 1
ATOM 3100 C CA . GLY B 1 120 ? -9.883 -20.641 -13.031 1 91.56 120 GLY B CA 1
ATOM 3101 C C . GLY B 1 120 ? -10.406 -19.938 -14.266 1 91.56 120 GLY B C 1
ATOM 3102 O O . GLY B 1 120 ? -10.32 -20.469 -15.375 1 91.56 120 GLY B O 1
ATOM 3103 N N . LYS B 1 121 ? -10.945 -18.688 -14.078 1 92.81 121 LYS B N 1
ATOM 3104 C CA . LYS B 1 121 ? -11.5 -17.906 -15.18 1 92.81 121 LYS B CA 1
ATOM 3105 C C . LYS B 1 121 ? -10.445 -17.625 -16.234 1 92.81 121 LYS B C 1
ATOM 3107 O O . LYS B 1 121 ? -10.734 -17.625 -17.438 1 92.81 121 LYS B O 1
ATOM 3112 N N . ILE B 1 122 ? -9.219 -17.453 -15.789 1 95.12 122 ILE B N 1
ATOM 3113 C CA . ILE B 1 122 ? -8.195 -17.094 -16.766 1 95.12 122 ILE B CA 1
ATOM 3114 C C . ILE B 1 122 ? -7.328 -18.297 -17.078 1 95.12 122 ILE B C 1
ATOM 3116 O O . ILE B 1 122 ? -6.289 -18.172 -17.734 1 95.12 122 ILE B O 1
ATOM 3120 N N . LYS B 1 123 ? -7.672 -19.469 -16.562 1 94.38 123 LYS B N 1
ATOM 3121 C CA . LYS B 1 123 ? -6.969 -20.734 -16.812 1 94.38 123 LYS B CA 1
ATOM 3122 C C . LYS B 1 123 ? -5.492 -20.625 -16.438 1 94.38 123 LYS B C 1
ATOM 3124 O O . LYS B 1 123 ? -4.621 -21.047 -17.188 1 94.38 123 LYS B O 1
ATOM 3129 N N . LEU B 1 124 ? -5.258 -20.047 -15.344 1 93.88 124 LEU B N 1
ATOM 3130 C CA . LEU B 1 124 ? -3.906 -19.688 -14.938 1 93.88 124 LEU B CA 1
ATOM 3131 C C . LEU B 1 124 ? -3.014 -20.922 -14.867 1 93.88 124 LEU B C 1
ATOM 3133 O O . LEU B 1 124 ? -1.854 -20.875 -15.281 1 93.88 124 LEU B O 1
ATOM 3137 N N . SER B 1 125 ? -3.459 -22.062 -14.391 1 89.69 125 SER B N 1
ATOM 3138 C CA . SER B 1 125 ? -2.674 -23.266 -14.172 1 89.69 125 SER B CA 1
ATOM 3139 C C . SER B 1 125 ? -2.076 -23.781 -15.477 1 89.69 125 SER B C 1
ATOM 3141 O O . SER B 1 125 ? -1.01 -24.391 -15.477 1 89.69 125 SER B O 1
ATOM 3143 N N . ARG B 1 126 ? -2.701 -23.5 -16.547 1 92.75 126 ARG B N 1
ATOM 3144 C CA . ARG B 1 126 ? -2.244 -23.953 -17.859 1 92.75 126 ARG B CA 1
ATOM 3145 C C . ARG B 1 126 ? -1.037 -23.156 -18.328 1 92.75 126 ARG B C 1
ATOM 3147 O O . ARG B 1 126 ? -0.262 -23.625 -19.156 1 92.75 126 ARG B O 1
ATOM 3154 N N . PHE B 1 127 ? -0.92 -22 -17.75 1 94.88 127 PHE B N 1
ATOM 3155 C CA . PHE B 1 127 ? 0.042 -21.094 -18.359 1 94.88 127 PHE B CA 1
ATOM 3156 C C . PHE B 1 127 ? 1.202 -20.797 -17.422 1 94.88 127 PHE B C 1
ATOM 3158 O O . PHE B 1 127 ? 2.244 -20.297 -17.844 1 94.88 127 PHE B O 1
ATOM 3165 N N . VAL B 1 128 ? 1.04 -21.094 -16.188 1 94 128 VAL B N 1
ATOM 3166 C CA . VAL B 1 128 ? 2.131 -20.906 -15.234 1 94 128 VAL B CA 1
ATOM 3167 C C . VAL B 1 128 ? 3.312 -21.781 -15.617 1 94 128 VAL B C 1
ATOM 3169 O O . VAL B 1 128 ? 3.131 -22.953 -15.984 1 94 128 VAL B O 1
ATOM 3172 N N . LEU B 1 129 ? 4.469 -21.172 -15.625 1 92.56 129 LEU B N 1
ATOM 3173 C CA . LEU B 1 129 ? 5.699 -21.906 -15.914 1 92.56 129 LEU B CA 1
ATOM 3174 C C . LEU B 1 129 ? 6.25 -22.562 -14.656 1 92.56 129 LEU B C 1
ATOM 3176 O O . LEU B 1 129 ? 6.91 -21.906 -13.844 1 92.56 129 LEU B O 1
ATOM 3180 N N . SER B 1 130 ? 5.965 -23.719 -14.484 1 89.31 130 SER B N 1
ATOM 3181 C CA . SER B 1 130 ? 6.355 -24.5 -13.312 1 89.31 130 SER B CA 1
ATOM 3182 C C . SER B 1 130 ? 6.672 -25.938 -13.688 1 89.31 130 SER B C 1
ATOM 3184 O O . SER B 1 130 ? 6.48 -26.344 -14.836 1 89.31 130 SER B O 1
ATOM 3186 N N . GLU B 1 131 ? 7.168 -26.547 -12.68 1 85.62 131 GLU B N 1
ATOM 3187 C CA . GLU B 1 131 ? 7.312 -27.984 -12.867 1 85.62 131 GLU B CA 1
ATOM 3188 C C . GLU B 1 131 ? 5.957 -28.688 -12.844 1 85.62 131 GLU B C 1
ATOM 3190 O O . GLU B 1 131 ? 5.027 -28.234 -12.188 1 85.62 131 GLU B O 1
ATOM 3195 N N . GLY B 1 132 ? 5.754 -29.625 -13.68 1 74.69 132 GLY B N 1
ATOM 3196 C CA . GLY B 1 132 ? 4.484 -30.297 -13.922 1 74.69 132 GLY B CA 1
ATOM 3197 C C . GLY B 1 132 ? 3.773 -30.703 -12.648 1 74.69 132 GLY B C 1
ATOM 3198 O O . GLY B 1 132 ? 2.541 -30.75 -12.602 1 74.69 132 GLY B O 1
ATOM 3199 N N . HIS B 1 133 ? 4.41 -31 -11.578 1 75.44 133 HIS B N 1
ATOM 3200 C CA . HIS B 1 133 ? 3.766 -31.578 -10.406 1 75.44 133 HIS B CA 1
ATOM 3201 C C . HIS B 1 133 ? 3.494 -30.516 -9.344 1 75.44 133 HIS B C 1
ATOM 3203 O O . HIS B 1 133 ? 2.91 -30.797 -8.297 1 75.44 133 HIS B O 1
ATOM 3209 N N . VAL B 1 134 ? 3.729 -29.328 -9.68 1 77.62 134 VAL B N 1
ATOM 3210 C CA . VAL B 1 134 ? 3.662 -28.312 -8.641 1 77.62 134 VAL B CA 1
ATOM 3211 C C . VAL B 1 134 ? 2.234 -27.781 -8.523 1 77.62 134 VAL B C 1
ATOM 3213 O O . VAL B 1 134 ? 1.593 -27.484 -9.539 1 77.62 134 VAL B O 1
ATOM 3216 N N . ASN B 1 135 ? 1.671 -27.844 -7.34 1 83 135 ASN B N 1
ATOM 3217 C CA . ASN B 1 135 ? 0.407 -27.188 -7.016 1 83 135 ASN B CA 1
ATOM 3218 C C . ASN B 1 135 ? 0.599 -25.703 -6.742 1 83 135 ASN B C 1
ATOM 3220 O O . ASN B 1 135 ? 1.244 -25.328 -5.766 1 83 135 ASN B O 1
ATOM 3224 N N . ILE B 1 136 ? 0.009 -24.938 -7.637 1 81.56 136 ILE B N 1
ATOM 3225 C CA . ILE B 1 136 ? 0.25 -23.5 -7.535 1 81.56 136 ILE B CA 1
ATOM 3226 C C . ILE B 1 136 ? -0.81 -22.859 -6.641 1 81.56 136 ILE B C 1
ATOM 3228 O O . ILE B 1 136 ? -0.81 -21.641 -6.441 1 81.56 136 ILE B O 1
ATOM 3232 N N . ASP B 1 137 ? -1.68 -23.625 -6.023 1 81.56 137 ASP B N 1
ATOM 3233 C CA . ASP B 1 137 ? -2.805 -23.109 -5.254 1 81.56 137 ASP B CA 1
ATOM 3234 C C . ASP B 1 137 ? -2.32 -22.25 -4.094 1 81.56 137 ASP B C 1
ATOM 3236 O O . ASP B 1 137 ? -2.955 -21.25 -3.746 1 81.56 137 ASP B O 1
ATOM 3240 N N . GLY B 1 138 ? -1.219 -22.641 -3.584 1 82.5 138 GLY B N 1
ATOM 3241 C CA . GLY B 1 138 ? -0.693 -21.891 -2.453 1 82.5 138 GLY B CA 1
ATOM 3242 C C . GLY B 1 138 ? 0.063 -20.641 -2.865 1 82.5 138 GLY B C 1
ATOM 3243 O O . GLY B 1 138 ? 0.508 -19.859 -2.012 1 82.5 138 GLY B O 1
ATOM 3244 N N . LYS B 1 139 ? 0.116 -20.328 -4.25 1 87.94 139 LYS B N 1
ATOM 3245 C CA . LYS B 1 139 ? 0.9 -19.188 -4.727 1 87.94 139 LYS B CA 1
ATOM 3246 C C . LYS B 1 139 ? 0.079 -18.312 -5.664 1 87.94 139 LYS B C 1
ATOM 3248 O O . LYS B 1 139 ? 0.633 -17.484 -6.395 1 87.94 139 LYS B O 1
ATOM 3253 N N . LEU B 1 140 ? -1.166 -18.516 -5.652 1 89.81 140 LEU B N 1
ATOM 3254 C CA . LEU B 1 140 ? -2.029 -17.766 -6.566 1 89.81 140 LEU B CA 1
ATOM 3255 C C . LEU B 1 140 ? -1.929 -16.266 -6.312 1 89.81 140 LEU B C 1
ATOM 3257 O O . LEU B 1 140 ? -1.893 -15.477 -7.254 1 89.81 140 LEU B O 1
ATOM 3261 N N . SER B 1 141 ? -1.854 -15.938 -5.047 1 90.44 141 SER B N 1
ATOM 3262 C CA . SER B 1 141 ? -1.786 -14.523 -4.688 1 90.44 141 SER B CA 1
ATOM 3263 C C . SER B 1 141 ? -0.54 -13.859 -5.266 1 90.44 141 SER B C 1
ATOM 3265 O O . SER B 1 141 ? -0.628 -12.82 -5.914 1 90.44 141 SER B O 1
ATOM 3267 N N . ASP B 1 142 ? 0.558 -14.508 -5.172 1 91.69 142 ASP B N 1
ATOM 3268 C CA . ASP B 1 142 ? 1.823 -13.969 -5.664 1 91.69 142 ASP B CA 1
ATOM 3269 C C . ASP B 1 142 ? 1.807 -13.828 -7.184 1 91.69 142 ASP B C 1
ATOM 3271 O O . ASP B 1 142 ? 2.229 -12.805 -7.723 1 91.69 142 ASP B O 1
ATOM 3275 N N . ILE B 1 143 ? 1.318 -14.875 -7.777 1 92.81 143 ILE B N 1
ATOM 3276 C CA . ILE B 1 143 ? 1.309 -14.898 -9.234 1 92.81 143 ILE B CA 1
ATOM 3277 C C . ILE B 1 143 ? 0.354 -13.828 -9.766 1 92.81 143 ILE B C 1
ATOM 3279 O O . ILE B 1 143 ? 0.682 -13.109 -10.711 1 92.81 143 ILE B O 1
ATOM 3283 N N . MET B 1 144 ? -0.804 -13.719 -9.141 1 94.44 144 MET B N 1
ATOM 3284 C CA . MET B 1 144 ? -1.796 -12.734 -9.578 1 94.44 144 MET B CA 1
ATOM 3285 C C . MET B 1 144 ? -1.289 -11.312 -9.359 1 94.44 144 MET B C 1
ATOM 3287 O O . MET B 1 144 ? -1.479 -10.445 -10.219 1 94.44 144 MET B O 1
ATOM 3291 N N . GLU B 1 145 ? -0.676 -11.078 -8.227 1 95.19 145 GLU B N 1
ATOM 3292 C CA . GLU B 1 145 ? -0.092 -9.766 -7.969 1 95.19 145 GLU B CA 1
ATOM 3293 C C . GLU B 1 145 ? 1.002 -9.438 -8.977 1 95.19 145 GLU B C 1
ATOM 3295 O O . GLU B 1 145 ? 1.063 -8.312 -9.492 1 95.19 145 GLU B O 1
ATOM 3300 N N . ALA B 1 146 ? 1.808 -10.445 -9.289 1 94.94 146 ALA B N 1
ATOM 3301 C CA . ALA B 1 146 ? 2.852 -10.25 -10.289 1 94.94 146 ALA B CA 1
ATOM 3302 C C . ALA B 1 146 ? 2.25 -9.938 -11.656 1 94.94 146 ALA B C 1
ATOM 3304 O O . ALA B 1 146 ? 2.789 -9.117 -12.406 1 94.94 146 ALA B O 1
ATOM 3305 N N . LEU B 1 147 ? 1.175 -10.633 -11.984 1 96.06 147 LEU B N 1
ATOM 3306 C CA . LEU B 1 147 ? 0.496 -10.375 -13.25 1 96.06 147 LEU B CA 1
ATOM 3307 C C . LEU B 1 147 ? -0.032 -8.945 -13.305 1 96.06 147 LEU B C 1
ATOM 3309 O O . LEU B 1 147 ? 0.117 -8.266 -14.328 1 96.06 147 LEU B O 1
ATOM 3313 N N . ILE B 1 148 ? -0.618 -8.477 -12.219 1 96.25 148 ILE B N 1
ATOM 3314 C CA . ILE B 1 148 ? -1.081 -7.098 -12.133 1 96.25 148 ILE B CA 1
ATOM 3315 C C . ILE B 1 148 ? 0.096 -6.145 -12.328 1 96.25 148 ILE B C 1
ATOM 3317 O O . ILE B 1 148 ? -0.002 -5.176 -13.094 1 96.25 148 ILE B O 1
ATOM 3321 N N . GLY B 1 149 ? 1.192 -6.43 -11.656 1 96 149 GLY B N 1
ATOM 3322 C CA . GLY B 1 149 ? 2.395 -5.629 -11.812 1 96 149 GLY B CA 1
ATOM 3323 C C . GLY B 1 149 ? 2.908 -5.598 -13.242 1 96 149 GLY B C 1
ATOM 3324 O O . GLY B 1 149 ? 3.318 -4.547 -13.742 1 96 149 GLY B O 1
ATOM 3325 N N . ALA B 1 150 ? 2.877 -6.723 -13.914 1 95.06 150 ALA B N 1
ATOM 3326 C CA . ALA B 1 150 ? 3.324 -6.824 -15.297 1 95.06 150 ALA B CA 1
ATOM 3327 C C . ALA B 1 150 ? 2.445 -5.984 -16.219 1 95.06 150 ALA B C 1
ATOM 3329 O O . ALA B 1 150 ? 2.951 -5.273 -17.094 1 95.06 150 ALA B O 1
ATOM 3330 N N . ILE B 1 151 ? 1.168 -6.07 -16.031 1 95.19 151 ILE B N 1
ATOM 3331 C CA . ILE B 1 151 ? 0.226 -5.301 -16.844 1 95.19 151 ILE B CA 1
ATOM 3332 C C . ILE B 1 151 ? 0.461 -3.809 -16.625 1 95.19 151 ILE B C 1
ATOM 3334 O O . ILE B 1 151 ? 0.492 -3.031 -17.578 1 95.19 151 ILE B O 1
ATOM 3338 N N . TYR B 1 152 ? 0.656 -3.447 -15.398 1 94.38 152 TYR B N 1
ATOM 3339 C CA . TYR B 1 152 ? 0.868 -2.049 -15.047 1 94.38 152 TYR B CA 1
ATOM 3340 C C . TYR B 1 152 ? 2.137 -1.508 -15.695 1 94.38 152 TYR B C 1
ATOM 3342 O O . TYR B 1 152 ? 2.117 -0.448 -16.328 1 94.38 152 TYR B O 1
ATOM 3350 N N . ILE B 1 153 ? 3.207 -2.225 -15.539 1 91.75 153 ILE B N 1
ATOM 3351 C CA . ILE B 1 153 ? 4.492 -1.7 -15.984 1 91.75 153 ILE B CA 1
ATOM 3352 C C . ILE B 1 153 ? 4.543 -1.676 -17.516 1 91.75 153 ILE B C 1
ATOM 3354 O O . ILE B 1 153 ? 5.16 -0.788 -18.109 1 91.75 153 ILE B O 1
ATOM 3358 N N . ASP B 1 154 ? 3.889 -2.596 -18.188 1 91.75 154 ASP B N 1
ATOM 3359 C CA . ASP B 1 154 ? 3.893 -2.67 -19.641 1 91.75 154 ASP B CA 1
ATOM 3360 C C . ASP B 1 154 ? 2.941 -1.638 -20.25 1 91.75 154 ASP B C 1
ATOM 3362 O O . ASP B 1 154 ? 3.275 -0.986 -21.234 1 91.75 154 ASP B O 1
ATOM 3366 N N . GLY B 1 155 ? 1.728 -1.49 -19.672 1 88.62 155 GLY B N 1
ATOM 3367 C CA . GLY B 1 155 ? 0.739 -0.525 -20.125 1 88.62 155 GLY B CA 1
ATOM 3368 C C . GLY B 1 155 ? -0.005 -0.975 -21.375 1 88.62 155 GLY B C 1
ATOM 3369 O O . GLY B 1 155 ? -1.067 -0.44 -21.688 1 88.62 155 GLY B O 1
ATOM 3370 N N . GLY B 1 156 ? 0.548 -1.867 -22.141 1 87.75 156 GLY B N 1
ATOM 3371 C CA . GLY B 1 156 ? -0.157 -2.463 -23.266 1 87.75 156 GLY B CA 1
ATOM 3372 C C . GLY B 1 156 ? 0.165 -1.801 -24.578 1 87.75 156 GLY B C 1
ATOM 3373 O O . GLY B 1 156 ? 0.678 -0.681 -24.609 1 87.75 156 GLY B O 1
ATOM 3374 N N . GLN B 1 157 ? -0.083 -2.488 -25.688 1 80.44 157 GLN B N 1
ATOM 3375 C CA . GLN B 1 157 ? 0.206 -2.037 -27.047 1 80.44 157 GLN B CA 1
ATOM 3376 C C . GLN B 1 157 ? -0.686 -0.86 -27.422 1 80.44 157 GLN B C 1
ATOM 3378 O O . GLN B 1 157 ? -0.296 -0.022 -28.25 1 80.44 157 GLN B O 1
ATOM 3383 N N . ASP B 1 158 ? -1.849 -0.87 -26.922 1 68.25 158 ASP B N 1
ATOM 3384 C CA . ASP B 1 158 ? -2.805 0.167 -27.297 1 68.25 158 ASP B CA 1
ATOM 3385 C C . ASP B 1 158 ? -2.547 1.459 -26.516 1 68.25 158 ASP B C 1
ATOM 3387 O O . ASP B 1 158 ? -3.15 2.494 -26.812 1 68.25 158 ASP B O 1
ATOM 3391 N N . ASN B 1 159 ? -1.817 1.235 -25.5 1 62.75 159 ASN B N 1
ATOM 3392 C CA . ASN B 1 159 ? -1.47 2.439 -24.75 1 62.75 159 ASN B CA 1
ATOM 3393 C C . ASN B 1 159 ? -0.539 3.346 -25.562 1 62.75 159 ASN B C 1
ATOM 3395 O O . ASN B 1 159 ? 0.64 3.033 -25.734 1 62.75 159 ASN B O 1
ATOM 3399 N N . THR B 1 160 ? -1.11 3.949 -26.734 1 51.75 160 THR B N 1
ATOM 3400 C CA . THR B 1 160 ? -0.393 4.84 -27.641 1 51.75 160 THR B CA 1
ATOM 3401 C C . THR B 1 160 ? -0.019 6.141 -26.938 1 51.75 160 THR B C 1
ATOM 3403 O O . THR B 1 160 ? 0.504 7.066 -27.562 1 51.75 160 THR B O 1
ATOM 3406 N N . SER B 1 161 ? -0.659 6.379 -26.031 1 48.5 161 SER B N 1
ATOM 3407 C CA . SER B 1 161 ? -0.449 7.762 -25.609 1 48.5 161 SER B CA 1
ATOM 3408 C C . SER B 1 161 ? 1.037 8.086 -25.5 1 48.5 161 SER B C 1
ATOM 3410 O O . SER B 1 161 ? 1.792 7.328 -24.875 1 48.5 161 SER B O 1
ATOM 3412 N N . LYS B 1 162 ? 1.416 8.609 -26.625 1 41.66 162 LYS B N 1
ATOM 3413 C CA . LYS B 1 162 ? 2.754 9.195 -26.641 1 41.66 162 LYS B CA 1
ATOM 3414 C C . LYS B 1 162 ? 3.15 9.68 -25.25 1 41.66 162 LYS B C 1
ATOM 3416 O O . LYS B 1 162 ? 4.336 9.836 -24.953 1 41.66 162 LYS B O 1
ATOM 3421 N N . THR B 1 163 ? 2.49 10.688 -24.844 1 43.84 163 THR B N 1
ATOM 3422 C CA . THR B 1 163 ? 3.035 11.492 -23.75 1 43.84 163 THR B CA 1
ATOM 3423 C C . THR B 1 163 ? 3.211 10.656 -22.5 1 43.84 163 THR B C 1
ATOM 3425 O O . THR B 1 163 ? 4.312 10.57 -21.953 1 43.84 163 THR B O 1
ATOM 3428 N N . ASP B 1 164 ? 2.328 10.664 -21.312 1 45.56 164 ASP B N 1
ATOM 3429 C CA . ASP B 1 164 ? 2.779 10.281 -19.984 1 45.56 164 ASP B CA 1
ATOM 3430 C C . ASP B 1 164 ? 2.508 8.805 -19.703 1 45.56 164 ASP B C 1
ATOM 3432 O O . ASP B 1 164 ? 1.354 8.375 -19.672 1 45.56 164 ASP B O 1
ATOM 3436 N N . GLU B 1 165 ? 3.359 7.812 -20.172 1 52.09 165 GLU B N 1
ATOM 3437 C CA . GLU B 1 165 ? 3.566 6.383 -19.969 1 52.09 165 GLU B CA 1
ATOM 3438 C C . GLU B 1 165 ? 2.844 5.887 -18.719 1 52.09 165 GLU B C 1
ATOM 3440 O O . GLU B 1 165 ? 2.266 4.801 -18.734 1 52.09 165 GLU B O 1
ATOM 3445 N N . ALA B 1 166 ? 2.848 6.707 -17.75 1 55.25 166 ALA B N 1
ATOM 3446 C CA . ALA B 1 166 ? 2.365 6.242 -16.453 1 55.25 166 ALA B CA 1
ATOM 3447 C C . ALA B 1 166 ? 0.847 6.09 -16.453 1 55.25 166 ALA B C 1
ATOM 3449 O O . ALA B 1 166 ? 0.307 5.195 -15.797 1 55.25 166 ALA B O 1
ATOM 3450 N N . GLU B 1 167 ? 0.134 6.949 -17.328 1 56.69 167 GLU B N 1
ATOM 3451 C CA . GLU B 1 167 ? -1.325 7.008 -17.297 1 56.69 167 GLU B CA 1
ATOM 3452 C C . GLU B 1 167 ? -1.936 5.715 -17.844 1 56.69 167 GLU B C 1
ATOM 3454 O O . GLU B 1 167 ? -2.836 5.145 -17.234 1 56.69 167 GLU B O 1
ATOM 3459 N N . GLY B 1 168 ? -1.487 5.309 -18.891 1 65.31 168 GLY B N 1
ATOM 3460 C CA . GLY B 1 168 ? -2.002 4.121 -19.547 1 65.31 168 GLY B CA 1
ATOM 3461 C C . GLY B 1 168 ? -1.716 2.84 -18.781 1 65.31 168 GLY B C 1
ATOM 3462 O O . GLY B 1 168 ? -2.521 1.906 -18.812 1 65.31 168 GLY B O 1
ATOM 3463 N N . ASN B 1 169 ? -0.829 3.004 -17.906 1 85.06 169 ASN B N 1
ATOM 3464 C CA . ASN B 1 169 ? -0.39 1.807 -17.188 1 85.06 169 ASN B CA 1
ATOM 3465 C C . ASN B 1 169 ? -1.325 1.464 -16.031 1 85.06 169 ASN B C 1
ATOM 3467 O O . ASN B 1 169 ? -1.767 0.321 -15.906 1 85.06 169 ASN B O 1
ATO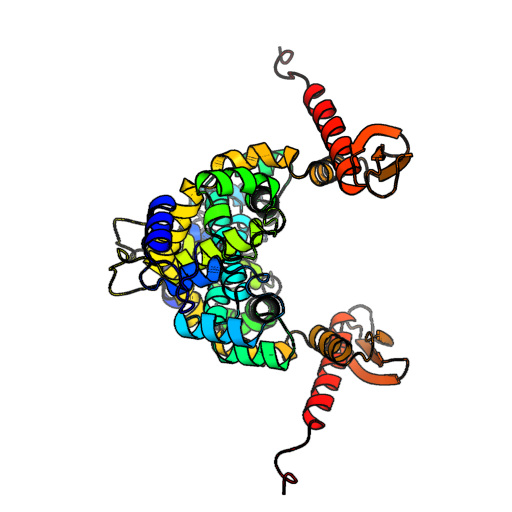M 3471 N N . TYR B 1 170 ? -1.744 2.52 -15.344 1 89 170 TYR B N 1
ATOM 3472 C CA . TYR B 1 170 ? -2.623 2.295 -14.195 1 89 170 TYR B CA 1
ATOM 3473 C C . TYR B 1 170 ? -4.008 1.855 -14.656 1 89 170 TYR B C 1
ATOM 3475 O O . TYR B 1 170 ? -4.598 0.937 -14.078 1 89 170 TYR B O 1
ATOM 3483 N N . SER B 1 171 ? -4.492 2.48 -15.719 1 88.56 171 SER B N 1
ATOM 3484 C CA . SER B 1 171 ? -5.816 2.145 -16.234 1 88.56 171 SER B CA 1
ATOM 3485 C C . SER B 1 171 ? -5.871 0.699 -16.719 1 88.56 171 SER B C 1
ATOM 3487 O O . SER B 1 171 ? -6.875 0.012 -16.531 1 88.56 171 SER B O 1
ATOM 3489 N N . ALA B 1 172 ? -4.82 0.257 -17.312 1 91.12 172 ALA B N 1
ATOM 3490 C CA . ALA B 1 172 ? -4.766 -1.114 -17.812 1 91.12 172 ALA B CA 1
ATOM 3491 C C . ALA B 1 172 ? -4.867 -2.119 -16.672 1 91.12 172 ALA B C 1
ATOM 3493 O O . ALA B 1 172 ? -5.625 -3.09 -16.75 1 91.12 172 ALA B O 1
ATOM 3494 N N . ALA B 1 173 ? -4.125 -1.862 -15.633 1 93.75 173 ALA B N 1
ATOM 3495 C CA . ALA B 1 173 ? -4.16 -2.744 -14.469 1 93.75 173 ALA B CA 1
ATOM 3496 C C . ALA B 1 173 ? -5.523 -2.703 -13.789 1 93.75 173 ALA B C 1
ATOM 3498 O O . ALA B 1 173 ? -6.051 -3.738 -13.375 1 93.75 173 ALA B O 1
ATOM 3499 N N . LYS B 1 174 ? -6.07 -1.518 -13.711 1 93.06 174 LYS B N 1
ATOM 3500 C CA . LYS B 1 174 ? -7.391 -1.339 -13.117 1 93.06 174 LYS B CA 1
ATOM 3501 C C . LYS B 1 174 ? -8.453 -2.113 -13.883 1 93.06 174 LYS B C 1
ATOM 3503 O O . LYS B 1 174 ? -9.297 -2.789 -13.289 1 93.06 174 LYS B O 1
ATOM 3508 N N . ASP B 1 175 ? -8.414 -2.027 -15.172 1 92.56 175 ASP B N 1
ATOM 3509 C CA . ASP B 1 175 ? -9.359 -2.742 -16.016 1 92.56 175 ASP B CA 1
ATOM 3510 C C . ASP B 1 175 ? -9.273 -4.25 -15.797 1 92.56 175 ASP B C 1
ATOM 3512 O O . ASP B 1 175 ? -10.289 -4.934 -15.727 1 92.56 175 ASP B O 1
ATOM 3516 N N . PHE B 1 176 ? -8.086 -4.75 -15.742 1 94.69 176 PHE B N 1
ATOM 3517 C CA . PHE B 1 176 ? -7.871 -6.172 -15.5 1 94.69 176 PHE B CA 1
ATOM 3518 C C . PHE B 1 176 ? -8.484 -6.594 -14.172 1 94.69 176 PHE B C 1
ATOM 3520 O O . PHE B 1 176 ? -9.188 -7.602 -14.102 1 94.69 176 PHE B O 1
ATOM 3527 N N . VAL B 1 177 ? -8.266 -5.82 -13.102 1 94.38 177 VAL B N 1
ATOM 3528 C CA . VAL B 1 177 ? -8.758 -6.152 -11.766 1 94.38 177 VAL B CA 1
ATOM 3529 C C . VAL B 1 177 ? -10.281 -6.109 -11.75 1 94.38 177 VAL B C 1
ATOM 3531 O O . VAL B 1 177 ? -10.93 -7.031 -11.25 1 94.38 177 VAL B O 1
ATOM 3534 N N . TYR B 1 178 ? -10.867 -5.094 -12.336 1 92.94 178 TYR B N 1
ATOM 3535 C CA . TYR B 1 178 ? -12.32 -4.961 -12.32 1 92.94 178 TYR B CA 1
ATOM 3536 C C . TYR B 1 178 ? -12.977 -6.039 -13.172 1 92.94 178 TYR B C 1
ATOM 3538 O O . TYR B 1 178 ? -14.109 -6.445 -12.898 1 92.94 178 TYR B O 1
ATOM 3546 N N . GLN B 1 179 ? -12.258 -6.508 -14.148 1 93.38 179 GLN B N 1
ATOM 3547 C CA . GLN B 1 179 ? -12.805 -7.531 -15.031 1 93.38 179 GLN B CA 1
ATOM 3548 C C . GLN B 1 179 ? -12.797 -8.898 -14.367 1 93.38 179 GLN B C 1
ATOM 3550 O O . GLN B 1 179 ? -13.734 -9.68 -14.523 1 93.38 179 GLN B O 1
ATOM 3555 N N . PHE B 1 180 ? -11.781 -9.148 -13.609 1 93.5 180 PHE B N 1
ATOM 3556 C CA . PHE B 1 180 ? -11.609 -10.539 -13.203 1 93.5 180 PHE B CA 1
ATOM 3557 C C . PHE B 1 180 ? -11.773 -10.68 -11.695 1 93.5 180 PHE B C 1
ATOM 3559 O O . PHE B 1 180 ? -12.094 -11.766 -11.203 1 93.5 180 PHE B O 1
ATOM 3566 N N . PHE B 1 181 ? -11.5 -9.578 -10.969 1 91.19 181 PHE B N 1
ATOM 3567 C CA . PHE B 1 181 ? -11.664 -9.625 -9.523 1 91.19 181 PHE B CA 1
ATOM 3568 C C . PHE B 1 181 ? -13.062 -9.18 -9.125 1 91.19 181 PHE B C 1
ATOM 3570 O O . PHE B 1 181 ? -13.68 -8.352 -9.805 1 91.19 181 PHE B O 1
ATOM 3577 N N . GLU B 1 182 ? -13.602 -9.695 -8.164 1 85.19 182 GLU B N 1
ATOM 3578 C CA . GLU B 1 182 ? -14.922 -9.305 -7.688 1 85.19 182 GLU B CA 1
ATOM 3579 C C . GLU B 1 182 ? -14.828 -8.219 -6.621 1 85.19 182 GLU B C 1
ATOM 3581 O O . GLU B 1 182 ? -15.234 -8.422 -5.477 1 85.19 182 GLU B O 1
ATOM 3586 N N . ILE B 1 183 ? -14.422 -7.074 -7.039 1 87 183 ILE B N 1
ATOM 3587 C CA . ILE B 1 183 ? -14.125 -5.992 -6.109 1 87 183 ILE B CA 1
ATOM 3588 C C . ILE B 1 183 ? -15.422 -5.48 -5.48 1 87 183 ILE B C 1
ATOM 3590 O O . ILE B 1 183 ? -15.461 -5.172 -4.285 1 87 183 ILE B O 1
ATOM 3594 N N . ASP B 1 184 ? -16.484 -5.461 -6.203 1 85.38 184 ASP B N 1
ATOM 3595 C CA . ASP B 1 184 ? -17.75 -4.902 -5.746 1 85.38 184 ASP B CA 1
ATOM 3596 C C . ASP B 1 184 ? -18.406 -5.805 -4.695 1 85.38 184 ASP B C 1
ATOM 3598 O O . ASP B 1 184 ? -19.203 -5.336 -3.877 1 85.38 184 ASP B O 1
ATOM 3602 N N . SER B 1 185 ? -18 -7.043 -4.715 1 85.31 185 SER B N 1
ATOM 3603 C CA . SER B 1 185 ? -18.625 -7.98 -3.785 1 85.31 185 SER B CA 1
ATOM 3604 C C . SER B 1 185 ? -17.703 -8.289 -2.609 1 85.31 185 SER B C 1
ATOM 3606 O O . SER B 1 185 ? -18.047 -9.086 -1.735 1 85.31 185 SER B O 1
ATOM 3608 N N . ALA B 1 186 ? -16.578 -7.684 -2.639 1 88.31 186 ALA B N 1
ATOM 3609 C CA . ALA B 1 186 ? -15.57 -8.008 -1.626 1 88.31 186 ALA B CA 1
ATOM 3610 C C . ALA B 1 186 ? -16.062 -7.637 -0.229 1 88.31 186 ALA B C 1
ATOM 3612 O O . ALA B 1 186 ? -15.773 -8.336 0.744 1 88.31 186 ALA B O 1
ATOM 3613 N N . LEU B 1 187 ? -16.797 -6.531 -0.165 1 86.56 187 LEU B N 1
ATOM 3614 C CA . LEU B 1 187 ? -17.297 -6.051 1.118 1 86.56 187 LEU B CA 1
ATOM 3615 C C . LEU B 1 187 ? -18.156 -7.109 1.804 1 86.56 187 LEU B C 1
ATOM 3617 O O . LEU B 1 187 ? -18.016 -7.352 3.004 1 86.56 187 LEU B O 1
ATOM 3621 N N . GLU B 1 188 ? -18.969 -7.766 1.038 1 84.69 188 GLU B N 1
ATOM 3622 C CA . GLU B 1 188 ? -19.891 -8.758 1.567 1 84.69 188 GLU B CA 1
ATOM 3623 C C . GLU B 1 188 ? -19.172 -10.039 1.979 1 84.69 188 GLU B C 1
ATOM 3625 O O . GLU B 1 188 ? -19.703 -10.844 2.738 1 84.69 188 GLU B O 1
ATOM 3630 N N . LYS B 1 189 ? -17.984 -10.195 1.516 1 85.31 189 LYS B N 1
ATOM 3631 C CA . LYS B 1 189 ? -17.25 -11.43 1.747 1 85.31 189 LYS B CA 1
ATOM 3632 C C . LYS B 1 189 ? -16.281 -11.281 2.926 1 85.31 189 LYS B C 1
ATOM 3634 O O . LYS B 1 189 ? -15.625 -12.25 3.32 1 85.31 189 LYS B O 1
ATOM 3639 N N . ILE B 1 190 ? -16.203 -10.109 3.488 1 81.81 190 ILE B N 1
ATOM 3640 C CA . ILE B 1 190 ? -15.258 -9.82 4.559 1 81.81 190 ILE B CA 1
ATOM 3641 C C . ILE B 1 190 ? -15.461 -10.812 5.707 1 81.81 190 ILE B C 1
ATOM 3643 O O . ILE B 1 190 ? -14.5 -11.391 6.215 1 81.81 190 ILE B O 1
ATOM 3647 N N . ALA B 1 191 ? -16.703 -11 6.07 1 74.25 191 ALA B N 1
ATOM 3648 C CA . ALA B 1 191 ? -17.016 -11.859 7.211 1 74.25 191 ALA B CA 1
ATOM 3649 C C . ALA B 1 191 ? -16.609 -13.305 6.926 1 74.25 191 ALA B C 1
ATOM 3651 O O . ALA B 1 191 ? -16.141 -14.016 7.824 1 74.25 191 ALA B O 1
ATOM 3652 N N . VAL B 1 192 ? -16.734 -13.711 5.727 1 75.19 192 VAL B N 1
ATOM 3653 C CA . VAL B 1 192 ? -16.453 -15.086 5.336 1 75.19 192 VAL B CA 1
ATOM 3654 C C . VAL B 1 192 ? -14.945 -15.32 5.332 1 75.19 192 VAL B C 1
ATOM 3656 O O . VAL B 1 192 ? -14.477 -16.406 5.707 1 75.19 192 VAL B O 1
ATOM 3659 N N . PHE B 1 193 ? -14.242 -14.32 5.043 1 76.31 193 PHE B N 1
ATOM 3660 C CA . PHE B 1 193 ? -12.812 -14.523 4.812 1 76.31 193 PHE B CA 1
ATOM 3661 C C . PHE B 1 193 ? -12.016 -14.219 6.074 1 76.31 193 PHE B C 1
ATOM 3663 O O . PHE B 1 193 ? -10.867 -14.656 6.211 1 76.31 193 PHE B O 1
ATOM 3670 N N . ASN B 1 194 ? -12.578 -13.492 6.965 1 80.62 194 ASN B N 1
ATOM 3671 C CA . ASN B 1 194 ? -11.883 -13.18 8.211 1 80.62 194 ASN B CA 1
ATOM 3672 C C . ASN B 1 194 ? -12.82 -13.219 9.406 1 80.62 194 ASN B C 1
ATOM 3674 O O . ASN B 1 194 ? -12.914 -12.25 10.156 1 80.62 194 ASN B O 1
ATOM 3678 N N . PRO B 1 195 ? -13.289 -14.422 9.641 1 83.06 195 PRO B N 1
ATOM 3679 C CA . PRO B 1 195 ? -14.266 -14.5 10.727 1 83.06 195 PRO B CA 1
ATOM 3680 C C . PRO B 1 195 ? -13.656 -14.219 12.094 1 83.06 195 PRO B C 1
ATOM 3682 O O . PRO B 1 195 ? -14.305 -13.602 12.945 1 83.06 195 PRO B O 1
ATOM 3685 N N . LYS B 1 196 ? -12.438 -14.719 12.273 1 86.12 196 LYS B N 1
ATOM 3686 C CA . LYS B 1 196 ? -11.797 -14.492 13.562 1 86.12 196 LYS B CA 1
ATOM 3687 C C . LYS B 1 196 ? -11.602 -13 13.82 1 86.12 196 LYS B C 1
ATOM 3689 O O . LYS B 1 196 ? -11.859 -12.516 14.922 1 86.12 196 LYS B O 1
ATOM 3694 N N . GLY B 1 197 ? -11.18 -12.297 12.812 1 83.06 197 GLY B N 1
ATOM 3695 C CA . GLY B 1 197 ? -11.023 -10.859 12.938 1 83.06 197 GLY B CA 1
ATOM 3696 C C . GLY B 1 197 ? -12.328 -10.141 13.227 1 83.06 197 GLY B C 1
ATOM 3697 O O . GLY B 1 197 ? -12.375 -9.227 14.047 1 83.06 197 GLY B O 1
ATOM 3698 N N . MET B 1 198 ? -13.281 -10.602 12.594 1 82 198 MET B N 1
ATOM 3699 C CA . MET B 1 198 ? -14.594 -9.992 12.766 1 82 198 MET B CA 1
ATOM 3700 C C . MET B 1 198 ? -15.109 -10.195 14.188 1 82 198 MET B C 1
ATOM 3702 O O . MET B 1 198 ? -15.656 -9.273 14.797 1 82 198 MET B O 1
ATOM 3706 N N . ILE B 1 199 ? -14.891 -11.375 14.68 1 85.62 199 ILE B N 1
ATOM 3707 C CA . ILE B 1 199 ? -15.32 -11.688 16.031 1 85.62 199 ILE B CA 1
ATOM 3708 C C . ILE B 1 199 ? -14.578 -10.797 17.031 1 85.62 199 ILE B C 1
ATOM 3710 O O . ILE B 1 199 ? -15.188 -10.234 17.953 1 85.62 199 ILE B O 1
ATOM 3714 N N . GLN B 1 200 ? -13.336 -10.711 16.828 1 84.44 200 GLN B N 1
ATOM 3715 C CA . GLN B 1 200 ? -12.516 -9.875 17.688 1 84.44 200 GLN B CA 1
ATOM 3716 C C . GLN B 1 200 ? -13 -8.43 17.672 1 84.44 200 GLN B C 1
ATOM 3718 O O . GLN B 1 200 ? -13.117 -7.797 18.734 1 84.44 200 GLN B O 1
ATOM 3723 N N . GLU B 1 201 ? -13.281 -7.922 16.531 1 81 201 GLU B N 1
ATOM 3724 C CA . GLU B 1 201 ? -13.766 -6.551 16.375 1 81 201 GLU B CA 1
ATOM 3725 C C . GLU B 1 201 ? -15.109 -6.359 17.078 1 81 201 GLU B C 1
ATOM 3727 O O . GLU B 1 201 ? -15.328 -5.352 17.75 1 81 201 GLU B O 1
ATOM 3732 N N . ILE B 1 202 ? -15.969 -7.27 16.844 1 80.19 202 ILE B N 1
ATOM 3733 C CA . ILE B 1 202 ? -17.297 -7.215 17.438 1 80.19 202 ILE B CA 1
ATOM 3734 C C . ILE B 1 202 ? -17.188 -7.211 18.969 1 80.19 202 ILE B C 1
ATOM 3736 O O . ILE B 1 202 ? -17.828 -6.41 19.641 1 80.19 202 ILE B O 1
ATOM 3740 N N . PHE B 1 203 ? -16.297 -8.086 19.453 1 84.56 203 PHE B N 1
ATOM 3741 C CA . PHE B 1 203 ? -16.125 -8.18 20.906 1 84.56 203 PHE B CA 1
ATOM 3742 C C . PHE B 1 203 ? -15.523 -6.895 21.453 1 84.56 203 PHE B C 1
ATOM 3744 O O . PHE B 1 203 ? -15.961 -6.402 22.5 1 84.56 203 PHE B O 1
ATOM 3751 N N . HIS B 1 204 ? -14.617 -6.348 20.75 1 81.69 204 HIS B N 1
ATOM 3752 C CA . HIS B 1 204 ? -13.977 -5.102 21.172 1 81.69 204 HIS B CA 1
ATOM 3753 C C . HIS B 1 204 ? -14.961 -3.938 21.125 1 81.69 204 HIS B C 1
ATOM 3755 O O . HIS B 1 204 ? -15.031 -3.139 22.062 1 81.69 204 HIS B O 1
ATOM 3761 N N . HIS B 1 205 ? -15.648 -3.879 20.062 1 77.94 205 HIS B N 1
ATOM 3762 C CA . HIS B 1 205 ? -16.625 -2.805 19.875 1 77.94 205 HIS B CA 1
ATOM 3763 C C . HIS B 1 205 ? -17.672 -2.82 20.984 1 77.94 205 HIS B C 1
ATOM 3765 O O . HIS B 1 205 ? -18.125 -1.763 21.422 1 77.94 205 HIS B O 1
ATOM 3771 N N . ASN B 1 206 ? -18.031 -3.951 21.344 1 80.31 206 ASN B N 1
ATOM 3772 C CA . ASN B 1 206 ? -19.078 -4.109 22.359 1 80.31 206 ASN B CA 1
ATOM 3773 C C . ASN B 1 206 ? -18.484 -4.223 23.766 1 80.31 206 ASN B C 1
ATOM 3775 O O . ASN B 1 206 ? -19.203 -4.516 24.719 1 80.31 206 ASN B O 1
ATOM 3779 N N . ARG B 1 207 ? -17.188 -4.074 23.781 1 86.38 207 ARG B N 1
ATOM 3780 C CA . ARG B 1 207 ? -16.469 -4.074 25.047 1 86.38 207 ARG B CA 1
ATOM 3781 C C . ARG B 1 207 ? -16.688 -5.383 25.797 1 86.38 207 ARG B C 1
ATOM 3783 O O . ARG B 1 207 ? -16.938 -5.379 27 1 86.38 207 ARG B O 1
ATOM 3790 N N . LEU B 1 208 ? -16.766 -6.457 25.125 1 86.81 208 LEU B N 1
ATOM 3791 C CA . LEU B 1 208 ? -17.031 -7.77 25.719 1 86.81 208 LEU B CA 1
ATOM 3792 C C . LEU B 1 208 ? -15.727 -8.461 26.094 1 86.81 208 LEU B C 1
ATOM 3794 O O . LEU B 1 208 ? -15.734 -9.477 26.797 1 86.81 208 LEU B O 1
ATOM 3798 N N . GLY B 1 209 ? -14.617 -7.848 25.672 1 85.12 209 GLY B N 1
ATOM 3799 C CA . GLY B 1 209 ? -13.328 -8.461 25.922 1 85.12 209 GLY B CA 1
ATOM 3800 C C . GLY B 1 209 ? -12.766 -9.203 24.719 1 85.12 209 GLY B C 1
ATOM 3801 O O . GLY B 1 209 ? -13.172 -8.945 23.594 1 85.12 209 GLY B O 1
ATOM 3802 N N . ASN B 1 210 ? -11.688 -10.102 25.016 1 89.94 210 ASN B N 1
ATOM 3803 C CA . ASN B 1 210 ? -11 -10.789 23.922 1 89.94 210 ASN B CA 1
ATOM 3804 C C . ASN B 1 210 ? -11.492 -12.227 23.766 1 89.94 210 ASN B C 1
ATOM 3806 O O . ASN B 1 210 ? -11.68 -12.938 24.75 1 89.94 210 ASN B O 1
ATOM 3810 N N . PRO B 1 211 ? -11.805 -12.594 22.531 1 91.25 211 PRO B N 1
ATOM 3811 C CA . PRO B 1 211 ? -12.117 -14 22.297 1 91.25 211 PRO B CA 1
ATOM 3812 C C . PRO B 1 211 ? -10.93 -14.93 22.547 1 91.25 211 PRO B C 1
ATOM 3814 O O . PRO B 1 211 ? -9.781 -14.539 22.312 1 91.25 211 PRO B O 1
ATOM 3817 N N . ILE B 1 212 ? -11.188 -16.062 23.078 1 93.75 212 ILE B N 1
ATOM 3818 C CA . ILE B 1 212 ? -10.148 -17.062 23.297 1 93.75 212 ILE B CA 1
ATOM 3819 C C . ILE B 1 212 ? -10.484 -18.328 22.531 1 93.75 212 ILE B C 1
ATOM 3821 O O . ILE B 1 212 ? -11.617 -18.812 22.578 1 93.75 212 ILE B O 1
ATOM 3825 N N . TYR B 1 213 ? -9.508 -18.781 21.781 1 95.12 213 TYR B N 1
ATOM 3826 C CA . TYR B 1 213 ? -9.648 -20.047 21.062 1 95.12 213 TYR B CA 1
ATOM 3827 C C . TYR B 1 213 ? -8.875 -21.156 21.766 1 95.12 213 TYR B C 1
ATOM 3829 O O . TYR B 1 213 ? -7.688 -21.016 22.062 1 95.12 213 TYR B O 1
ATOM 3837 N N . LYS B 1 214 ? -9.531 -22.25 22.078 1 95.12 214 LYS B N 1
ATOM 3838 C CA . LYS B 1 214 ? -8.906 -23.375 22.766 1 95.12 214 LYS B CA 1
ATOM 3839 C C . LYS B 1 214 ? -9.102 -24.672 22 1 95.12 214 LYS B C 1
ATOM 3841 O O . LYS B 1 214 ? -10.211 -24.984 21.562 1 95.12 214 LYS B O 1
ATOM 3846 N N . VAL B 1 215 ? -8.031 -25.438 21.859 1 95.31 215 VAL B N 1
ATOM 3847 C CA . VAL B 1 215 ? -8.148 -26.766 21.266 1 95.31 215 VAL B CA 1
ATOM 3848 C C . VAL B 1 215 ? -8.836 -27.719 22.234 1 95.31 215 VAL B C 1
ATOM 3850 O O . VAL B 1 215 ? -8.352 -27.938 23.344 1 95.31 215 VAL B O 1
ATOM 3853 N N . MET B 1 216 ? -9.906 -28.203 21.797 1 94.38 216 MET B N 1
ATOM 3854 C CA . MET B 1 216 ? -10.703 -29.094 22.641 1 94.38 216 MET B CA 1
ATOM 3855 C C . MET B 1 216 ? -10.359 -30.547 22.375 1 94.38 216 MET B C 1
ATOM 3857 O O . MET B 1 216 ? -10.406 -31.391 23.281 1 94.38 216 MET B O 1
ATOM 3861 N N . GLU B 1 217 ? -10.172 -30.844 21.125 1 91.94 217 GLU B N 1
ATOM 3862 C CA . GLU B 1 217 ? -9.898 -32.219 20.703 1 91.94 217 GLU B CA 1
ATOM 3863 C C . GLU B 1 217 ? -8.938 -32.25 19.516 1 91.94 217 GLU B C 1
ATOM 3865 O O . GLU B 1 217 ? -8.961 -31.359 18.672 1 91.94 217 GLU B O 1
ATOM 3870 N N . GLU B 1 218 ? -8 -33.125 19.547 1 92.19 218 GLU B N 1
ATOM 3871 C CA . GLU B 1 218 ? -7.121 -33.469 18.422 1 92.19 218 GLU B CA 1
ATOM 3872 C C . GLU B 1 218 ? -7.18 -34.938 18.094 1 92.19 218 GLU B C 1
ATOM 3874 O O . GLU B 1 218 ? -6.875 -35.781 18.938 1 92.19 218 GLU B O 1
ATOM 3879 N N . GLU B 1 219 ? -7.684 -35.219 16.844 1 89.88 219 GLU B N 1
ATOM 3880 C CA . GLU B 1 219 ? -7.871 -36.625 16.484 1 89.88 219 GLU B CA 1
ATOM 3881 C C . GLU B 1 219 ? -7.23 -36.938 15.133 1 89.88 219 GLU B C 1
ATOM 3883 O O . GLU B 1 219 ? -7.023 -36.031 14.312 1 89.88 219 GLU B O 1
ATOM 3888 N N . GLY B 1 220 ? -6.918 -38.25 14.875 1 86.44 220 GLY B N 1
ATOM 3889 C CA . GLY B 1 220 ? -6.449 -38.75 13.586 1 86.44 220 GLY B CA 1
ATOM 3890 C C . GLY B 1 220 ? -4.938 -38.812 13.492 1 86.44 220 GLY B C 1
ATOM 3891 O O . GLY B 1 220 ? -4.23 -38.281 14.344 1 86.44 220 GLY B O 1
ATOM 3892 N N . PRO B 1 221 ? -4.543 -39.625 12.531 1 85.19 221 PRO B N 1
ATOM 3893 C CA . PRO B 1 221 ? -3.098 -39.688 12.305 1 85.19 221 PRO B CA 1
ATOM 3894 C C . PRO B 1 221 ? -2.5 -38.344 11.852 1 85.19 221 PRO B C 1
ATOM 3896 O O . PRO B 1 221 ? -3.236 -37.438 11.523 1 85.19 221 PRO B O 1
ATOM 3899 N N . ASP B 1 222 ? -1.241 -38.281 11.859 1 78.44 222 ASP B N 1
ATOM 3900 C CA . ASP B 1 222 ? -0.513 -37.031 11.625 1 78.44 222 ASP B CA 1
ATOM 3901 C C . ASP B 1 222 ? -0.893 -36.438 10.281 1 78.44 222 ASP B C 1
ATOM 3903 O O . ASP B 1 222 ? -1.031 -35.219 10.156 1 78.44 222 ASP B O 1
ATOM 3907 N N . HIS B 1 223 ? -1.121 -37.344 9.25 1 82.06 223 HIS B N 1
ATOM 3908 C CA . HIS B 1 223 ? -1.362 -36.844 7.906 1 82.06 223 HIS B CA 1
ATOM 3909 C C . HIS B 1 223 ? -2.836 -36.5 7.699 1 82.06 223 HIS B C 1
ATOM 3911 O O . HIS B 1 223 ? -3.213 -35.969 6.66 1 82.06 223 HIS B O 1
ATOM 3917 N N . GLU B 1 224 ? -3.709 -36.781 8.672 1 85 224 GLU B N 1
ATOM 3918 C CA . GLU B 1 224 ? -5.141 -36.5 8.594 1 85 224 GLU B CA 1
ATOM 3919 C C . GLU B 1 224 ? -5.676 -36.031 9.945 1 85 224 GLU B C 1
ATOM 3921 O O . GLU B 1 224 ? -6.699 -36.531 10.422 1 85 224 GLU B O 1
ATOM 3926 N N . LYS B 1 225 ? -4.887 -35.188 10.555 1 86.81 225 LYS B N 1
ATOM 3927 C CA . LYS B 1 225 ? -5.242 -34.688 11.875 1 86.81 225 LYS B CA 1
ATOM 3928 C C . LYS B 1 225 ? -6.488 -33.812 11.82 1 86.81 225 LYS B C 1
ATOM 3930 O O . LYS B 1 225 ? -6.684 -33.062 10.859 1 86.81 225 LYS B O 1
ATOM 3935 N N . LYS B 1 226 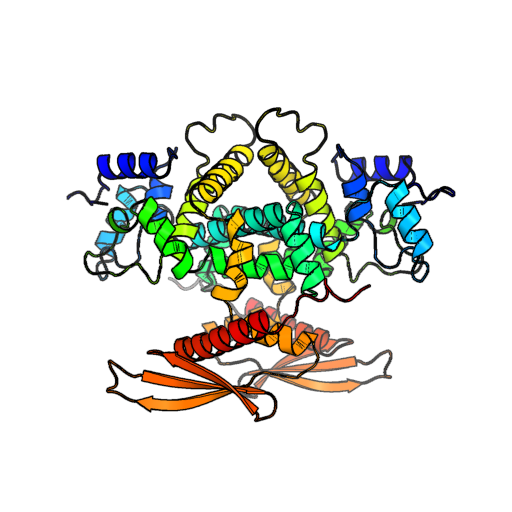? -7.371 -34.094 12.719 1 92.88 226 LYS B N 1
ATOM 3936 C CA . LYS B 1 226 ? -8.562 -33.281 12.875 1 92.88 226 LYS B CA 1
ATOM 3937 C C . LYS B 1 226 ? -8.555 -32.531 14.211 1 92.88 226 LYS B C 1
ATOM 3939 O O . LYS B 1 226 ? -8.336 -33.156 15.266 1 92.88 226 LYS B O 1
ATOM 3944 N N . PHE B 1 227 ? -8.688 -31.219 14.156 1 94.44 227 PHE B N 1
ATOM 3945 C CA . PHE B 1 227 ? -8.719 -30.391 15.352 1 94.44 227 PHE B CA 1
ATOM 3946 C C . PHE B 1 227 ? -10.133 -29.891 15.617 1 94.44 227 PHE B C 1
ATOM 3948 O O . PHE B 1 227 ? -10.883 -29.578 14.68 1 94.44 227 PHE B O 1
ATOM 3955 N N . THR B 1 228 ? -10.5 -29.922 16.812 1 95.94 228 THR B N 1
ATOM 3956 C CA . THR B 1 228 ? -11.711 -29.25 17.266 1 95.94 228 THR B CA 1
ATOM 3957 C C . THR B 1 228 ? -11.367 -28.109 18.219 1 95.94 228 THR B C 1
ATOM 3959 O O . THR B 1 228 ? -10.68 -28.312 19.219 1 95.94 228 THR B O 1
ATOM 3962 N N . VAL B 1 229 ? -11.836 -26.906 17.828 1 96.12 229 VAL B N 1
ATOM 3963 C CA . VAL B 1 229 ? -11.492 -25.719 18.594 1 96.12 229 VAL B CA 1
ATOM 3964 C C . VAL B 1 229 ? -12.766 -25.062 19.125 1 96.12 229 VAL B C 1
ATOM 3966 O O . VAL B 1 229 ? -13.797 -25.047 18.453 1 96.12 229 VAL B O 1
ATOM 3969 N N . GLY B 1 230 ? -12.68 -24.641 20.406 1 96.19 230 GLY B N 1
ATOM 3970 C CA . GLY B 1 230 ? -13.75 -23.844 20.984 1 96.19 230 GLY B CA 1
ATOM 3971 C C . GLY B 1 230 ? -13.422 -22.375 21.062 1 96.19 230 GLY B C 1
ATOM 3972 O O . GLY B 1 230 ? -12.289 -22 21.406 1 96.19 230 GLY B O 1
ATOM 3973 N N . LEU B 1 231 ? -14.43 -21.578 20.641 1 96.38 231 LEU B N 1
ATOM 3974 C CA . LEU B 1 231 ? -14.367 -20.141 20.828 1 96.38 231 LEU B CA 1
ATOM 3975 C C . LEU B 1 231 ? -15.008 -19.734 22.156 1 96.38 231 LEU B C 1
ATOM 3977 O O . LEU B 1 231 ? -16.172 -20.031 22.406 1 96.38 231 LEU B O 1
ATOM 3981 N N . TYR B 1 232 ? -14.203 -19.047 22.938 1 94.56 232 TYR B N 1
ATOM 3982 C CA . TYR B 1 232 ? -14.68 -18.703 24.281 1 94.56 232 TYR B CA 1
ATOM 3983 C C . TYR B 1 232 ? -14.656 -17.188 24.5 1 94.56 232 TYR B C 1
ATOM 3985 O O . TYR B 1 232 ? -13.82 -16.484 23.922 1 94.56 232 TYR B O 1
ATOM 3993 N N . LEU B 1 233 ? -15.641 -16.75 25.25 1 92.81 233 LEU B N 1
ATOM 3994 C CA . LEU B 1 233 ? -15.625 -15.422 25.859 1 92.81 233 LEU B CA 1
ATOM 3995 C C . LEU B 1 233 ? -15.82 -15.516 27.375 1 92.81 233 LEU B C 1
ATOM 3997 O O . LEU B 1 233 ? -16.844 -16.031 27.844 1 92.81 233 LEU B O 1
ATOM 4001 N N . ASN B 1 234 ? -14.875 -14.945 28.094 1 89.25 234 ASN B N 1
ATOM 4002 C CA . ASN B 1 234 ? -14.945 -15.047 29.547 1 89.25 234 ASN B CA 1
ATOM 4003 C C . ASN B 1 234 ? -15.297 -16.469 30 1 89.25 234 ASN B C 1
ATOM 4005 O O . ASN B 1 234 ? -16.234 -16.672 30.766 1 89.25 234 ASN B O 1
ATOM 4009 N N . ASP B 1 235 ? -14.742 -17.469 29.422 1 88.12 235 ASP B N 1
ATOM 4010 C CA . ASP B 1 235 ? -14.812 -18.891 29.781 1 88.12 235 ASP B CA 1
ATOM 4011 C C . ASP B 1 235 ? -16.141 -19.5 29.328 1 88.12 235 ASP B C 1
ATOM 4013 O O . ASP B 1 235 ? -16.438 -20.656 29.625 1 88.12 235 ASP B O 1
ATOM 4017 N N . LYS B 1 236 ? -16.984 -18.734 28.672 1 92.69 236 LYS B N 1
ATOM 4018 C CA . LYS B 1 236 ? -18.203 -19.25 28.078 1 92.69 236 LYS B CA 1
ATOM 4019 C C . LYS B 1 236 ? -17.969 -19.734 26.656 1 92.69 236 LYS B C 1
ATOM 4021 O O . LYS B 1 236 ? -17.422 -18.984 25.828 1 92.69 236 LYS B O 1
ATOM 4026 N N . LEU B 1 237 ? -18.359 -20.891 26.406 1 95.12 237 LEU B N 1
ATOM 4027 C CA . LEU B 1 237 ? -18.234 -21.453 25.062 1 95.12 237 LEU B CA 1
ATOM 4028 C C . LEU B 1 237 ? -19.297 -20.859 24.125 1 95.12 237 LEU B C 1
ATOM 4030 O O . LEU B 1 237 ? -20.484 -20.938 24.406 1 95.12 237 LEU B O 1
ATOM 4034 N N . LEU B 1 238 ? -18.859 -20.281 23.062 1 94.06 238 LEU B N 1
ATOM 4035 C CA . LEU B 1 238 ? -19.766 -19.594 22.156 1 94.06 238 LEU B CA 1
ATOM 4036 C C . LEU B 1 238 ? -20.047 -20.453 20.922 1 94.06 238 LEU B C 1
ATOM 4038 O O . LEU B 1 238 ? -21.172 -20.469 20.406 1 94.06 238 LEU B O 1
ATOM 4042 N N . ALA B 1 239 ? -19.031 -21.094 20.422 1 95.25 239 ALA B N 1
ATOM 4043 C CA . ALA B 1 239 ? -19.141 -21.922 19.234 1 95.25 239 ALA B CA 1
ATOM 4044 C C . ALA B 1 239 ? -17.984 -22.906 19.141 1 95.25 239 ALA B C 1
ATOM 4046 O O . ALA B 1 239 ? -16.953 -22.719 19.797 1 95.25 239 ALA B O 1
ATOM 4047 N N . MET B 1 240 ? -18.219 -23.922 18.453 1 95.94 240 MET B N 1
ATOM 4048 C CA . MET B 1 240 ? -17.188 -24.938 18.188 1 95.94 240 MET B CA 1
ATOM 4049 C C . MET B 1 240 ? -17 -25.125 16.688 1 95.94 240 MET B C 1
ATOM 4051 O O . MET B 1 240 ? -17.953 -25.047 15.914 1 95.94 240 MET B O 1
ATOM 4055 N N . GLY B 1 241 ? -15.711 -25.25 16.297 1 94.81 241 GLY B N 1
ATOM 4056 C CA . GLY B 1 241 ? -15.391 -25.531 14.898 1 94.81 241 GLY B CA 1
ATOM 4057 C C . GLY B 1 241 ? -14.328 -26.594 14.727 1 94.81 241 GLY B C 1
ATOM 4058 O O . GLY B 1 241 ? -13.531 -26.828 15.641 1 94.81 241 GLY B O 1
ATOM 4059 N N . SER B 1 242 ? -14.375 -27.25 13.625 1 94.69 242 SER B N 1
ATOM 4060 C CA . SER B 1 242 ? -13.406 -28.312 13.336 1 94.69 242 SER B CA 1
ATOM 4061 C C . SER B 1 242 ? -12.719 -28.062 12 1 94.69 242 SER B C 1
ATOM 4063 O O . SER B 1 242 ? -13.227 -27.328 11.156 1 94.69 242 SER B O 1
ATOM 4065 N N . GLY B 1 243 ? -11.484 -28.641 11.875 1 92.38 243 GLY B N 1
ATOM 4066 C CA . GLY B 1 243 ? -10.703 -28.531 10.648 1 92.38 243 GLY B CA 1
ATOM 4067 C C . GLY B 1 243 ? -9.445 -29.375 10.672 1 92.38 243 GLY B C 1
ATOM 4068 O O . GLY B 1 243 ? -9.094 -29.969 11.703 1 92.38 243 GLY B O 1
ATOM 4069 N N . ASN B 1 244 ? -8.789 -29.484 9.562 1 91.25 244 ASN B N 1
ATOM 4070 C CA . ASN B 1 244 ? -7.59 -30.297 9.445 1 91.25 244 ASN B CA 1
ATOM 4071 C C . ASN B 1 244 ? -6.352 -29.547 9.922 1 91.25 244 ASN B C 1
ATOM 4073 O O . ASN B 1 244 ? -5.23 -30.047 9.805 1 91.25 244 ASN B O 1
ATOM 4077 N N . SER B 1 245 ? -6.508 -28.375 10.344 1 90.56 245 SER B N 1
ATOM 4078 C CA . SER B 1 245 ? -5.492 -27.594 11.047 1 90.56 245 SER B CA 1
ATOM 4079 C C . SER B 1 245 ? -6.113 -26.75 12.156 1 90.56 245 SER B C 1
ATOM 4081 O O . SER B 1 245 ? -7.32 -26.5 12.148 1 90.56 245 SER B O 1
ATOM 4083 N N . LYS B 1 246 ? -5.305 -26.406 13.102 1 91.44 246 LYS B N 1
ATOM 4084 C CA . LYS B 1 246 ? -5.789 -25.547 14.172 1 91.44 246 LYS B CA 1
ATOM 4085 C C . LYS B 1 246 ? -6.402 -24.266 13.617 1 91.44 246 LYS B C 1
ATOM 4087 O O . LYS B 1 246 ? -7.48 -23.844 14.039 1 91.44 246 LYS B O 1
ATOM 4092 N N . ARG B 1 247 ? -5.695 -23.719 12.609 1 89.88 247 ARG B N 1
ATOM 4093 C CA . ARG B 1 247 ? -6.145 -22.469 12.008 1 89.88 247 ARG B CA 1
ATOM 4094 C C . ARG B 1 247 ? -7.523 -22.625 11.375 1 89.88 247 ARG B C 1
ATOM 4096 O O . ARG B 1 247 ? -8.406 -21.781 11.562 1 89.88 247 ARG B O 1
ATOM 4103 N N . LYS B 1 248 ? -7.715 -23.656 10.688 1 89.88 248 LYS B N 1
ATOM 4104 C CA . LYS B 1 248 ? -8.992 -23.922 10.031 1 89.88 248 LYS B CA 1
ATOM 4105 C C . LYS B 1 248 ? -10.094 -24.172 11.047 1 89.88 248 LYS B C 1
ATOM 4107 O O . LYS B 1 248 ? -11.234 -23.734 10.852 1 89.88 248 LYS B O 1
ATOM 4112 N N . ALA B 1 249 ? -9.734 -24.828 12.117 1 93.31 249 ALA B N 1
ATOM 4113 C CA . ALA B 1 249 ? -10.703 -25.109 13.18 1 93.31 249 ALA B CA 1
ATOM 4114 C C . ALA B 1 249 ? -11.133 -23.812 13.867 1 93.31 249 ALA B C 1
ATOM 4116 O O . ALA B 1 249 ? -12.312 -23.625 14.156 1 93.31 249 ALA B O 1
ATOM 4117 N N . GLU B 1 250 ? -10.18 -22.953 14.094 1 94 250 GLU B N 1
ATOM 4118 C CA . GLU B 1 250 ? -10.477 -21.672 14.695 1 94 250 GLU B CA 1
ATOM 4119 C C . GLU B 1 250 ? -11.398 -20.844 13.805 1 94 250 GLU B C 1
ATOM 4121 O O . GLU B 1 250 ? -12.359 -20.234 14.281 1 94 250 GLU B O 1
ATOM 4126 N N . LYS B 1 251 ? -11.102 -20.875 12.539 1 90.88 251 LYS B N 1
ATOM 4127 C CA . LYS B 1 251 ? -11.914 -20.156 11.57 1 90.88 251 LYS B CA 1
ATOM 4128 C C . LYS B 1 251 ? -13.352 -20.672 11.562 1 90.88 251 LYS B C 1
ATOM 4130 O O . LYS B 1 251 ? -14.305 -19.891 11.547 1 90.88 251 LYS B O 1
ATOM 4135 N N . ALA B 1 252 ? -13.461 -21.938 11.625 1 92.38 252 ALA B N 1
ATOM 4136 C CA . ALA B 1 252 ? -14.781 -22.562 11.609 1 92.38 252 ALA B CA 1
ATOM 4137 C C . ALA B 1 252 ? -15.586 -22.156 12.844 1 92.38 252 ALA B C 1
ATOM 4139 O O . ALA B 1 252 ? -16.781 -21.891 12.75 1 92.38 252 ALA B O 1
ATOM 4140 N N . ALA B 1 253 ? -14.938 -22.156 13.961 1 94.31 253 ALA B N 1
ATOM 4141 C CA . ALA B 1 253 ? -15.602 -21.75 15.203 1 94.31 253 ALA B CA 1
ATOM 4142 C C . ALA B 1 253 ? -16.078 -20.297 15.117 1 94.31 253 ALA B C 1
ATOM 4144 O O . ALA B 1 253 ? -17.219 -19.984 15.492 1 94.31 253 ALA B O 1
ATOM 4145 N N . ALA B 1 254 ? -15.219 -19.516 14.594 1 92.56 254 ALA B N 1
ATOM 4146 C CA . ALA B 1 254 ? -15.547 -18.094 14.461 1 92.56 254 ALA B CA 1
ATOM 4147 C C . ALA B 1 254 ? -16.719 -17.891 13.492 1 92.56 254 ALA B C 1
ATOM 4149 O O . ALA B 1 254 ? -17.625 -17.109 13.773 1 92.56 254 ALA B O 1
ATOM 4150 N N . GLU B 1 255 ? -16.672 -18.562 12.406 1 90.62 255 GLU B N 1
ATOM 4151 C CA . GLU B 1 255 ? -17.734 -18.469 11.398 1 90.62 255 GLU B CA 1
ATOM 4152 C C . GLU B 1 255 ? -19.078 -18.859 11.984 1 90.62 255 GLU B C 1
ATOM 4154 O O . GLU B 1 255 ? -20.094 -18.203 11.727 1 90.62 255 GLU B O 1
ATOM 4159 N N . LEU B 1 256 ? -19.016 -19.922 12.703 1 91.25 256 LEU B N 1
ATOM 4160 C CA . LEU B 1 256 ? -20.25 -20.406 13.305 1 91.25 256 LEU B CA 1
ATOM 4161 C C . LEU B 1 256 ? -20.844 -19.391 14.266 1 91.25 256 LEU B C 1
ATOM 4163 O O . LEU B 1 256 ? -22.047 -19.141 14.273 1 91.25 256 LEU B O 1
ATOM 4167 N N . HIS B 1 257 ? -20.016 -18.844 15.023 1 91.31 257 HIS B N 1
ATOM 4168 C CA . HIS B 1 257 ? -20.516 -17.859 15.969 1 91.31 257 HIS B CA 1
ATOM 4169 C C . HIS B 1 257 ? -21.062 -16.625 15.25 1 91.31 257 HIS B C 1
ATOM 4171 O O . HIS B 1 257 ? -22.062 -16.047 15.672 1 91.31 257 HIS B O 1
ATOM 4177 N N . LEU B 1 258 ? -20.422 -16.172 14.18 1 87.56 258 LEU B N 1
ATOM 4178 C CA . LEU B 1 258 ? -20.875 -15.016 13.406 1 87.56 258 LEU B CA 1
ATOM 4179 C C . LEU B 1 258 ? -22.266 -15.266 12.828 1 87.56 258 LEU B C 1
ATOM 4181 O O . LEU B 1 258 ? -23.094 -14.359 12.805 1 87.56 258 LEU B O 1
ATOM 4185 N N . LYS B 1 259 ? -22.391 -16.453 12.406 1 84.5 259 LYS B N 1
ATOM 4186 C CA . LYS B 1 259 ? -23.703 -16.828 11.875 1 84.5 259 LYS B CA 1
ATOM 4187 C C . LYS B 1 259 ? -24.766 -16.719 12.961 1 84.5 259 LYS B C 1
ATOM 4189 O O . LYS B 1 259 ? -25.891 -16.281 12.695 1 84.5 259 LYS B O 1
ATOM 4194 N N . HIS B 1 260 ? -24.406 -17.109 14.148 1 84.5 260 HIS B N 1
ATOM 4195 C CA . HIS B 1 260 ? -25.328 -17.047 15.281 1 84.5 260 HI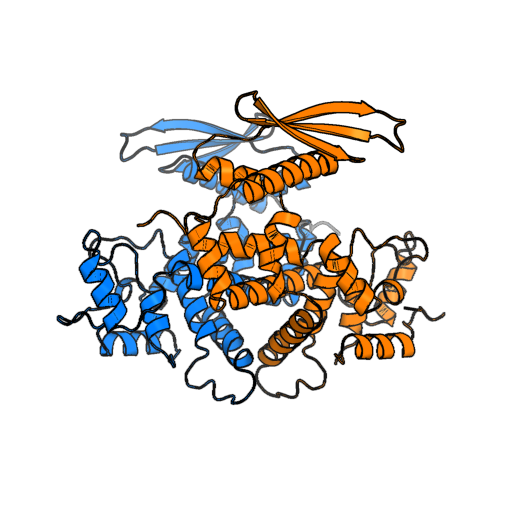S B CA 1
ATOM 4196 C C . HIS B 1 260 ? -25.688 -15.594 15.617 1 84.5 260 HIS B C 1
ATOM 4198 O O . HIS B 1 260 ? -26.828 -15.305 15.961 1 84.5 260 HIS B O 1
ATOM 4204 N N . LEU B 1 261 ? -24.734 -14.719 15.547 1 81 261 LEU B N 1
ATOM 4205 C CA . LEU B 1 261 ? -24.953 -13.312 15.859 1 81 261 LEU B CA 1
ATOM 4206 C C . LEU B 1 261 ? -25.875 -12.664 14.82 1 81 261 LEU B C 1
ATOM 4208 O O . LEU B 1 261 ? -26.656 -11.773 15.156 1 81 261 LEU B O 1
ATOM 4212 N N . GLN B 1 262 ? -25.688 -12.969 13.625 1 71.44 262 GLN B N 1
ATOM 4213 C CA . GLN B 1 262 ? -26.516 -12.43 12.555 1 71.44 262 GLN B CA 1
ATOM 4214 C C . GLN B 1 262 ? -27.969 -12.891 12.688 1 71.44 262 GLN B C 1
ATOM 4216 O O . GLN B 1 262 ? -28.891 -12.125 12.414 1 71.44 262 GLN B O 1
ATOM 4221 N N . ASP B 1 263 ? -28.125 -14.055 13.062 1 66.5 263 ASP B N 1
ATOM 4222 C CA . ASP B 1 263 ? -29.453 -14.609 13.242 1 66.5 263 ASP B CA 1
ATOM 4223 C C . ASP B 1 263 ? -30.156 -14 14.453 1 66.5 263 ASP B C 1
ATOM 4225 O O . ASP B 1 263 ? -31.375 -13.844 14.461 1 66.5 263 ASP B O 1
ATOM 4229 N N . GLU B 1 264 ? -29.422 -13.555 15.438 1 56.59 264 GLU B N 1
ATOM 4230 C CA . GLU B 1 264 ? -30.016 -12.961 16.625 1 56.59 264 GLU B CA 1
ATOM 4231 C C . GLU B 1 264 ? -30.312 -11.477 16.422 1 56.59 264 GLU B C 1
ATOM 4233 O O . GLU B 1 264 ? -31.016 -10.859 17.219 1 56.59 264 GLU B O 1
ATOM 4238 N N . SER B 1 265 ? -29.719 -10.648 15.695 1 49.78 265 SER B N 1
ATOM 4239 C CA . SER B 1 265 ? -30.094 -9.258 15.469 1 49.78 265 SER B CA 1
ATOM 4240 C C . SER B 1 265 ? -31.516 -9.148 14.953 1 49.78 265 SER B C 1
ATOM 4242 O O . SER B 1 265 ? -31.797 -9.492 13.797 1 49.78 265 SER B O 1
ATOM 4244 N N . PRO B 1 266 ? -32.594 -9.078 15.727 1 39.16 266 PRO B N 1
ATOM 4245 C CA . PRO B 1 266 ? -34 -8.906 15.453 1 39.16 266 PRO B CA 1
ATOM 4246 C C . PRO B 1 266 ? -34.312 -7.66 14.625 1 39.16 266 PRO B C 1
ATOM 4248 O O . PRO B 1 266 ? -33.5 -6.742 14.562 1 39.16 266 PRO B O 1
ATOM 4251 N N . ASP B 1 267 ? -35.469 -7.598 13.781 1 37.5 267 ASP B N 1
ATOM 4252 C CA . ASP B 1 267 ? -36.344 -6.59 13.188 1 37.5 267 ASP B CA 1
ATOM 4253 C C . ASP B 1 267 ? -36.625 -5.457 14.172 1 37.5 267 ASP B C 1
ATOM 4255 O O . ASP B 1 267 ? -37.469 -5.59 15.047 1 37.5 267 ASP B O 1
ATOM 4259 N N . ILE B 1 268 ? -35.844 -4.719 14.711 1 34.31 268 ILE B N 1
ATOM 4260 C CA . ILE B 1 268 ? -36.312 -3.518 15.391 1 34.31 268 ILE B CA 1
ATOM 4261 C C . ILE B 1 268 ? -37.188 -2.705 14.445 1 34.31 268 ILE B C 1
ATOM 4263 O O . ILE B 1 268 ? -37.469 -1.527 14.695 1 34.31 268 ILE B O 1
ATOM 4267 N N . SER B 1 269 ? -37.562 -3.117 13.242 1 33.62 269 SER B N 1
ATOM 4268 C CA . SER B 1 269 ? -38.594 -2.285 12.594 1 33.62 269 SER B CA 1
ATOM 4269 C C . SER B 1 269 ? -39.812 -2.123 13.484 1 33.62 269 SER B C 1
ATOM 4271 O O . SER B 1 269 ? -40.594 -1.181 13.305 1 33.62 269 SER B O 1
ATOM 4273 N N . GLN B 1 270 ? -40.406 -3.119 14.148 1 29.39 270 GLN B N 1
ATOM 4274 C CA . GLN B 1 270 ? -41.844 -3.01 14.344 1 29.39 270 GLN B CA 1
ATOM 4275 C C . GLN B 1 270 ? -42.188 -2.072 15.508 1 29.39 270 GLN B C 1
ATOM 4277 O O . GLN B 1 270 ? -43.219 -1.438 15.523 1 29.39 270 GLN B O 1
ATOM 4282 N N . ASP B 1 271 ? -41.625 -2.189 16.766 1 26.69 271 ASP B N 1
ATOM 4283 C CA . ASP B 1 271 ? -42.531 -1.64 17.781 1 26.69 271 ASP B CA 1
ATOM 4284 C C . ASP B 1 271 ? -42.312 -0.138 17.953 1 26.69 271 ASP B C 1
ATOM 4286 O O . ASP B 1 271 ? -41.875 0.317 19.016 1 26.69 271 ASP B O 1
ATOM 4290 N N . ILE B 1 272 ? -41.594 0.568 17.094 1 24.81 272 ILE B N 1
ATOM 4291 C CA . ILE B 1 272 ? -41.75 2.006 17.25 1 24.81 272 ILE B CA 1
ATOM 4292 C C . ILE B 1 272 ? -43.156 2.404 16.797 1 24.81 272 ILE B C 1
ATOM 4294 O O . ILE B 1 272 ? -43.438 2.518 15.602 1 24.81 272 ILE B O 1
ATOM 4298 N N . GLU B 1 273 ? -44.25 1.701 17.344 1 20.98 273 GLU B N 1
ATOM 4299 C CA . GLU B 1 273 ? -45.469 2.492 17.625 1 20.98 273 GLU B CA 1
ATOM 4300 C C . GLU B 1 273 ? -45.281 3.379 18.844 1 20.98 273 GLU B C 1
ATOM 4302 O O . GLU B 1 273 ? -44.688 2.953 19.844 1 20.98 273 GLU B O 1
#

Organism: NCBI:txid1090322

InterPro domains:
  IPR000999 Ribonuclease III domain [PF14622] (28-162)
  IPR000999 Ribonuclease III domain [PS00517] (63-71)
  IPR000999 Ribonuclease III domain [PS50142] (14-156)
  IPR000999 Ribonuclease III domain [SM00535] (29-188)
  IPR000999 Ribonuclease III domain [cd00593] (29-184)
  IPR011907 Ribonuclease III [MF_00104] (17-258)
  IPR014720 Double-stranded RNA-binding domain [PF00035] (195-261)
  IPR014720 Double-stranded RNA-binding domain [PS50137] (194-263)
  IPR014720 Double-stranded RNA-binding domain [SM00358] (195-262)
  IPR036389 Ribonuclease III, endonuclease domain superfamily [G3DSA:1.10.1520.10] (12-182)
  IPR036389 Ribonuclease III, endonuclease domain superfamily [SSF69065] (12-160)

Nearest PDB structures (foldseek):
  1o0w-assembly1_A  TM=5.456E-01  e=6.038E-12  Thermotoga maritima
  9aso-assembly1_A  TM=7.349E-01  e=5.762E-08  Homo sapiens
  5b16-assembly1_A  TM=4.845E-01  e=7.243E-09  Homo sapiens
  7zj1-assembly1_A  TM=9.118E-01  e=1.750E-03  Homo sapiens
  2na2-assembly1_A  TM=8.092E-01  e=9.347E-04  Homo sapiens